Protein AF-0000000071880708 (afdb_homodimer)

pLDDT: mean 95.57, std 6.26, range [34.62, 98.94]

Foldseek 3Di:
DLLVVLLVCLVVVVQVVSVLSCVLCVVVDDPVSLVVSLVSQCVSCLVVVPLVSNLVSQLCCCVPPVDHPLVVSLVSLVVVPLRSLQSSLVSCLSNPNNVVSVVSLVVSCVPDDQLQSVLVSLQVNLVSCVVVVVLVSSLVSLVSSLVSCVVNVVVVSNLVSLLVNLLSCVSVPNPVVSCVSLVVSCVPDDQLQSVLSSLLSVLVVCVVVVVLLSSLVSLLSSLLSCVPHSCNVVSVVSVLVSLLSCVVVLVLVSLLVSLVVVCVSCVVCNLLSVLSNQLSCVSVVNHDPVSNVVSLVVDPDPSSSVSSVCSNVPPD/DLLVVLLVCLVVVVQVVSVLSCVLCVVVDDPVSLVVSLVSQCVSCLVVVPLVSNLVSQLCCCVPPVDHPLVVSLVSLVVVPLRSLQSSLVSCLSNPNNVVSVVSLVVSCVPDDQLQSVLVSLQVNLVSCVVVVVLVSSLVSLVSSLVSCVVNVVVVSNLVSLLVNLLSCVSVPNPVVSCVSLVVSCVPDDQLQSQLSSLLSVLVVCVVVVVLLSSLVSLLSSLLSCVPHSCNVVSVVSVLVSLLSCVVVLVLVSLLVSLVVVCVSCVVCNLLSVLSNQLSCVSVVNHDPVSNVVSLVVDPDPSSSVSSVCSNVPPD

Radius of gyration: 29.39 Å; Cα contacts (8 Å, |Δi|>4): 851; chains: 2; bounding box: 60×85×58 Å

Nearest PDB structures (foldseek):
  6hc2-assembly4_S  TM=4.775E-01  e=9.066E-04  Homo sapiens
  4a1s-assembly1_B  TM=5.143E-01  e=2.542E-03  Drosophila melanogaster
  5a7d-assembly4_D  TM=5.070E-01  e=3.536E-03  Drosophila melanogaster
  4jhr-assembly1_A  TM=4.615E-01  e=1.999E-02  Mus musculus
  4jhr-assembly1_B  TM=4.609E-01  e=2.171E-02  Mus musculus

Structure (mmCIF, N/CA/C/O backbone):
data_AF-0000000071880708-model_v1
#
loop_
_entity.id
_entity.type
_entity.pdbx_description
1 polymer 'Tetratricopeptide repeat protein'
#
loop_
_atom_site.group_PDB
_atom_site.id
_atom_site.type_symbol
_atom_site.label_atom_id
_atom_site.label_alt_id
_atom_site.label_comp_id
_atom_site.label_asym_id
_atom_site.label_entity_id
_atom_site.label_seq_id
_atom_site.pdbx_PDB_ins_code
_atom_site.Cartn_x
_atom_site.Cartn_y
_atom_site.Cartn_z
_atom_site.occupancy
_atom_site.B_iso_or_equiv
_atom_site.auth_seq_id
_atom_site.auth_comp_id
_atom_site.auth_asym_id
_atom_site.auth_atom_id
_atom_site.pdbx_PDB_model_num
ATOM 1 N N . MET A 1 1 ? -24.188 -27.719 -9.609 1 64.06 1 MET A N 1
ATOM 2 C CA . MET A 1 1 ? -24.312 -26.391 -10.188 1 64.06 1 MET A CA 1
ATOM 3 C C . MET A 1 1 ? -22.984 -25.891 -10.742 1 64.06 1 MET A C 1
ATOM 5 O O . MET A 1 1 ? -22.891 -25.531 -11.914 1 64.06 1 MET A O 1
ATOM 9 N N . THR A 1 2 ? -21.875 -26.203 -10.086 1 82.88 2 THR A N 1
ATOM 10 C CA . THR A 1 2 ? -20.594 -25.672 -10.523 1 82.88 2 THR A CA 1
ATOM 11 C C . THR A 1 2 ? -20.094 -26.406 -11.758 1 82.88 2 THR A C 1
ATOM 13 O O . THR A 1 2 ? -19.641 -25.781 -12.719 1 82.88 2 THR A O 1
ATOM 16 N N . SER A 1 3 ? -20.344 -27.656 -11.852 1 90.56 3 SER A N 1
ATOM 17 C CA . SER A 1 3 ? -19.859 -28.438 -13 1 90.56 3 SER A CA 1
ATOM 18 C C . SER A 1 3 ? -20.641 -28.094 -14.266 1 90.56 3 SER A C 1
ATOM 20 O O . SER A 1 3 ? -20.062 -27.984 -15.344 1 90.56 3 SER A O 1
ATOM 22 N N . GLU A 1 4 ? -21.859 -27.812 -14.086 1 92.44 4 GLU A N 1
ATOM 23 C CA . GLU A 1 4 ? -22.719 -27.453 -15.219 1 92.44 4 GLU A CA 1
ATOM 24 C C . GLU A 1 4 ? -22.312 -26.094 -15.797 1 92.44 4 GLU A C 1
ATOM 26 O O . GLU A 1 4 ? -22.328 -25.906 -17.016 1 92.44 4 GLU A O 1
ATOM 31 N N . ASP A 1 5 ? -22.047 -25.25 -14.93 1 93.25 5 ASP A N 1
ATOM 32 C CA . ASP A 1 5 ? -21.625 -23.922 -15.367 1 93.25 5 ASP A CA 1
ATOM 33 C C . ASP A 1 5 ? -20.328 -24.016 -16.188 1 93.25 5 ASP A C 1
ATOM 35 O O . ASP A 1 5 ? -20.188 -23.312 -17.188 1 93.25 5 ASP A O 1
ATOM 39 N N . ILE A 1 6 ? -19.438 -24.797 -15.719 1 96.06 6 ILE A N 1
ATOM 40 C CA . ILE A 1 6 ? -18.172 -24.984 -16.422 1 96.06 6 ILE A CA 1
ATOM 41 C C . ILE A 1 6 ? -18.422 -25.609 -17.781 1 96.06 6 ILE A C 1
ATOM 43 O O . ILE A 1 6 ? -17.906 -25.141 -18.797 1 96.06 6 ILE A O 1
ATOM 47 N N . ILE A 1 7 ? -19.25 -26.578 -17.781 1 96.56 7 ILE A N 1
ATOM 48 C CA . ILE A 1 7 ? -19.547 -27.297 -19.016 1 96.56 7 ILE A CA 1
ATOM 49 C C . ILE A 1 7 ? -20.281 -26.375 -19.984 1 96.56 7 ILE A C 1
ATOM 51 O O . ILE A 1 7 ? -19.984 -26.375 -21.188 1 96.56 7 ILE A O 1
ATOM 55 N N . ASN A 1 8 ? -21.141 -25.609 -19.422 1 96.31 8 ASN A N 1
ATOM 56 C CA . ASN A 1 8 ? -21.859 -24.656 -20.25 1 96.31 8 ASN A CA 1
ATOM 57 C C . ASN A 1 8 ? -20.906 -23.625 -20.875 1 96.31 8 ASN A C 1
ATOM 59 O O . ASN A 1 8 ? -21.062 -23.266 -22.047 1 96.31 8 ASN A O 1
ATOM 63 N N . ALA A 1 9 ? -20.062 -23.156 -20.109 1 96.06 9 ALA A N 1
ATOM 64 C CA . ALA A 1 9 ? -19.078 -22.219 -20.625 1 96.06 9 ALA A CA 1
ATOM 65 C C . ALA A 1 9 ? -18.234 -22.859 -21.719 1 96.06 9 ALA A C 1
ATOM 67 O O . ALA A 1 9 ? -17.953 -22.219 -22.75 1 96.06 9 ALA A O 1
ATOM 68 N N . LEU A 1 10 ? -17.875 -24.078 -21.5 1 96.56 10 LEU A N 1
ATOM 69 C CA . LEU A 1 10 ? -17.094 -24.812 -22.484 1 96.56 10 LEU A CA 1
ATOM 70 C C . LEU A 1 10 ? -17.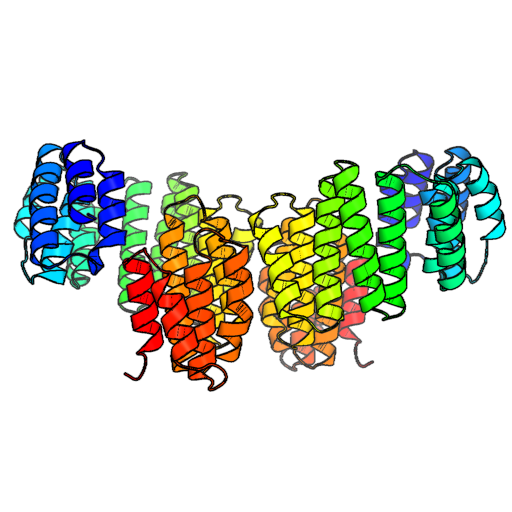859 -24.969 -23.781 1 96.56 10 LEU A C 1
ATOM 72 O O . LEU A 1 10 ? -17.359 -24.672 -24.859 1 96.56 10 LEU A O 1
ATOM 76 N N . LYS A 1 11 ? -19.031 -25.328 -23.656 1 95.62 11 LYS A N 1
ATOM 77 C CA . LYS A 1 11 ? -19.859 -25.578 -24.828 1 95.62 11 LYS A CA 1
ATOM 78 C C . LYS A 1 11 ? -20.172 -24.281 -25.578 1 95.62 11 LYS A C 1
ATOM 80 O O . LYS A 1 11 ? -20.312 -24.281 -26.797 1 95.62 11 LYS A O 1
ATOM 85 N N . ALA A 1 12 ? -20.25 -23.25 -24.812 1 95.75 12 ALA A N 1
ATOM 86 C CA . ALA A 1 12 ? -20.5 -21.938 -25.406 1 95.75 12 ALA A CA 1
ATOM 87 C C . ALA A 1 12 ? -19.234 -21.359 -26.016 1 95.75 12 ALA A C 1
ATOM 89 O O . ALA A 1 12 ? -19.281 -20.328 -26.703 1 95.75 12 ALA A O 1
ATOM 90 N N . GLY A 1 13 ? -18.141 -21.984 -25.812 1 92.88 13 GLY A N 1
ATOM 91 C CA . GLY A 1 13 ? -16.875 -21.531 -26.375 1 92.88 13 GLY A CA 1
ATOM 92 C C . GLY A 1 13 ? -16.203 -20.469 -25.516 1 92.88 13 GLY A C 1
ATOM 93 O O . GLY A 1 13 ? -15.25 -19.812 -25.953 1 92.88 13 GLY A O 1
ATOM 94 N N . ASN A 1 14 ? -16.734 -20.234 -24.375 1 94.56 14 ASN A N 1
ATOM 95 C CA . ASN A 1 14 ? -16.109 -19.297 -23.438 1 94.56 14 ASN A CA 1
ATOM 96 C C . ASN A 1 14 ? -15.008 -19.969 -22.641 1 94.56 14 ASN A C 1
ATOM 98 O O . ASN A 1 14 ? -15.148 -20.172 -21.438 1 94.56 14 ASN A O 1
ATOM 102 N N . ILE A 1 15 ? -13.898 -20.172 -23.219 1 93.94 15 ILE A N 1
ATOM 103 C CA . ILE A 1 15 ? -12.805 -21 -22.703 1 93.94 15 ILE A CA 1
ATOM 104 C C . ILE A 1 15 ? -12.172 -20.312 -21.5 1 93.94 15 ILE A C 1
ATOM 106 O O . ILE A 1 15 ? -11.891 -20.969 -20.484 1 93.94 15 ILE A O 1
ATOM 110 N N . GLU A 1 16 ? -11.984 -19.016 -21.594 1 91.94 16 GLU A N 1
ATOM 111 C CA . GLU A 1 16 ? -11.359 -18.281 -20.5 1 91.94 16 GLU A CA 1
ATOM 112 C C . GLU A 1 16 ? -12.211 -18.359 -19.234 1 91.94 16 GLU A C 1
ATOM 114 O O . GLU A 1 16 ? -11.688 -18.609 -18.141 1 91.94 16 GLU A O 1
ATOM 119 N N . LYS A 1 17 ? -13.422 -18.156 -19.422 1 90.5 17 LYS A N 1
ATOM 120 C CA . LYS A 1 17 ? -14.344 -18.281 -18.297 1 90.5 17 LYS A CA 1
ATOM 121 C C . LYS A 1 17 ? -14.352 -19.688 -17.734 1 90.5 17 LYS A C 1
ATOM 123 O O . LYS A 1 17 ? -14.383 -19.875 -16.516 1 90.5 17 LYS A O 1
ATOM 128 N N . ALA A 1 18 ? -14.336 -20.656 -18.594 1 93.06 18 ALA A N 1
ATOM 129 C CA . ALA A 1 18 ? -14.344 -22.047 -18.172 1 93.06 18 ALA A CA 1
ATOM 130 C C . ALA A 1 18 ? -13.102 -22.375 -17.344 1 93.06 18 ALA A C 1
ATOM 132 O O . ALA A 1 18 ? -13.188 -23.047 -16.312 1 93.06 18 ALA A O 1
ATOM 133 N N . LYS A 1 19 ? -11.945 -21.922 -17.797 1 92 19 LYS A N 1
ATOM 134 C CA . LYS A 1 19 ? -10.695 -22.156 -17.078 1 92 19 LYS A CA 1
ATOM 135 C C . LYS A 1 19 ? -10.734 -21.531 -15.695 1 92 19 LYS A C 1
ATOM 137 O O . LYS A 1 19 ? -10.32 -22.141 -14.711 1 92 19 LYS A O 1
ATOM 142 N N . GLU A 1 20 ? -11.227 -20.344 -15.727 1 87.62 20 GLU A N 1
ATOM 143 C CA . GLU A 1 20 ? -11.352 -19.625 -14.461 1 87.62 20 GLU A CA 1
ATOM 144 C C . GLU A 1 20 ? -12.25 -20.359 -13.484 1 87.62 20 GLU A C 1
ATOM 146 O O . GLU A 1 20 ? -11.891 -20.547 -12.312 1 87.62 20 GLU A O 1
ATOM 151 N N . LEU A 1 21 ? -13.383 -20.797 -13.945 1 87.38 21 LEU A N 1
ATOM 152 C CA . LEU A 1 21 ? -14.336 -21.516 -13.102 1 87.38 21 LEU A CA 1
ATOM 153 C C . LEU A 1 21 ? -13.758 -22.844 -12.625 1 87.38 21 LEU A C 1
ATOM 155 O O . LEU A 1 21 ? -13.93 -23.219 -11.461 1 87.38 21 LEU A O 1
ATOM 159 N N . LEU A 1 22 ? -13.148 -23.469 -13.555 1 89.81 22 LEU A N 1
ATOM 160 C CA . LEU A 1 22 ? -12.562 -24.766 -13.227 1 89.81 22 LEU A CA 1
ATOM 161 C C . LEU A 1 22 ? -11.516 -24.625 -12.125 1 89.81 22 LEU A C 1
ATOM 163 O O . LEU A 1 22 ? -11.531 -25.375 -11.148 1 89.81 22 LEU A O 1
ATOM 167 N N . THR A 1 23 ? -10.633 -23.672 -12.266 1 85.62 23 THR A N 1
ATOM 168 C CA . THR A 1 23 ? -9.57 -23.453 -11.289 1 85.62 23 THR A CA 1
ATOM 169 C C . THR A 1 23 ? -10.148 -23.047 -9.938 1 85.62 23 THR A C 1
ATOM 171 O O . THR A 1 23 ? -9.695 -23.5 -8.891 1 85.62 23 THR A O 1
ATOM 174 N N . LYS A 1 24 ? -11.141 -22.25 -10.016 1 78.94 24 LYS A N 1
ATOM 175 C CA . LYS A 1 24 ? -11.742 -21.703 -8.805 1 78.94 24 LYS A CA 1
ATOM 176 C C . LYS A 1 24 ? -12.57 -22.766 -8.078 1 78.94 24 LYS A C 1
ATOM 178 O O . LYS A 1 24 ? -12.617 -22.797 -6.848 1 78.94 24 LYS A O 1
ATOM 183 N N . GLU A 1 25 ? -13.156 -23.719 -8.828 1 83.38 25 GLU A N 1
ATOM 184 C CA . GLU A 1 25 ? -14.188 -24.594 -8.25 1 83.38 25 GLU A CA 1
ATOM 185 C C . GLU A 1 25 ? -13.734 -26.047 -8.219 1 83.38 25 GLU A C 1
ATOM 187 O O . GLU A 1 25 ? -14.508 -26.938 -7.879 1 83.38 25 GLU A O 1
ATOM 192 N N . ILE A 1 26 ? -12.539 -26.266 -8.484 1 86.94 26 ILE A N 1
ATOM 193 C CA . ILE A 1 26 ? -12.078 -27.625 -8.711 1 86.94 26 ILE A CA 1
ATOM 194 C C . ILE A 1 26 ? -12.25 -28.438 -7.426 1 86.94 26 ILE A C 1
ATOM 196 O O . ILE A 1 26 ? -12.602 -29.625 -7.477 1 86.94 26 ILE A O 1
ATOM 200 N N . ASP A 1 27 ? -12.008 -27.859 -6.305 1 77.94 27 ASP A N 1
ATOM 201 C CA . ASP A 1 27 ? -12.055 -28.562 -5.031 1 77.94 27 ASP A CA 1
ATOM 202 C C . ASP A 1 27 ? -13.484 -28.906 -4.637 1 77.94 27 ASP A C 1
ATOM 204 O O . ASP A 1 27 ? -13.719 -29.719 -3.744 1 77.94 27 ASP A O 1
ATOM 208 N N . ARG A 1 28 ? -14.445 -28.406 -5.277 1 79 28 ARG A N 1
ATOM 209 C CA . ARG A 1 28 ? -15.859 -28.609 -4.965 1 79 28 ARG A CA 1
ATOM 210 C C . ARG A 1 28 ? -16.453 -29.719 -5.832 1 79 28 ARG A C 1
ATOM 212 O O . ARG A 1 28 ? -17.562 -30.188 -5.57 1 79 28 ARG A O 1
ATOM 219 N N . LEU A 1 29 ? -15.711 -30.016 -6.746 1 89.44 29 LEU A N 1
ATOM 220 C CA . LEU A 1 29 ? -16.219 -31.016 -7.688 1 89.44 29 LEU A CA 1
ATOM 221 C C . LEU A 1 29 ? -15.977 -32.438 -7.172 1 89.44 29 LEU A C 1
ATOM 223 O O . LEU A 1 29 ? -14.906 -32.719 -6.621 1 89.44 29 LEU A O 1
ATOM 227 N N . THR A 1 30 ? -17.047 -33.188 -7.242 1 90.94 30 THR A N 1
ATOM 228 C CA . THR A 1 30 ? -16.828 -34.594 -6.988 1 90.94 30 THR A CA 1
ATOM 229 C C . THR A 1 30 ? -15.953 -35.219 -8.078 1 90.94 30 THR A C 1
ATOM 231 O O . THR A 1 30 ? -15.789 -34.625 -9.156 1 90.94 30 THR A O 1
ATOM 234 N N . ASP A 1 31 ? -15.43 -36.312 -7.797 1 93.56 31 ASP A N 1
ATOM 235 C CA . ASP A 1 31 ? -14.609 -37 -8.789 1 93.56 31 ASP A CA 1
ATOM 236 C C . ASP A 1 31 ? -15.383 -37.219 -10.086 1 93.56 31 ASP A C 1
ATOM 238 O O . ASP A 1 31 ? -14.836 -37.062 -11.18 1 93.56 31 ASP A O 1
ATOM 242 N N . GLU A 1 32 ? -16.578 -37.562 -9.883 1 94.81 32 GLU A N 1
ATOM 243 C CA . GLU A 1 32 ? -17.422 -37.844 -11.055 1 94.81 32 GLU A CA 1
ATOM 244 C C . GLU A 1 32 ? -17.656 -36.562 -11.852 1 94.81 32 GLU A C 1
ATOM 246 O O . GLU A 1 32 ? -17.578 -36.562 -13.078 1 94.81 32 GLU A O 1
ATOM 251 N N . GLU A 1 33 ? -17.953 -35.5 -11.203 1 95.38 33 GLU A N 1
ATOM 252 C CA . GLU A 1 33 ? -18.172 -34.219 -11.844 1 95.38 33 GLU A CA 1
ATOM 253 C C . GLU A 1 33 ? -16.906 -33.719 -12.547 1 95.38 33 GLU A C 1
ATOM 255 O O . GLU A 1 33 ? -16.969 -33.219 -13.664 1 95.38 33 GLU A O 1
ATOM 260 N N . LEU A 1 34 ? -15.812 -33.812 -11.805 1 96.12 34 LEU A N 1
ATOM 261 C CA . LEU A 1 34 ? -14.539 -33.375 -12.383 1 96.12 34 LEU A CA 1
ATOM 262 C C . LEU A 1 34 ? -14.219 -34.188 -13.641 1 96.12 34 LEU A C 1
ATOM 264 O O . LEU A 1 34 ? -13.75 -33.625 -14.633 1 96.12 34 LEU A O 1
ATOM 268 N N . ARG A 1 35 ? -14.477 -35.375 -13.641 1 96.06 35 ARG A N 1
ATOM 269 C CA . ARG A 1 35 ? -14.211 -36.219 -14.805 1 96.06 35 ARG A CA 1
ATOM 270 C C . ARG A 1 35 ? -15.055 -35.781 -16 1 96.06 35 ARG A C 1
ATOM 272 O O . ARG A 1 35 ? -14.562 -35.75 -17.125 1 96.06 35 ARG A O 1
ATOM 279 N N . GLU A 1 36 ? -16.25 -35.562 -15.703 1 96.56 36 GLU A N 1
ATOM 280 C CA . GLU A 1 36 ? -17.125 -35.125 -16.766 1 96.56 36 GLU A CA 1
ATOM 281 C C . GLU A 1 36 ? -16.641 -33.781 -17.359 1 96.56 36 GLU A C 1
ATOM 283 O O . GLU A 1 36 ? -16.609 -33.625 -18.578 1 96.56 36 GLU A O 1
ATOM 288 N N . VAL A 1 37 ? -16.359 -32.906 -16.484 1 97.44 37 VAL A N 1
ATOM 289 C CA . VAL A 1 37 ? -15.867 -31.594 -16.906 1 97.44 37 VAL A CA 1
ATOM 290 C C . VAL A 1 37 ? -14.609 -31.766 -17.75 1 97.44 37 VAL A C 1
ATOM 292 O O . VAL A 1 37 ? -14.469 -31.156 -18.812 1 97.44 37 VAL A O 1
ATOM 295 N N . LEU A 1 38 ? -13.688 -32.594 -17.297 1 97.44 38 LEU A N 1
ATOM 296 C CA . LEU A 1 38 ? -12.414 -32.781 -17.984 1 97.44 38 LEU A CA 1
ATOM 297 C C . LEU A 1 38 ? -12.625 -33.406 -19.359 1 97.44 38 LEU A C 1
ATOM 299 O O . LEU A 1 38 ? -11.922 -33.094 -20.312 1 97.44 38 LEU A O 1
ATOM 303 N N . GLU A 1 39 ? -13.578 -34.25 -19.406 1 97.38 39 GLU A N 1
ATOM 304 C CA . GLU A 1 39 ? -13.891 -34.875 -20.688 1 97.38 39 GLU A CA 1
ATOM 305 C C . GLU A 1 39 ? -14.391 -33.844 -21.703 1 97.38 39 GLU A C 1
ATOM 307 O O . GLU A 1 39 ? -13.93 -33.812 -22.844 1 97.38 39 GLU A O 1
ATOM 312 N N . VAL A 1 40 ? -15.32 -33.125 -21.281 1 97.62 40 VAL A N 1
ATOM 313 C CA . VAL A 1 40 ? -15.859 -32.094 -22.156 1 97.62 40 VAL A CA 1
ATOM 314 C C . VAL A 1 40 ? -14.758 -31.078 -22.5 1 97.62 40 VAL A C 1
ATOM 316 O O . VAL A 1 40 ? -14.641 -30.641 -23.641 1 97.62 40 VAL A O 1
ATOM 319 N N . ALA A 1 41 ? -14.008 -30.672 -21.5 1 97.75 41 ALA A N 1
ATOM 320 C CA . ALA A 1 41 ? -12.922 -29.719 -21.703 1 97.75 41 ALA A CA 1
ATOM 321 C C . ALA A 1 41 ? -11.898 -30.25 -22.703 1 97.75 41 ALA A C 1
ATOM 323 O O . ALA A 1 41 ? -11.359 -29.484 -23.516 1 97.75 41 ALA A O 1
ATOM 324 N N . GLU A 1 42 ? -11.594 -31.484 -22.578 1 97.44 42 GLU A N 1
ATOM 325 C CA . GLU A 1 42 ? -10.656 -32.094 -23.516 1 97.44 42 GLU A CA 1
ATOM 326 C C . GLU A 1 42 ? -11.164 -32 -24.953 1 97.44 42 GLU A C 1
ATOM 328 O O . GLU A 1 42 ? -10.414 -31.672 -25.859 1 97.44 42 GLU A O 1
ATOM 333 N N . GLU A 1 43 ? -12.367 -32.312 -25.125 1 97.5 43 GLU A N 1
ATOM 334 C CA . GLU A 1 43 ? -12.969 -32.25 -26.453 1 97.5 43 GLU A CA 1
ATOM 335 C C . GLU A 1 43 ? -12.945 -30.812 -27 1 97.5 43 GLU A C 1
ATOM 337 O O . GLU A 1 43 ? -12.602 -30.594 -28.172 1 97.5 43 GLU A O 1
ATOM 342 N N . VAL A 1 44 ? -13.375 -29.984 -26.203 1 97.56 44 VAL A N 1
ATOM 343 C CA . VAL A 1 44 ? -13.414 -28.594 -26.609 1 97.56 44 VAL A CA 1
ATOM 344 C C . VAL A 1 44 ? -12.008 -28.094 -26.922 1 97.56 44 VAL A C 1
ATOM 346 O O . VAL A 1 44 ? -11.797 -27.344 -27.875 1 97.56 44 VAL A O 1
ATOM 349 N N . ALA A 1 45 ? -11.016 -28.453 -26.062 1 97.38 45 ALA A N 1
ATOM 350 C CA . ALA A 1 45 ? -9.633 -28.031 -26.266 1 97.38 45 ALA A CA 1
ATOM 351 C C . ALA A 1 45 ? -9.117 -28.516 -27.625 1 97.38 45 ALA A C 1
ATOM 353 O O . ALA A 1 45 ? -8.461 -27.75 -28.344 1 97.38 45 ALA A O 1
ATOM 354 N N . LYS A 1 46 ? -9.422 -29.719 -27.938 1 96.06 46 LYS A N 1
ATOM 355 C CA . LYS A 1 46 ? -8.984 -30.281 -29.219 1 96.06 46 LYS A CA 1
ATOM 356 C C . LYS A 1 46 ? -9.711 -29.625 -30.391 1 96.06 46 LYS A C 1
ATOM 358 O O . LYS A 1 46 ? -9.086 -29.266 -31.391 1 96.06 46 LYS A O 1
ATOM 363 N N . GLU A 1 47 ? -10.984 -29.469 -30.25 1 96.19 47 GLU A N 1
ATOM 364 C CA . GLU A 1 47 ? -11.797 -28.875 -31.312 1 96.19 47 GLU A CA 1
ATOM 365 C C . GLU A 1 47 ? -11.367 -27.422 -31.562 1 96.19 47 GLU A C 1
ATOM 367 O O . GLU A 1 47 ? -11.227 -27.016 -32.719 1 96.19 47 GLU A O 1
ATOM 372 N N . LYS A 1 48 ? -11.203 -26.734 -30.516 1 96 48 LYS A N 1
ATOM 373 C CA . LYS A 1 48 ? -10.859 -25.312 -30.641 1 96 48 LYS A CA 1
ATOM 374 C C . LYS A 1 48 ? -9.344 -25.125 -30.719 1 96 48 LYS A C 1
ATOM 376 O O . LYS A 1 48 ? -8.867 -24 -30.859 1 96 48 LYS A O 1
ATOM 381 N N . ARG A 1 49 ? -8.578 -26.172 -30.609 1 94.81 49 ARG A N 1
ATOM 382 C CA . ARG A 1 49 ? -7.121 -26.156 -30.656 1 94.81 49 ARG A CA 1
ATOM 383 C C . ARG A 1 49 ? -6.555 -25.25 -29.562 1 94.81 49 ARG A C 1
ATOM 385 O O . ARG A 1 49 ? -5.707 -24.406 -29.844 1 94.81 49 ARG A O 1
ATOM 392 N N . ASP A 1 50 ? -7.137 -25.328 -28.422 1 96.06 50 ASP A N 1
ATOM 393 C CA . ASP A 1 50 ? -6.68 -24.547 -27.281 1 96.06 50 ASP A CA 1
ATOM 394 C C . ASP A 1 50 ? -5.656 -25.312 -26.453 1 96.06 50 ASP A C 1
ATOM 396 O O . ASP A 1 50 ? -6.023 -26.156 -25.641 1 96.06 50 ASP A O 1
ATOM 400 N N . LEU A 1 51 ? -4.453 -24.969 -26.594 1 95.62 51 LEU A N 1
ATOM 401 C CA . LEU A 1 51 ? -3.328 -25.656 -25.953 1 95.62 51 LEU A CA 1
ATOM 402 C C . LEU A 1 51 ? -3.381 -25.5 -24.438 1 95.62 51 LEU A C 1
ATOM 404 O O . LEU A 1 51 ? -3.096 -26.453 -23.703 1 95.62 51 LEU A O 1
ATOM 408 N N . GLU A 1 52 ? -3.734 -24.359 -23.984 1 95.19 52 GLU A N 1
ATOM 409 C CA . GLU A 1 52 ? -3.762 -24.078 -22.547 1 95.19 52 GLU A CA 1
ATOM 410 C C . GLU A 1 52 ? -4.828 -24.906 -21.844 1 95.19 52 GLU A C 1
ATOM 412 O O . GLU A 1 52 ? -4.574 -25.484 -20.781 1 95.19 52 GLU A O 1
ATOM 417 N N . LEU A 1 53 ? -5.949 -24.891 -22.438 1 96.25 53 LEU A N 1
ATOM 418 C CA . LEU A 1 53 ? -7.027 -25.672 -21.844 1 96.25 53 LEU A CA 1
ATOM 419 C C . LEU A 1 53 ? -6.664 -27.156 -21.812 1 96.25 53 LEU A C 1
ATOM 421 O O . LEU A 1 53 ? -6.93 -27.844 -20.828 1 96.25 53 LEU A O 1
ATOM 425 N N . TYR A 1 54 ? -6.121 -27.625 -22.875 1 97.31 54 TYR A N 1
ATOM 426 C CA . TYR A 1 54 ? -5.758 -29.031 -22.922 1 97.31 54 TYR A CA 1
ATOM 427 C C . TYR A 1 54 ? -4.691 -29.359 -21.875 1 97.31 54 TYR A C 1
ATOM 429 O O . TYR A 1 54 ? -4.738 -30.422 -21.25 1 97.31 54 TYR A O 1
ATOM 437 N N . LYS A 1 55 ? -3.742 -28.516 -21.766 1 97 55 LYS A N 1
ATOM 438 C CA . LYS A 1 55 ? -2.721 -28.688 -20.734 1 97 55 LYS A CA 1
ATOM 439 C C . LYS A 1 55 ? -3.352 -28.812 -19.344 1 97 55 LYS A C 1
ATOM 441 O O . LYS A 1 55 ? -2.975 -29.688 -18.562 1 97 55 LYS A O 1
ATOM 446 N N . LEU A 1 56 ? -4.273 -27.906 -19.062 1 96.06 56 LEU A N 1
ATOM 447 C CA . LEU A 1 56 ? -4.98 -27.922 -17.781 1 96.06 56 LEU A CA 1
ATOM 448 C C . LEU A 1 56 ? -5.707 -29.234 -17.578 1 96.06 56 LEU A C 1
ATOM 450 O O . LEU A 1 56 ? -5.699 -29.797 -16.469 1 96.06 56 LEU A O 1
ATOM 454 N N . VAL A 1 57 ? -6.273 -29.703 -18.625 1 96.94 57 VAL A N 1
ATOM 455 C CA . VAL A 1 57 ? -7.008 -30.953 -18.594 1 96.94 57 VAL A CA 1
ATOM 456 C C . VAL A 1 57 ? -6.059 -32.094 -18.219 1 96.94 57 VAL A C 1
ATOM 458 O O . VAL A 1 57 ? -6.344 -32.906 -17.328 1 96.94 57 VAL A O 1
ATOM 461 N N . VAL A 1 58 ? -4.988 -32.125 -18.922 1 97.69 58 VAL A N 1
ATOM 462 C CA . VAL A 1 58 ? -4.023 -33.219 -18.703 1 97.69 58 VAL A CA 1
ATOM 463 C C . VAL A 1 58 ? -3.461 -33.125 -17.297 1 97.69 58 VAL A C 1
ATOM 465 O O . VAL A 1 58 ? -3.316 -34.156 -16.609 1 97.69 58 VAL A O 1
ATOM 468 N N . TYR A 1 59 ? -3.188 -31.984 -16.812 1 96.81 59 TYR A N 1
ATOM 469 C CA . TYR A 1 59 ? -2.684 -31.766 -15.461 1 96.81 59 TYR A CA 1
ATOM 470 C C . TYR A 1 59 ? -3.67 -32.281 -14.422 1 96.81 59 TYR A C 1
ATOM 472 O O . TYR A 1 59 ? -3.287 -33.031 -13.5 1 96.81 59 TYR A O 1
ATOM 480 N N . TYR A 1 60 ? -4.898 -31.969 -14.578 1 96.19 60 TYR A N 1
ATOM 481 C CA . TYR A 1 60 ? -5.898 -32.312 -13.578 1 96.19 60 TYR A CA 1
ATOM 482 C C . TYR A 1 60 ? -6.172 -33.812 -13.609 1 96.19 60 TYR A C 1
ATOM 484 O O . TYR A 1 60 ? -6.438 -34.438 -12.562 1 96.19 60 TYR A O 1
ATOM 492 N N . TYR A 1 61 ? -6.109 -34.406 -14.789 1 96.88 61 TYR A N 1
ATOM 493 C CA . TYR A 1 61 ? -6.227 -35.875 -14.852 1 96.88 61 TYR A CA 1
ATOM 494 C C . TYR A 1 61 ? -5.125 -36.531 -14.039 1 96.88 61 TYR A C 1
ATOM 496 O O . TYR A 1 61 ? -5.375 -37.5 -13.328 1 96.88 61 TYR A O 1
ATOM 504 N N . ALA A 1 62 ? -3.943 -36.031 -14.227 1 96.62 62 ALA A N 1
ATOM 505 C CA . ALA A 1 62 ? -2.799 -36.594 -13.516 1 96.62 62 ALA A CA 1
ATOM 506 C C . ALA A 1 62 ? -2.914 -36.344 -12.008 1 96.62 62 ALA A C 1
ATOM 508 O O . ALA A 1 62 ? -2.73 -37.281 -11.211 1 96.62 62 ALA A O 1
ATOM 509 N N . GLU A 1 63 ? -3.24 -35.156 -11.609 1 94.25 63 GLU A N 1
ATOM 510 C CA . GLU A 1 63 ? -3.238 -34.719 -10.219 1 94.25 63 GLU A CA 1
ATOM 511 C C . GLU A 1 63 ? -4.359 -35.375 -9.43 1 94.25 63 GLU A C 1
ATOM 513 O O . GLU A 1 63 ? -4.156 -35.781 -8.273 1 94.25 63 GLU A O 1
ATOM 518 N N . PHE A 1 64 ? -5.5 -35.531 -10.047 1 94.25 64 PHE A N 1
ATOM 519 C CA . PHE A 1 64 ? -6.668 -35.969 -9.281 1 94.25 64 PHE A CA 1
ATOM 520 C C . PHE A 1 64 ? -6.969 -37.438 -9.531 1 94.25 64 PHE A C 1
ATOM 522 O O . PHE A 1 64 ? -7.555 -38.094 -8.68 1 94.25 64 PHE A O 1
ATOM 529 N N . PHE A 1 65 ? -6.547 -37.938 -10.648 1 95.81 65 PHE A N 1
ATOM 530 C CA . PHE A 1 65 ? -6.945 -39.312 -10.977 1 95.81 65 PHE A CA 1
ATOM 531 C C . PHE A 1 65 ? -5.727 -40.188 -11.227 1 95.81 65 PHE A C 1
ATOM 533 O O . PHE A 1 65 ? -5.859 -41.406 -11.469 1 95.81 65 PHE A O 1
ATOM 540 N N . GLY A 1 66 ? -4.574 -39.656 -11.289 1 95.19 66 GLY A N 1
ATOM 541 C CA . GLY A 1 66 ? -3.363 -40.406 -11.539 1 95.19 66 GLY A CA 1
ATOM 542 C C . GLY A 1 66 ? -3.26 -40.938 -12.961 1 95.19 66 GLY A C 1
ATOM 543 O O . GLY A 1 66 ? -2.57 -41.906 -13.219 1 95.19 66 GLY A O 1
ATOM 544 N N . ILE A 1 67 ? -4.023 -40.344 -13.82 1 95.81 67 ILE A N 1
ATOM 545 C CA . ILE A 1 67 ? -4.031 -40.719 -15.219 1 95.81 67 ILE A CA 1
ATOM 546 C C . ILE A 1 67 ? -3.096 -39.812 -16.016 1 95.81 67 ILE A C 1
ATOM 548 O O . ILE A 1 67 ? -3.27 -38.594 -16.047 1 95.81 67 ILE A O 1
ATOM 552 N N . SER A 1 68 ? -2.109 -40.406 -16.641 1 94.56 68 SER A N 1
ATOM 553 C CA . SER A 1 68 ? -1.186 -39.625 -17.453 1 94.56 68 SER A CA 1
ATOM 554 C C . SER A 1 68 ? -1.643 -39.562 -18.906 1 94.56 68 SER A C 1
ATOM 556 O O . SER A 1 68 ? -1.843 -40.594 -19.531 1 94.56 68 SER A O 1
ATOM 558 N N . LYS A 1 69 ? -1.886 -38.438 -19.375 1 95.38 69 LYS A N 1
ATOM 559 C CA . LYS A 1 69 ? -2.209 -38.156 -20.781 1 95.38 69 LYS A CA 1
ATOM 560 C C . LYS A 1 69 ? -1.13 -37.312 -21.438 1 95.38 69 LYS A C 1
ATOM 562 O O . LYS A 1 69 ? -1.421 -36.531 -22.344 1 95.38 69 LYS A O 1
ATOM 567 N N . LEU A 1 70 ? 0.046 -37.469 -20.953 1 95.62 70 LEU A N 1
ATOM 568 C CA . LEU A 1 70 ? 1.166 -36.625 -21.391 1 95.62 70 LEU A CA 1
ATOM 569 C C . LEU A 1 70 ? 1.497 -36.906 -22.859 1 95.62 70 LEU A C 1
ATOM 571 O O . LEU A 1 70 ? 1.77 -35.969 -23.625 1 95.62 70 LEU A O 1
ATOM 575 N N . HIS A 1 71 ? 1.512 -38.125 -23.25 1 95.12 71 HIS A N 1
ATOM 576 C CA . HIS A 1 71 ? 1.847 -38.5 -24.625 1 95.12 71 HIS A CA 1
ATOM 577 C C . HIS A 1 71 ? 0.849 -37.906 -25.609 1 95.12 71 HIS A C 1
ATOM 579 O O . HIS A 1 71 ? 1.24 -37.375 -26.656 1 95.12 71 HIS A O 1
ATOM 585 N N . GLU A 1 72 ? -0.403 -38.031 -25.312 1 96.19 72 GLU A N 1
ATOM 586 C CA . GLU A 1 72 ? -1.439 -37.469 -26.156 1 96.19 72 GLU A CA 1
ATOM 587 C C . GLU A 1 72 ? -1.269 -35.938 -26.281 1 96.19 72 GLU A C 1
ATOM 589 O O . GLU A 1 72 ? -1.432 -35.375 -27.359 1 96.19 72 GLU A O 1
ATOM 594 N N . PHE A 1 73 ? -1.007 -35.375 -25.156 1 97.88 73 PHE A N 1
ATOM 595 C CA . PHE A 1 73 ? -0.812 -33.938 -25.156 1 97.88 73 PHE A CA 1
ATOM 596 C C . PHE A 1 73 ? 0.391 -33.562 -26 1 97.88 73 PHE A C 1
ATOM 598 O O . PHE A 1 73 ? 0.344 -32.562 -26.734 1 97.88 73 PHE A O 1
ATOM 605 N N . GLU A 1 74 ? 1.504 -34.281 -25.891 1 96.38 74 GLU A N 1
ATOM 606 C CA . GLU A 1 74 ? 2.699 -34.031 -26.688 1 96.38 74 GLU A CA 1
ATOM 607 C C . GLU A 1 74 ? 2.391 -34.062 -28.172 1 96.38 74 GLU A C 1
ATOM 609 O O . GLU A 1 74 ? 2.857 -33.219 -28.938 1 96.38 74 GLU A O 1
ATOM 614 N N . GLU A 1 75 ? 1.678 -35.031 -28.562 1 96.06 75 GLU A N 1
ATOM 615 C CA . GLU A 1 75 ? 1.295 -35.156 -29.969 1 96.06 75 GLU A CA 1
ATOM 616 C C . GLU A 1 75 ? 0.455 -33.969 -30.422 1 96.06 75 GLU A C 1
ATOM 618 O O . GLU A 1 75 ? 0.65 -33.469 -31.531 1 96.06 75 GLU A O 1
ATOM 623 N N . PHE A 1 76 ? -0.446 -33.656 -29.562 1 97 76 PHE A N 1
ATOM 624 C CA . PHE A 1 76 ? -1.295 -32.531 -29.859 1 97 76 PHE A CA 1
ATOM 625 C C . PHE A 1 76 ? -0.466 -31.25 -29.953 1 97 76 PHE A C 1
ATOM 627 O O . PHE A 1 76 ? -0.654 -30.438 -30.875 1 97 76 PHE A O 1
ATOM 634 N N . ALA A 1 77 ? 0.464 -31.094 -29.016 1 96.81 77 ALA A N 1
ATOM 635 C CA . ALA A 1 77 ? 1.257 -29.875 -28.891 1 96.81 77 ALA A CA 1
ATOM 636 C C . ALA A 1 77 ? 2.227 -29.719 -30.062 1 96.81 77 ALA A C 1
ATOM 638 O O . ALA A 1 77 ? 2.637 -28.609 -30.391 1 96.81 77 ALA A O 1
ATOM 639 N N . ARG A 1 78 ? 2.617 -30.828 -30.688 1 92.69 78 ARG A N 1
ATOM 640 C CA . ARG A 1 78 ? 3.529 -30.797 -31.828 1 92.69 78 ARG A CA 1
ATOM 641 C C . ARG A 1 78 ? 2.988 -29.922 -32.938 1 92.69 78 ARG A C 1
ATOM 643 O O . ARG A 1 78 ? 3.76 -29.328 -33.719 1 92.69 78 ARG A O 1
ATOM 650 N N . LYS A 1 79 ? 1.778 -29.828 -32.969 1 93.12 79 LYS A N 1
ATOM 651 C CA . LYS A 1 79 ? 1.124 -29.062 -34.031 1 93.12 79 LYS A CA 1
ATOM 652 C C . LYS A 1 79 ? 1.361 -27.562 -33.844 1 93.12 79 LYS A C 1
ATOM 654 O O . LYS A 1 79 ? 1.147 -26.766 -34.75 1 93.12 79 LYS A O 1
ATOM 659 N N . PHE A 1 80 ? 1.801 -27.172 -32.75 1 95.31 80 PHE A N 1
ATOM 660 C CA . PHE A 1 80 ? 1.911 -25.75 -32.438 1 95.31 80 PHE A CA 1
ATOM 661 C C . PHE A 1 80 ? 3.373 -25.328 -32.375 1 95.31 80 PHE A C 1
ATOM 663 O O . PHE A 1 80 ? 3.688 -24.25 -31.844 1 95.31 80 PHE A O 1
ATOM 670 N N . GLU A 1 81 ? 4.332 -26.141 -32.844 1 91.94 81 GLU A N 1
ATOM 671 C CA . GLU A 1 81 ? 5.758 -25.844 -32.938 1 91.94 81 GLU A CA 1
ATOM 672 C C . GLU A 1 81 ? 6.34 -25.406 -31.609 1 91.94 81 GLU A C 1
ATOM 674 O O . GLU A 1 81 ? 6.145 -26.078 -30.594 1 91.94 81 GLU A O 1
ATOM 679 N N . THR A 1 82 ? 6.984 -24.25 -31.547 1 94.31 82 THR A N 1
ATOM 680 C CA . THR A 1 82 ? 7.676 -23.797 -30.344 1 94.31 82 THR A CA 1
ATOM 6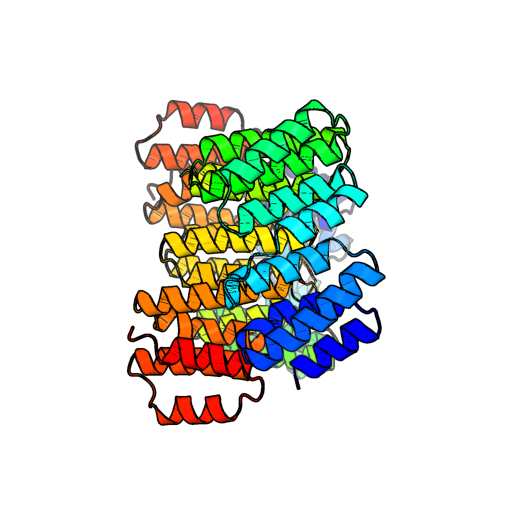81 C C . THR A 1 82 ? 6.691 -23.594 -29.203 1 94.31 82 THR A C 1
ATOM 683 O O . THR A 1 82 ? 6.973 -23.953 -28.062 1 94.31 82 THR A O 1
ATOM 686 N N . LYS A 1 83 ? 5.578 -23.062 -29.516 1 94.25 83 LYS A N 1
ATOM 687 C CA . LYS A 1 83 ? 4.559 -22.844 -28.484 1 94.25 83 LYS A CA 1
ATOM 688 C C . LYS A 1 83 ? 4.137 -24.156 -27.844 1 94.25 83 LYS A C 1
ATOM 690 O O . LYS A 1 83 ? 3.92 -24.219 -26.641 1 94.25 83 LYS A O 1
ATOM 695 N N . GLY A 1 84 ? 3.951 -25.062 -28.672 1 96.62 84 GLY A N 1
ATOM 696 C CA . GLY A 1 84 ? 3.619 -26.391 -28.172 1 96.62 84 GLY A CA 1
ATOM 697 C C . GLY A 1 84 ? 4.676 -26.969 -27.25 1 96.62 84 GLY A C 1
ATOM 698 O O . GLY A 1 84 ? 4.348 -27.516 -26.203 1 96.62 84 GLY A O 1
ATOM 699 N N . LEU A 1 85 ? 5.91 -26.844 -27.625 1 96.19 85 LEU A N 1
ATOM 700 C CA . LEU A 1 85 ? 7.02 -27.328 -26.828 1 96.19 85 LEU A CA 1
ATOM 701 C C . LEU A 1 85 ? 7.043 -26.641 -25.453 1 96.19 85 LEU A C 1
ATOM 703 O O . LEU A 1 85 ? 7.316 -27.281 -24.438 1 96.19 85 LEU A O 1
ATOM 707 N N . LEU A 1 86 ? 6.766 -25.406 -25.453 1 96.94 86 LEU A N 1
ATOM 708 C CA . LEU A 1 86 ? 6.754 -24.641 -24.203 1 96.94 86 LEU A CA 1
ATOM 709 C C . LEU A 1 86 ? 5.668 -25.156 -23.266 1 96.94 86 LEU A C 1
ATOM 711 O O . LEU A 1 86 ? 5.891 -25.266 -22.062 1 96.94 86 LEU A O 1
ATOM 715 N N . HIS A 1 87 ? 4.543 -25.469 -23.797 1 97.12 87 HIS A N 1
ATOM 716 C CA . HIS A 1 87 ? 3.451 -25.984 -22.984 1 97.12 87 HIS A CA 1
ATOM 717 C C . HIS A 1 87 ? 3.764 -27.391 -22.484 1 97.12 87 HIS A C 1
ATOM 719 O O . HIS A 1 87 ? 3.365 -27.766 -21.375 1 97.12 87 HIS A O 1
ATOM 725 N N . VAL A 1 88 ? 4.398 -28.125 -23.328 1 97.56 88 VAL A N 1
ATOM 726 C CA . VAL A 1 88 ? 4.816 -29.469 -22.922 1 97.56 88 VAL A CA 1
ATOM 727 C C . VAL A 1 88 ? 5.793 -29.359 -21.75 1 97.56 88 VAL A C 1
ATOM 729 O O . VAL A 1 88 ? 5.645 -30.062 -20.75 1 97.56 88 VAL A O 1
ATOM 732 N N . ALA A 1 89 ? 6.758 -28.453 -21.891 1 97.69 89 ALA A N 1
ATOM 733 C CA . ALA A 1 89 ? 7.73 -28.234 -20.828 1 97.69 89 ALA A CA 1
ATOM 734 C C . ALA A 1 89 ? 7.047 -27.781 -19.547 1 97.69 89 ALA A C 1
ATOM 736 O O . ALA A 1 89 ? 7.34 -28.281 -18.469 1 97.69 89 ALA A O 1
ATOM 737 N N . ASP A 1 90 ? 6.184 -26.875 -19.641 1 96.81 90 ASP A N 1
ATOM 738 C CA . ASP A 1 90 ? 5.43 -26.375 -18.5 1 96.81 90 ASP A CA 1
ATOM 739 C C . ASP A 1 90 ? 4.676 -27.5 -17.812 1 96.81 90 ASP A C 1
ATOM 741 O O . ASP A 1 90 ? 4.676 -27.594 -16.578 1 96.81 90 ASP A O 1
ATOM 745 N N . LEU A 1 91 ? 4.055 -28.328 -18.578 1 97.31 91 LEU A N 1
ATOM 746 C CA . LEU A 1 91 ? 3.293 -29.438 -18.031 1 97.31 91 LEU A CA 1
ATOM 747 C C . LEU A 1 91 ? 4.211 -30.422 -17.297 1 97.31 91 LEU A C 1
ATOM 749 O O . LEU A 1 91 ? 3.865 -30.906 -16.219 1 97.31 91 LEU A O 1
ATOM 753 N N . TYR A 1 92 ? 5.363 -30.703 -17.906 1 96.88 92 TYR A N 1
ATOM 754 C CA . TYR A 1 92 ? 6.336 -31.547 -17.234 1 96.88 92 TYR A CA 1
ATOM 755 C C . TYR A 1 92 ? 6.715 -30.984 -15.867 1 96.88 92 TYR A C 1
ATOM 757 O O . TYR A 1 92 ? 6.785 -31.719 -14.883 1 96.88 92 TYR A O 1
ATOM 765 N N . SER A 1 93 ? 6.957 -29.734 -15.828 1 96.38 93 SER A N 1
ATOM 766 C CA . SER A 1 93 ? 7.305 -29.078 -14.57 1 96.38 93 SER A CA 1
ATOM 767 C C . SER A 1 93 ? 6.176 -29.203 -13.555 1 96.38 93 SER A C 1
ATOM 769 O O . SER A 1 93 ? 6.41 -29.547 -12.398 1 96.38 93 SER A O 1
ATOM 771 N N . LEU A 1 94 ? 4.934 -28.969 -13.953 1 94.81 94 LEU A N 1
ATOM 772 C CA . LEU A 1 94 ? 3.76 -29.031 -13.086 1 94.81 94 LEU A CA 1
ATOM 773 C C . LEU A 1 94 ? 3.574 -30.422 -12.516 1 94.81 94 LEU A C 1
ATOM 775 O O . LEU A 1 94 ? 3.129 -30.578 -11.375 1 94.81 94 LEU A O 1
ATOM 779 N N . LEU A 1 95 ? 3.914 -31.359 -13.281 1 95.62 95 LEU A N 1
ATOM 780 C CA . LEU A 1 95 ? 3.689 -32.75 -12.898 1 95.62 95 LEU A CA 1
ATOM 781 C C . LEU A 1 95 ? 4.867 -33.281 -12.094 1 95.62 95 LEU A C 1
ATOM 783 O O . LEU A 1 95 ? 4.898 -34.469 -11.75 1 95.62 95 LEU A O 1
ATOM 787 N N . GLY A 1 96 ? 5.922 -32.5 -11.906 1 94.75 96 GLY A N 1
ATOM 788 C CA . GLY A 1 96 ? 7.02 -32.875 -11.031 1 94.75 96 GLY A CA 1
ATOM 789 C C . GLY A 1 96 ? 8.203 -33.469 -11.773 1 94.75 96 GLY A C 1
ATOM 790 O O . GLY A 1 96 ? 8.945 -34.281 -11.219 1 94.75 96 GLY A O 1
ATOM 791 N N . TYR A 1 97 ? 8.234 -33.156 -13.031 1 96 97 TYR A N 1
ATOM 792 C CA . TYR A 1 97 ? 9.375 -33.594 -13.828 1 96 97 TYR A CA 1
ATOM 793 C C . TYR A 1 97 ? 10.164 -32.406 -14.344 1 96 97 TYR A C 1
ATOM 795 O O . TYR A 1 97 ? 10.266 -32.188 -15.555 1 96 97 TYR A O 1
ATOM 803 N N . PRO A 1 98 ? 10.797 -31.703 -13.461 1 97.56 98 PRO A N 1
ATOM 804 C CA . PRO A 1 98 ? 11.492 -30.469 -13.852 1 97.56 98 PRO A CA 1
ATOM 805 C C . PRO A 1 98 ? 12.68 -30.734 -14.781 1 97.56 98 PRO A C 1
ATOM 807 O O . PRO A 1 98 ? 12.977 -29.906 -15.648 1 97.56 98 PRO A O 1
ATOM 810 N N . GLU A 1 99 ? 13.367 -31.859 -14.625 1 97.25 99 GLU A N 1
ATOM 811 C CA . GLU A 1 99 ? 14.516 -32.156 -15.477 1 97.25 99 GLU A CA 1
ATOM 812 C C . GLU A 1 99 ? 14.094 -32.312 -16.938 1 97.25 99 GLU A C 1
ATOM 814 O O . GLU A 1 99 ? 14.797 -31.828 -17.844 1 97.25 99 GLU A O 1
ATOM 819 N N . LYS A 1 100 ? 12.992 -32.938 -17.141 1 97.12 100 LYS A N 1
ATOM 820 C CA . LYS A 1 100 ? 12.469 -33.062 -18.5 1 97.12 100 LYS A CA 1
ATOM 821 C C . LYS A 1 100 ? 12.07 -31.719 -19.078 1 97.12 100 LYS A C 1
ATOM 823 O O . LYS A 1 100 ? 12.297 -31.453 -20.25 1 97.12 100 LYS A O 1
ATOM 828 N N . ALA A 1 101 ? 11.414 -30.922 -18.281 1 98.12 101 ALA A N 1
ATOM 829 C CA . ALA A 1 101 ? 11.055 -29.562 -18.688 1 98.12 101 ALA A CA 1
ATOM 830 C C . ALA A 1 101 ? 12.289 -28.781 -19.125 1 98.12 101 ALA A C 1
ATOM 832 O O . ALA A 1 101 ? 12.297 -28.172 -20.188 1 98.12 101 ALA A O 1
ATOM 833 N N . LEU A 1 102 ? 13.391 -28.859 -18.281 1 98.31 102 LEU A N 1
ATOM 834 C CA . LEU A 1 102 ? 14.625 -28.125 -18.562 1 98.31 102 LEU A CA 1
ATOM 835 C C . LEU A 1 102 ? 15.242 -28.594 -19.891 1 98.31 102 LEU A C 1
ATOM 837 O O . LEU A 1 102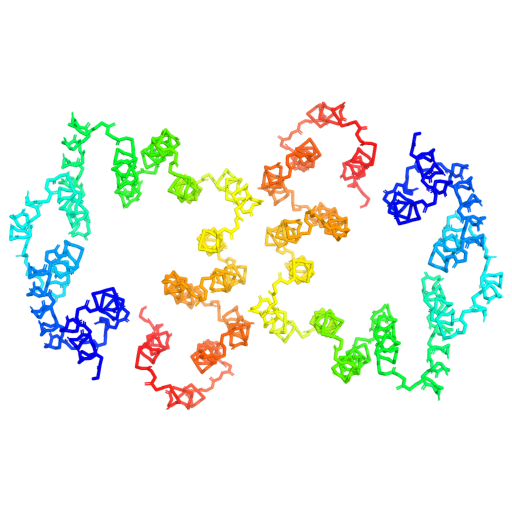 ? 15.75 -27.766 -20.656 1 98.31 102 LEU A O 1
ATOM 841 N N . GLU A 1 103 ? 15.203 -29.875 -20.125 1 97.88 103 GLU A N 1
ATOM 842 C CA . GLU A 1 103 ? 15.719 -30.422 -21.375 1 97.88 103 GLU A CA 1
ATOM 843 C C . GLU A 1 103 ? 14.984 -29.828 -22.578 1 97.88 103 GLU A C 1
ATOM 845 O O . GLU A 1 103 ? 15.609 -29.453 -23.578 1 97.88 103 GLU A O 1
ATOM 850 N N . ILE A 1 104 ? 13.688 -29.797 -22.516 1 97.5 104 ILE A N 1
ATOM 851 C CA . ILE A 1 104 ? 12.883 -29.25 -23.594 1 97.5 104 ILE A CA 1
ATOM 852 C C . ILE A 1 104 ? 13.211 -27.766 -23.797 1 97.5 104 ILE A C 1
ATOM 854 O O . ILE A 1 104 ? 13.406 -27.312 -24.922 1 97.5 104 ILE A O 1
ATOM 858 N N . TYR A 1 105 ? 13.289 -26.984 -22.672 1 98.12 105 TYR A N 1
ATOM 859 C CA . TYR A 1 105 ? 13.602 -25.578 -22.75 1 98.12 105 TYR A CA 1
ATOM 860 C C . TYR A 1 105 ? 14.969 -25.344 -23.391 1 98.12 105 TYR A C 1
ATOM 862 O O . TYR A 1 105 ? 15.148 -24.438 -24.203 1 98.12 105 TYR A O 1
ATOM 870 N N . GLU A 1 106 ? 15.906 -26.188 -23 1 97.31 106 GLU A N 1
ATOM 871 C CA . GLU A 1 106 ? 17.234 -26.094 -23.594 1 97.31 106 GLU A CA 1
ATOM 872 C C . GLU A 1 106 ? 17.188 -26.344 -25.094 1 97.31 106 GLU A C 1
ATOM 874 O O . GLU A 1 106 ? 17.891 -25.672 -25.859 1 97.31 106 GLU A O 1
ATOM 879 N N . GLY A 1 107 ? 16.422 -27.328 -25.438 1 96.94 107 GLY A N 1
ATOM 880 C CA . GLY A 1 107 ? 16.234 -27.578 -26.859 1 96.94 107 GLY A CA 1
ATOM 881 C C . GLY A 1 107 ? 15.633 -26.391 -27.594 1 96.94 107 GLY A C 1
ATOM 882 O O . GLY A 1 107 ? 16.047 -26.047 -28.703 1 96.94 107 GLY A O 1
ATOM 883 N N . VAL A 1 108 ? 14.648 -25.766 -27 1 97.56 108 VAL A N 1
ATOM 884 C CA . VAL A 1 108 ? 14.016 -24.594 -27.594 1 97.56 108 VAL A CA 1
ATOM 885 C C . VAL A 1 108 ? 15.031 -23.469 -27.719 1 97.56 108 VAL A C 1
ATOM 887 O O . VAL A 1 108 ? 15.086 -22.781 -28.75 1 97.56 108 VAL A O 1
ATOM 890 N N . LEU A 1 109 ? 15.852 -23.25 -26.641 1 97.5 109 LEU A N 1
ATOM 891 C CA . LEU A 1 109 ? 16.828 -22.172 -26.609 1 97.5 109 LEU A CA 1
ATOM 892 C C . LEU A 1 109 ? 17.875 -22.344 -27.703 1 97.5 109 LEU A C 1
ATOM 894 O O . LEU A 1 109 ? 18.453 -21.375 -28.188 1 97.5 109 LEU A O 1
ATOM 898 N N . ALA A 1 110 ? 18.094 -23.578 -28.156 1 96.75 110 ALA A N 1
ATOM 899 C CA . ALA A 1 110 ? 19.078 -23.859 -29.188 1 96.75 110 ALA A CA 1
ATOM 900 C C . ALA A 1 110 ? 18.578 -23.406 -30.562 1 96.75 110 ALA A C 1
ATOM 902 O O . ALA A 1 110 ? 19.375 -23.047 -31.422 1 96.75 110 ALA A O 1
ATOM 903 N N . GLU A 1 111 ? 17.281 -23.297 -30.75 1 95.12 111 GLU A N 1
ATOM 904 C CA . GLU A 1 111 ? 16.703 -23.031 -32.062 1 95.12 111 GLU A CA 1
ATOM 905 C C . GLU A 1 111 ? 16.016 -21.672 -32.125 1 95.12 111 GLU A C 1
ATOM 907 O O . GLU A 1 111 ? 15.93 -21.047 -33.188 1 95.12 111 GLU A O 1
ATOM 912 N N . GLU A 1 112 ? 15.492 -21.297 -31.031 1 95.06 112 GLU A N 1
ATOM 913 C CA . GLU A 1 112 ? 14.703 -20.062 -30.953 1 95.06 112 GLU A CA 1
ATOM 914 C C . GLU A 1 112 ? 15.602 -18.844 -30.75 1 95.06 112 GLU A C 1
ATOM 916 O O . GLU A 1 112 ? 16.516 -18.875 -29.922 1 95.06 112 GLU A O 1
ATOM 921 N N . LYS A 1 113 ? 15.32 -17.766 -31.547 1 94 113 LYS A N 1
ATOM 922 C CA . LYS A 1 113 ? 16.156 -16.578 -31.469 1 94 113 LYS A CA 1
ATOM 923 C C . LYS A 1 113 ? 15.336 -15.344 -31.156 1 94 113 LYS A C 1
ATOM 925 O O . LYS A 1 113 ? 15.883 -14.289 -30.828 1 94 113 LYS A O 1
ATOM 930 N N . ARG A 1 114 ? 14.047 -15.508 -31.156 1 95.94 114 ARG A N 1
ATOM 931 C CA . ARG A 1 114 ? 13.203 -14.367 -30.828 1 95.94 114 ARG A CA 1
ATOM 932 C C . ARG A 1 114 ? 13.289 -14.031 -29.344 1 95.94 114 ARG A C 1
ATOM 934 O O . ARG A 1 114 ? 12.914 -14.844 -28.5 1 95.94 114 ARG A O 1
ATOM 941 N N . PRO A 1 115 ? 13.602 -12.711 -29.062 1 98.19 115 PRO A N 1
ATOM 942 C CA . PRO A 1 115 ? 13.914 -12.359 -27.672 1 98.19 115 PRO A CA 1
ATOM 943 C C . PRO A 1 115 ? 12.742 -12.57 -26.719 1 98.19 115 PRO A C 1
ATOM 945 O O . PRO A 1 115 ? 12.93 -12.969 -25.578 1 98.19 115 PRO A O 1
ATOM 948 N N . GLU A 1 116 ? 11.664 -12.25 -27.156 1 97.75 116 GLU A N 1
ATOM 949 C CA . GLU A 1 116 ? 10.508 -12.391 -26.266 1 97.75 116 GLU A CA 1
ATOM 950 C C . GLU A 1 116 ? 10.297 -13.844 -25.859 1 97.75 116 GLU A C 1
ATOM 952 O O . GLU A 1 116 ? 10.047 -14.133 -24.688 1 97.75 116 GLU A O 1
ATOM 957 N N . ILE A 1 117 ? 10.383 -14.773 -26.859 1 97.12 117 ILE A N 1
ATOM 958 C CA . ILE A 1 117 ? 10.188 -16.203 -26.594 1 97.12 117 ILE A CA 1
ATOM 959 C C . ILE A 1 117 ? 11.344 -16.719 -25.734 1 97.12 117 ILE A C 1
ATOM 961 O O . ILE A 1 117 ? 11.133 -17.469 -24.797 1 97.12 117 ILE A O 1
ATOM 965 N N . VAL A 1 118 ? 12.531 -16.281 -26.062 1 98.31 118 VAL A N 1
ATOM 966 C CA . VAL A 1 118 ? 13.703 -16.672 -25.281 1 98.31 118 VAL A CA 1
ATOM 967 C C . VAL A 1 118 ? 13.547 -16.203 -23.844 1 98.31 118 VAL A C 1
ATOM 969 O O . VAL A 1 118 ? 13.844 -16.953 -22.906 1 98.31 118 VAL A O 1
ATOM 972 N N . GLY A 1 119 ? 13.062 -14.938 -23.672 1 98.62 119 GLY A N 1
ATOM 973 C CA . GLY A 1 119 ? 12.789 -14.422 -22.344 1 98.62 119 GLY A CA 1
ATOM 974 C C . GLY A 1 119 ? 11.781 -15.258 -21.562 1 98.62 119 GLY A C 1
ATOM 975 O O . GLY A 1 119 ? 11.977 -15.531 -20.375 1 98.62 119 GLY A O 1
ATOM 976 N N . GLU A 1 120 ? 10.75 -15.719 -22.266 1 98 120 GLU A N 1
ATOM 977 C CA . GLU A 1 120 ? 9.742 -16.562 -21.641 1 98 120 GLU A CA 1
ATOM 978 C C . GLU A 1 120 ? 10.336 -17.891 -21.172 1 98 120 GLU A C 1
ATOM 980 O O . GLU A 1 120 ? 9.984 -18.406 -20.109 1 98 120 GLU A O 1
ATOM 985 N N . VAL A 1 121 ? 11.164 -18.406 -22 1 98.31 121 VAL A N 1
ATOM 986 C CA . VAL A 1 121 ? 11.812 -19.672 -21.656 1 98.31 121 VAL A CA 1
ATOM 987 C C . VAL A 1 121 ? 12.711 -19.484 -20.438 1 98.31 121 VAL A C 1
ATOM 989 O O . VAL A 1 121 ? 12.656 -20.281 -19.484 1 98.31 121 VAL A O 1
ATOM 992 N N . TYR A 1 122 ? 13.5 -18.391 -20.391 1 98.75 122 TYR A N 1
ATOM 993 C CA . TYR A 1 122 ? 14.352 -18.109 -19.25 1 98.75 122 TYR A CA 1
ATOM 994 C C . TYR A 1 122 ? 13.523 -17.906 -17.984 1 98.75 122 TYR A C 1
ATOM 996 O O . TYR A 1 122 ? 13.906 -18.359 -16.906 1 98.75 122 TYR A O 1
ATOM 1004 N N . TYR A 1 123 ? 12.445 -17.25 -18.109 1 98.62 123 TYR A N 1
ATOM 1005 C CA . TYR A 1 123 ? 11.523 -17.047 -16.984 1 98.62 123 TYR A CA 1
ATOM 1006 C C . TYR A 1 123 ? 11.062 -18.391 -16.438 1 98.62 123 TYR A C 1
ATOM 1008 O O . TYR A 1 123 ? 11.07 -18.609 -15.219 1 98.62 123 TYR A O 1
ATOM 1016 N N . SER A 1 124 ? 10.68 -19.281 -17.328 1 98.12 124 SER A N 1
ATOM 1017 C CA . SER A 1 124 ? 10.188 -20.594 -16.922 1 98.12 124 SER A CA 1
ATOM 1018 C C . SER A 1 124 ? 11.297 -21.422 -16.281 1 98.12 124 SER A C 1
ATOM 1020 O O . SER A 1 124 ? 11.055 -22.141 -15.312 1 98.12 124 SER A O 1
ATOM 1022 N N . ILE A 1 125 ? 12.469 -21.297 -16.812 1 98.56 125 ILE A N 1
ATOM 1023 C CA . ILE A 1 125 ? 13.617 -21.984 -16.25 1 98.56 125 ILE A CA 1
ATOM 1024 C C . ILE A 1 125 ? 13.891 -21.469 -14.844 1 98.56 125 ILE A C 1
ATOM 1026 O O . ILE A 1 125 ? 14.148 -22.25 -13.922 1 98.56 125 ILE A O 1
ATOM 1030 N N . ALA A 1 126 ? 13.781 -20.156 -14.688 1 98.75 126 ALA A N 1
ATOM 1031 C CA . ALA A 1 126 ? 13.953 -19.562 -13.367 1 98.75 126 ALA A CA 1
ATOM 1032 C C . ALA A 1 126 ? 12.938 -20.125 -12.375 1 98.75 126 ALA A C 1
ATOM 1034 O O . ALA A 1 126 ? 13.289 -20.453 -11.242 1 98.75 126 ALA A O 1
ATOM 1035 N N . ALA A 1 127 ? 11.742 -20.312 -12.805 1 98 127 ALA A N 1
ATOM 1036 C CA . ALA A 1 127 ? 10.68 -20.828 -11.945 1 98 127 ALA A CA 1
ATOM 1037 C C . ALA A 1 127 ? 10.977 -22.266 -11.516 1 98 127 ALA A C 1
ATOM 1039 O O . ALA A 1 127 ? 10.719 -22.641 -10.367 1 98 127 ALA A O 1
ATOM 1040 N N . ILE A 1 128 ? 11.492 -23.047 -12.414 1 98 128 ILE A N 1
ATOM 1041 C CA . ILE A 1 128 ? 11.852 -24.438 -12.109 1 98 128 ILE A CA 1
ATOM 1042 C C . ILE A 1 128 ? 12.953 -24.469 -11.055 1 98 128 ILE A C 1
ATOM 1044 O O . ILE A 1 128 ? 12.867 -25.203 -10.078 1 98 128 ILE A O 1
ATOM 1048 N N . TYR A 1 129 ? 13.953 -23.609 -11.258 1 98.38 129 TYR A N 1
ATOM 1049 C CA . TYR A 1 129 ? 15.055 -23.578 -10.305 1 98.38 129 TYR A CA 1
ATOM 1050 C C . TYR A 1 129 ? 14.594 -23.047 -8.945 1 98.38 129 TYR A C 1
ATOM 1052 O O . TYR A 1 129 ? 15.102 -23.469 -7.906 1 98.38 129 TYR A O 1
ATOM 1060 N N . GLU A 1 130 ? 13.656 -22.172 -8.906 1 98 130 GLU A N 1
ATOM 1061 C CA . GLU A 1 130 ? 13.062 -21.734 -7.641 1 98 130 GLU A CA 1
ATOM 1062 C C . GLU A 1 130 ? 12.398 -22.906 -6.922 1 98 130 GLU A C 1
ATOM 1064 O O . GLU A 1 130 ? 12.578 -23.078 -5.715 1 98 130 GLU A O 1
ATOM 1069 N N . GLU A 1 131 ? 11.625 -23.734 -7.652 1 95.88 131 GLU A N 1
ATOM 1070 C CA . GLU A 1 131 ? 10.953 -24.891 -7.082 1 95.88 131 GLU A CA 1
ATOM 1071 C C . GLU A 1 131 ? 11.953 -25.875 -6.492 1 95.88 131 GLU A C 1
ATOM 1073 O O . GLU A 1 131 ? 11.688 -26.5 -5.469 1 95.88 131 GLU A O 1
ATOM 1078 N N . LEU A 1 132 ? 13.047 -25.938 -7.188 1 96.69 132 LEU A N 1
ATOM 1079 C CA . LEU A 1 132 ? 14.109 -26.828 -6.738 1 96.69 132 LEU A CA 1
ATOM 1080 C C . LEU A 1 132 ? 14.914 -26.188 -5.613 1 96.69 132 LEU A C 1
ATOM 1082 O O . LEU A 1 132 ? 15.883 -26.781 -5.125 1 96.69 132 LEU A O 1
ATOM 1086 N N . GLN A 1 133 ? 14.633 -24.969 -5.285 1 97.31 133 GLN A N 1
ATOM 1087 C CA . GLN A 1 133 ? 15.266 -24.188 -4.223 1 97.31 133 GLN A CA 1
ATOM 1088 C C . GLN A 1 133 ? 16.719 -23.859 -4.57 1 97.31 133 GLN A C 1
ATOM 1090 O O . GLN A 1 133 ? 17.562 -23.766 -3.686 1 97.31 133 GLN A O 1
ATOM 1095 N N . GLU A 1 134 ? 16.984 -23.906 -5.805 1 98.12 134 GLU A N 1
ATOM 1096 C CA . GLU A 1 134 ? 18.25 -23.406 -6.32 1 98.12 134 GLU A CA 1
ATOM 1097 C C . GLU A 1 134 ? 18.156 -21.938 -6.703 1 98.12 134 GLU A C 1
ATOM 1099 O O . GLU A 1 134 ? 18.219 -21.594 -7.887 1 98.12 134 GLU A O 1
ATOM 1104 N N . TYR A 1 135 ? 18.172 -21.094 -5.789 1 98.31 135 TYR A N 1
ATOM 1105 C CA . TYR A 1 135 ? 17.766 -19.703 -5.941 1 98.31 135 TYR A CA 1
ATOM 1106 C C . TYR A 1 135 ? 18.812 -18.922 -6.734 1 98.31 135 TYR A C 1
ATOM 1108 O O . TYR A 1 135 ? 18.469 -18.016 -7.508 1 98.31 135 TYR A O 1
ATOM 1116 N N . GLU A 1 136 ? 20.062 -19.188 -6.551 1 98.38 136 GLU A N 1
ATOM 1117 C CA . GLU A 1 136 ? 21.094 -18.484 -7.305 1 98.38 136 GLU A CA 1
ATOM 1118 C C . GLU A 1 136 ? 20.922 -18.703 -8.805 1 98.38 136 GLU A C 1
ATOM 1120 O O . GLU A 1 136 ? 21.047 -17.75 -9.594 1 98.38 136 GLU A O 1
ATOM 1125 N N . LYS A 1 137 ? 20.641 -19.938 -9.156 1 98.5 137 LYS A N 1
ATOM 1126 C CA . LYS A 1 137 ? 20.375 -20.234 -10.562 1 98.5 137 LYS A CA 1
ATOM 1127 C C . LYS A 1 137 ? 19.094 -19.547 -11.039 1 98.5 137 LYS A C 1
ATOM 1129 O O . LYS A 1 137 ? 19.047 -19.016 -12.141 1 98.5 137 LYS A O 1
ATOM 1134 N N . ALA A 1 138 ? 18.062 -19.609 -10.211 1 98.81 138 ALA A N 1
ATOM 1135 C CA . ALA A 1 138 ? 16.797 -18.938 -10.555 1 98.81 138 ALA A CA 1
ATOM 1136 C C . ALA A 1 138 ? 17.031 -17.469 -10.852 1 98.81 138 ALA A C 1
ATOM 1138 O O . ALA A 1 138 ? 16.531 -16.938 -11.852 1 98.81 138 ALA A O 1
ATOM 1139 N N . ILE A 1 139 ? 17.875 -16.797 -9.984 1 98.88 139 ILE A N 1
ATOM 1140 C CA . ILE A 1 139 ? 18.172 -15.375 -10.133 1 98.88 139 ILE A CA 1
ATOM 1141 C C . ILE A 1 139 ? 18.938 -15.133 -11.422 1 98.88 139 ILE A C 1
ATOM 1143 O O . ILE A 1 139 ? 18.656 -14.188 -12.156 1 98.88 139 ILE A O 1
ATOM 1147 N N . GLU A 1 140 ? 19.891 -16 -11.711 1 98.75 140 GLU A N 1
ATOM 1148 C CA . GLU A 1 140 ? 20.641 -15.898 -12.953 1 98.75 140 GLU A CA 1
ATOM 1149 C C . GLU A 1 140 ? 19.719 -15.93 -14.164 1 98.75 140 GLU A C 1
ATOM 1151 O O . GLU A 1 140 ? 19.828 -15.078 -15.055 1 98.75 140 GLU A O 1
ATOM 1156 N N . PHE A 1 141 ? 18.812 -16.844 -14.18 1 98.88 141 PHE A N 1
ATOM 1157 C CA . PHE A 1 141 ? 17.969 -17.047 -15.352 1 98.88 141 PHE A CA 1
ATOM 1158 C C . PHE A 1 141 ? 16.906 -15.953 -15.43 1 98.88 141 PHE A C 1
ATOM 1160 O O . PHE A 1 141 ? 16.516 -15.531 -16.531 1 98.88 141 PHE A O 1
ATOM 1167 N N . ILE A 1 142 ? 16.391 -15.492 -14.305 1 98.88 142 ILE A N 1
ATOM 1168 C CA . ILE A 1 142 ? 15.383 -14.438 -14.367 1 98.88 142 ILE A CA 1
ATOM 1169 C C . ILE A 1 142 ? 16.031 -13.148 -14.898 1 98.88 142 ILE A C 1
ATOM 1171 O O . ILE A 1 142 ? 15.383 -12.383 -15.609 1 98.88 142 ILE A O 1
ATOM 1175 N N . ARG A 1 143 ? 17.281 -12.93 -14.508 1 98.94 143 ARG A N 1
ATOM 1176 C CA . ARG A 1 143 ? 17.984 -11.758 -15.031 1 98.94 143 ARG A CA 1
ATOM 1177 C C . ARG A 1 143 ? 18.203 -11.875 -16.531 1 98.94 143 ARG A C 1
ATOM 1179 O O . ARG A 1 143 ? 18.109 -10.883 -17.266 1 98.94 143 ARG A O 1
ATOM 1186 N N . LYS A 1 144 ? 18.469 -13.117 -17.016 1 98.81 144 LYS A N 1
ATOM 1187 C CA . LYS A 1 144 ? 18.516 -13.344 -18.453 1 98.81 144 LYS A CA 1
ATOM 1188 C C . LYS A 1 144 ? 17.172 -13.047 -19.109 1 98.81 144 LYS A C 1
ATOM 1190 O O . LYS A 1 144 ? 17.125 -12.453 -20.188 1 98.81 144 LYS A O 1
ATOM 1195 N N . ALA A 1 145 ? 16.094 -13.477 -18.469 1 98.88 145 ALA A N 1
ATOM 1196 C CA . ALA A 1 145 ? 14.75 -13.195 -18.984 1 98.88 145 ALA A CA 1
ATOM 1197 C C . ALA A 1 145 ? 14.516 -11.688 -19.094 1 98.88 145 ALA A C 1
ATOM 1199 O O . ALA A 1 145 ? 14 -11.219 -20.109 1 98.88 145 ALA A O 1
ATOM 1200 N N . ILE A 1 146 ? 14.922 -10.953 -18.062 1 98.88 146 ILE A N 1
ATOM 1201 C CA . ILE A 1 146 ? 14.75 -9.5 -18.031 1 98.88 146 ILE A CA 1
ATOM 1202 C C . ILE A 1 146 ? 15.469 -8.867 -19.219 1 98.88 146 ILE A C 1
ATOM 1204 O O . ILE A 1 146 ? 14.898 -8.039 -19.922 1 98.88 146 ILE A O 1
ATOM 1208 N N . GLU A 1 147 ? 16.703 -9.273 -19.469 1 98.81 147 GLU A N 1
ATOM 1209 C CA . GLU A 1 147 ? 17.484 -8.734 -20.578 1 98.81 147 GLU A CA 1
ATOM 1210 C C . GLU A 1 147 ? 16.812 -9.031 -21.906 1 98.81 147 GLU A C 1
ATOM 1212 O O . GLU A 1 147 ? 16.766 -8.172 -22.797 1 98.81 147 GLU A O 1
ATOM 1217 N N . GLU A 1 148 ? 16.266 -10.234 -22.078 1 98.75 148 GLU A N 1
ATOM 1218 C CA . GLU A 1 148 ? 15.602 -10.617 -23.312 1 98.75 148 GLU A CA 1
ATOM 1219 C C . GLU A 1 148 ? 14.312 -9.828 -23.516 1 98.75 148 GLU A C 1
ATOM 1221 O O . GLU A 1 148 ? 13.992 -9.406 -24.625 1 98.75 148 GLU A O 1
ATOM 1226 N N . PHE A 1 149 ? 13.586 -9.633 -22.406 1 98.75 149 PHE A N 1
ATOM 1227 C CA . PHE A 1 149 ? 12.359 -8.859 -22.516 1 98.75 149 PHE A CA 1
ATOM 1228 C C . PHE A 1 149 ? 12.664 -7.406 -22.875 1 98.75 149 PHE A C 1
ATOM 1230 O O . PHE A 1 149 ? 11.914 -6.777 -23.625 1 98.75 149 PHE A O 1
ATOM 1237 N N . LYS A 1 150 ? 13.758 -6.879 -22.25 1 98.5 150 LYS A N 1
ATOM 1238 C CA . LYS A 1 150 ? 14.211 -5.547 -22.625 1 98.5 150 LYS A CA 1
ATOM 1239 C C . LYS A 1 150 ? 14.508 -5.473 -24.125 1 98.5 150 LYS A C 1
ATOM 1241 O O . LYS A 1 150 ? 14.086 -4.539 -24.797 1 98.5 150 LYS A O 1
ATOM 1246 N N . ALA A 1 151 ? 15.195 -6.461 -24.609 1 98.25 151 ALA A N 1
ATOM 1247 C CA . ALA A 1 151 ? 15.547 -6.527 -26.016 1 98.25 151 ALA A CA 1
ATOM 1248 C C . ALA A 1 151 ? 14.305 -6.605 -26.891 1 98.25 151 ALA A C 1
ATOM 1250 O O . ALA A 1 151 ? 14.281 -6.07 -28 1 98.25 151 ALA A O 1
ATOM 1251 N N . ALA A 1 152 ? 13.289 -7.223 -26.391 1 98.25 152 ALA A N 1
ATOM 1252 C CA . ALA A 1 152 ? 12.047 -7.41 -27.141 1 98.25 152 ALA A CA 1
ATOM 1253 C C . ALA A 1 152 ? 11.117 -6.211 -26.953 1 98.25 152 ALA A C 1
ATOM 1255 O O . ALA A 1 152 ? 10.039 -6.164 -27.547 1 98.25 152 ALA A O 1
ATOM 1256 N N . ASN A 1 153 ? 11.492 -5.266 -26.188 1 98.19 153 ASN A N 1
ATOM 1257 C CA . ASN A 1 153 ? 10.664 -4.133 -25.812 1 98.19 153 ASN A CA 1
ATOM 1258 C C . ASN A 1 153 ? 9.328 -4.59 -25.219 1 98.19 153 ASN A C 1
ATOM 1260 O O . ASN A 1 153 ? 8.297 -3.965 -25.453 1 98.19 153 ASN A O 1
ATOM 1264 N N . ALA A 1 154 ? 9.406 -5.793 -24.547 1 97.94 154 ALA A N 1
ATOM 1265 C CA . ALA A 1 154 ? 8.242 -6.305 -23.844 1 97.94 154 ALA A CA 1
ATOM 1266 C C . ALA A 1 154 ? 8.203 -5.781 -22.406 1 97.94 154 ALA A C 1
ATOM 1268 O O . ALA A 1 154 ? 8.477 -6.52 -21.453 1 97.94 154 ALA A O 1
ATOM 1269 N N . LYS A 1 155 ? 7.746 -4.594 -22.203 1 97.62 155 LYS A N 1
ATOM 1270 C CA . LYS A 1 155 ? 7.895 -3.848 -20.953 1 97.62 155 LYS A CA 1
ATOM 1271 C C . LYS A 1 155 ? 7.152 -4.531 -19.812 1 97.62 155 LYS A C 1
ATOM 1273 O O . LYS A 1 155 ? 7.691 -4.676 -18.703 1 97.62 155 LYS A O 1
ATOM 1278 N N . ARG A 1 156 ? 5.926 -4.938 -20.016 1 96.69 156 ARG A N 1
ATOM 1279 C CA . ARG A 1 156 ? 5.141 -5.551 -18.953 1 96.69 156 ARG A CA 1
ATOM 1280 C C . ARG A 1 156 ? 5.793 -6.844 -18.469 1 96.69 156 ARG A C 1
ATOM 1282 O O . ARG A 1 156 ? 5.863 -7.094 -17.25 1 96.69 156 ARG A O 1
ATOM 1289 N N . LYS A 1 157 ? 6.246 -7.668 -19.406 1 97.75 157 LYS A N 1
ATOM 1290 C CA . LYS A 1 157 ? 6.93 -8.906 -19.062 1 97.75 157 LYS A CA 1
ATOM 1291 C C . LYS A 1 157 ? 8.234 -8.625 -18.312 1 97.75 157 LYS A C 1
ATOM 1293 O O . LYS A 1 157 ? 8.594 -9.352 -17.391 1 97.75 157 LYS A O 1
ATOM 1298 N N . GLU A 1 158 ? 8.891 -7.602 -18.828 1 98.5 158 GLU A N 1
ATOM 1299 C CA . GLU A 1 158 ? 10.102 -7.176 -18.125 1 98.5 158 GLU A CA 1
ATOM 1300 C C . GLU A 1 158 ? 9.805 -6.828 -16.672 1 98.5 158 GLU A C 1
ATOM 1302 O O . GLU A 1 158 ? 10.516 -7.277 -15.773 1 98.5 158 GLU A O 1
ATOM 1307 N N . LEU A 1 159 ? 8.781 -6.047 -16.422 1 98.31 159 LEU A N 1
ATOM 1308 C CA . LEU A 1 159 ? 8.422 -5.605 -15.078 1 98.31 159 LEU A CA 1
ATOM 1309 C C . LEU A 1 159 ? 7.996 -6.785 -14.219 1 98.31 159 LEU A C 1
ATOM 1311 O O . LEU A 1 159 ? 8.367 -6.871 -13.047 1 98.31 159 LEU A O 1
ATOM 1315 N N . GLN A 1 160 ? 7.254 -7.699 -14.797 1 97.88 160 GLN A N 1
ATOM 1316 C CA . GLN A 1 160 ? 6.859 -8.906 -14.086 1 97.88 160 GLN A CA 1
ATOM 1317 C C . GLN A 1 160 ? 8.086 -9.727 -13.672 1 97.88 160 GLN A C 1
ATOM 1319 O O . GLN A 1 160 ? 8.133 -10.258 -12.555 1 97.88 160 GLN A O 1
ATOM 1324 N N . ALA A 1 161 ? 8.984 -9.828 -14.555 1 98.69 161 ALA A N 1
ATOM 1325 C CA . ALA A 1 161 ? 10.219 -10.562 -14.266 1 98.69 161 ALA A CA 1
ATOM 1326 C C . ALA A 1 161 ? 11.023 -9.867 -13.164 1 98.69 161 ALA A C 1
ATOM 1328 O O . ALA A 1 161 ? 11.664 -10.531 -12.352 1 98.69 161 ALA A O 1
ATOM 1329 N N . ARG A 1 162 ? 11 -8.562 -13.141 1 98.69 162 ARG A N 1
ATOM 1330 C CA . ARG A 1 162 ? 11.711 -7.82 -12.102 1 98.69 162 ARG A CA 1
ATOM 1331 C C . ARG A 1 162 ? 11.062 -8.047 -10.734 1 98.69 162 ARG A C 1
ATOM 1333 O O . ARG A 1 162 ? 11.758 -8.133 -9.719 1 98.69 162 ARG A O 1
ATOM 1340 N N . VAL A 1 163 ? 9.75 -8.078 -10.711 1 98.5 163 VAL A N 1
ATOM 1341 C CA . VAL A 1 163 ? 9.078 -8.414 -9.469 1 98.5 163 VAL A CA 1
ATOM 1342 C C . VAL A 1 163 ? 9.516 -9.805 -9 1 98.5 163 VAL A C 1
ATOM 1344 O O . VAL A 1 163 ? 9.836 -9.992 -7.82 1 98.5 163 VAL A O 1
ATOM 1347 N N . TYR A 1 164 ? 9.539 -10.734 -9.953 1 98.44 164 TYR A N 1
ATOM 1348 C CA . TYR A 1 164 ? 9.953 -12.102 -9.633 1 98.44 164 TYR A CA 1
ATOM 1349 C C . TYR A 1 164 ? 11.398 -12.133 -9.148 1 98.44 164 TYR A C 1
ATOM 1351 O O . TYR A 1 164 ? 11.734 -12.898 -8.242 1 98.44 164 TYR A O 1
ATOM 1359 N N . GLU A 1 165 ? 12.266 -11.297 -9.758 1 98.81 165 GLU A N 1
ATOM 1360 C CA . GLU A 1 165 ? 13.633 -11.18 -9.281 1 98.81 165 GLU A CA 1
ATOM 1361 C C . GLU A 1 165 ? 13.672 -10.766 -7.809 1 98.81 165 GLU A C 1
ATOM 1363 O O . GLU A 1 165 ? 14.43 -11.328 -7.02 1 98.81 165 GLU A O 1
ATOM 1368 N N . GLY A 1 166 ? 12.859 -9.703 -7.492 1 98.69 166 GLY A N 1
ATOM 1369 C CA . GLY A 1 166 ? 12.766 -9.289 -6.098 1 98.69 166 GLY A CA 1
ATOM 1370 C C . GLY A 1 166 ? 12.367 -10.422 -5.168 1 98.69 166 GLY A C 1
ATOM 1371 O O . GLY A 1 166 ? 12.977 -10.609 -4.117 1 98.69 166 GLY A O 1
ATOM 1372 N N . TYR A 1 167 ? 11.383 -11.211 -5.586 1 98.19 167 TYR A N 1
ATOM 1373 C CA . TYR A 1 167 ? 10.914 -12.344 -4.797 1 98.19 167 TYR A CA 1
ATOM 1374 C C . TYR A 1 167 ? 12.016 -13.383 -4.633 1 98.19 167 TYR A C 1
ATOM 1376 O O . TYR A 1 167 ? 12.227 -13.898 -3.533 1 98.19 167 TYR A O 1
ATOM 1384 N N . LEU A 1 168 ? 12.711 -13.672 -5.715 1 98.69 168 LEU A N 1
ATOM 1385 C CA . LEU A 1 168 ? 13.766 -14.68 -5.691 1 98.69 168 LEU A CA 1
ATOM 1386 C C . LEU A 1 168 ? 14.914 -14.234 -4.789 1 98.69 168 LEU A C 1
ATOM 1388 O O . LEU A 1 168 ? 15.531 -15.062 -4.109 1 98.69 168 LEU A O 1
ATOM 1392 N N . LEU A 1 169 ? 15.242 -12.961 -4.805 1 98.62 169 LEU A N 1
ATOM 1393 C CA . LEU A 1 169 ? 16.281 -12.438 -3.926 1 98.62 169 LEU A CA 1
ATOM 1394 C C . LEU A 1 169 ? 15.898 -12.609 -2.461 1 98.62 169 LEU A C 1
ATOM 1396 O O . LEU A 1 169 ? 16.734 -12.992 -1.637 1 98.62 169 LEU A O 1
ATOM 1400 N N . TYR A 1 170 ? 14.695 -12.43 -2.141 1 98.25 170 TYR A N 1
ATOM 1401 C CA . TYR A 1 170 ? 14.211 -12.664 -0.786 1 98.25 170 TYR A CA 1
ATOM 1402 C C . TYR A 1 170 ? 14.359 -14.133 -0.406 1 98.25 170 TYR A C 1
ATOM 1404 O O . TYR A 1 170 ? 14.891 -14.461 0.659 1 98.25 170 TYR A O 1
ATOM 1412 N N . GLU A 1 171 ? 13.875 -15.008 -1.338 1 97.5 171 GLU A N 1
ATOM 1413 C CA . GLU A 1 171 ? 13.945 -16.438 -1.075 1 97.5 171 GLU A CA 1
ATOM 1414 C C . GLU A 1 171 ? 15.391 -16.906 -0.897 1 97.5 171 GLU A C 1
ATOM 1416 O O . GLU A 1 171 ? 15.656 -17.844 -0.141 1 97.5 171 GLU A O 1
ATOM 1421 N N . SER A 1 172 ? 16.297 -16.188 -1.582 1 97.62 172 SER A N 1
ATOM 1422 C CA . SER A 1 172 ? 17.703 -16.547 -1.497 1 97.62 172 SER A CA 1
ATOM 1423 C C . SER A 1 172 ? 18.344 -15.984 -0.227 1 97.62 172 SER A C 1
ATOM 1425 O O . SER A 1 172 ? 19.516 -16.25 0.06 1 97.62 172 SER A O 1
ATOM 1427 N N . GLY A 1 173 ? 17.609 -15.109 0.494 1 97.06 173 GLY A N 1
ATOM 1428 C CA . GLY A 1 173 ? 18.094 -14.594 1.763 1 97.06 173 GLY A CA 1
ATOM 1429 C C . GLY A 1 173 ? 18.547 -13.141 1.686 1 97.06 173 GLY A C 1
ATOM 1430 O O . GLY A 1 173 ? 18.938 -12.555 2.693 1 97.06 173 GLY A O 1
ATOM 1431 N N . ASP A 1 174 ? 18.5 -12.555 0.553 1 97.44 174 ASP A N 1
ATOM 1432 C CA . ASP A 1 174 ? 18.875 -11.148 0.394 1 97.44 174 ASP A CA 1
ATOM 1433 C C . ASP A 1 174 ? 17.656 -10.242 0.468 1 97.44 174 ASP A C 1
ATOM 1435 O O . ASP A 1 174 ? 17.297 -9.578 -0.511 1 97.44 174 ASP A O 1
ATOM 1439 N N . LYS A 1 175 ? 17.156 -10.109 1.618 1 97.94 175 LYS A N 1
ATOM 1440 C CA . LYS A 1 175 ? 15.906 -9.391 1.863 1 97.94 175 LYS A CA 1
ATOM 1441 C C . LYS A 1 175 ? 16.047 -7.91 1.528 1 97.94 175 LYS A C 1
ATOM 1443 O O . LYS A 1 175 ? 15.141 -7.312 0.939 1 97.94 175 LYS A O 1
ATOM 1448 N N . VAL A 1 176 ? 17.141 -7.262 1.879 1 98.31 176 VAL A N 1
ATOM 1449 C CA . VAL A 1 176 ? 17.359 -5.832 1.677 1 98.31 176 VAL A CA 1
ATOM 1450 C C . VAL A 1 176 ? 17.344 -5.512 0.184 1 98.31 176 VAL A C 1
ATOM 1452 O O . VAL A 1 176 ? 16.625 -4.609 -0.255 1 98.31 176 VAL A O 1
ATOM 1455 N N . LYS A 1 177 ? 18.047 -6.316 -0.604 1 98.12 177 LYS A N 1
ATOM 1456 C CA . LYS A 1 177 ? 18.062 -6.102 -2.047 1 98.12 177 LYS A CA 1
ATOM 1457 C C . LYS A 1 177 ? 16.688 -6.391 -2.664 1 98.12 177 LYS A C 1
ATOM 1459 O O . LYS A 1 177 ? 16.281 -5.723 -3.615 1 98.12 177 LYS A O 1
ATOM 1464 N N . ALA A 1 178 ? 16.047 -7.457 -2.174 1 98.62 178 ALA A N 1
ATOM 1465 C CA . ALA A 1 178 ? 14.688 -7.762 -2.621 1 98.62 178 ALA A CA 1
ATOM 1466 C C . ALA A 1 178 ? 13.766 -6.555 -2.447 1 98.62 178 ALA A C 1
ATOM 1468 O O . ALA A 1 178 ? 13.102 -6.137 -3.395 1 98.62 178 ALA A O 1
ATOM 1469 N N . LYS A 1 179 ? 13.82 -5.938 -1.241 1 98.56 179 LYS A N 1
ATOM 1470 C CA . LYS A 1 179 ? 12.969 -4.793 -0.932 1 98.56 179 LYS A CA 1
ATOM 1471 C C . LYS A 1 179 ? 13.328 -3.586 -1.79 1 98.56 179 LYS A C 1
ATOM 1473 O O . LYS A 1 179 ? 12.461 -2.807 -2.18 1 98.56 179 LYS A O 1
ATOM 1478 N N . GLU A 1 180 ? 14.594 -3.457 -2.102 1 98.25 180 GLU A N 1
ATOM 1479 C CA . GLU A 1 180 ? 15.047 -2.383 -2.98 1 98.25 180 GLU A CA 1
ATOM 1480 C C . GLU A 1 180 ? 14.398 -2.486 -4.355 1 98.25 180 GLU A C 1
ATOM 1482 O O . GLU A 1 180 ? 13.859 -1.503 -4.871 1 98.25 180 GLU A O 1
ATOM 1487 N N . ILE A 1 181 ? 14.438 -3.656 -4.895 1 98.38 181 ILE A N 1
ATOM 1488 C CA . ILE A 1 181 ? 13.906 -3.885 -6.234 1 98.38 181 ILE A CA 1
ATOM 1489 C C . ILE A 1 181 ? 12.398 -3.664 -6.234 1 98.38 181 ILE A C 1
ATOM 1491 O O . ILE A 1 181 ? 11.867 -2.961 -7.098 1 98.38 181 ILE A O 1
ATOM 1495 N N . LEU A 1 182 ? 11.75 -4.188 -5.281 1 98.81 182 LEU A N 1
ATOM 1496 C CA . LEU A 1 182 ? 10.289 -4.117 -5.219 1 98.81 182 LEU A CA 1
ATOM 1497 C C . LEU A 1 182 ? 9.828 -2.686 -4.965 1 98.81 182 LEU A C 1
ATOM 1499 O O . LEU A 1 182 ? 8.852 -2.23 -5.562 1 98.81 182 LEU A O 1
ATOM 1503 N N . ALA A 1 183 ? 10.531 -1.973 -4.098 1 98.69 183 ALA A N 1
ATOM 1504 C CA . ALA A 1 183 ? 10.203 -0.581 -3.807 1 98.69 183 ALA A CA 1
ATOM 1505 C C . ALA A 1 183 ? 10.391 0.298 -5.039 1 98.69 183 ALA A C 1
ATOM 1507 O O . ALA A 1 183 ? 9.586 1.19 -5.309 1 98.69 183 ALA A O 1
ATOM 1508 N N . LYS A 1 184 ? 11.484 0.056 -5.758 1 98.38 184 LYS A N 1
ATOM 1509 C CA . LYS A 1 184 ? 11.703 0.796 -6.996 1 98.38 184 LYS A CA 1
ATOM 1510 C C . LYS A 1 184 ? 10.547 0.602 -7.969 1 98.38 184 LYS A C 1
ATOM 1512 O O . LYS A 1 184 ? 10.039 1.569 -8.539 1 98.38 184 LYS A O 1
ATOM 1517 N N . LEU A 1 185 ? 10.172 -0.646 -8.109 1 98.5 185 LEU A N 1
ATOM 1518 C CA . LEU A 1 185 ? 9.07 -0.962 -9.016 1 98.5 185 LEU A CA 1
ATOM 1519 C C . LEU A 1 185 ? 7.777 -0.299 -8.547 1 98.5 185 LEU A C 1
ATOM 1521 O O . LEU A 1 185 ? 7.027 0.247 -9.359 1 98.5 185 LEU A O 1
ATOM 1525 N N . LEU A 1 186 ? 7.535 -0.307 -7.25 1 98.25 186 LEU A N 1
ATOM 1526 C CA . LEU A 1 186 ? 6.332 0.293 -6.688 1 98.25 186 LEU A CA 1
ATOM 1527 C C . LEU A 1 186 ? 6.262 1.781 -7.016 1 98.25 186 LEU A C 1
ATOM 1529 O O . LEU A 1 186 ? 5.18 2.32 -7.246 1 98.25 186 LEU A O 1
ATOM 1533 N N . ALA A 1 187 ? 7.375 2.422 -7.062 1 97.81 187 ALA A N 1
ATOM 1534 C CA . ALA A 1 187 ? 7.445 3.859 -7.301 1 97.81 187 ALA A CA 1
ATOM 1535 C C . ALA A 1 187 ? 7.273 4.18 -8.781 1 97.81 187 ALA A C 1
ATOM 1537 O O . ALA A 1 187 ? 6.961 5.316 -9.148 1 97.81 187 ALA A O 1
ATOM 1538 N N . GLU A 1 188 ? 7.41 3.127 -9.633 1 96.56 188 GLU A N 1
ATOM 1539 C CA . GLU A 1 188 ? 7.516 3.426 -11.055 1 96.56 188 GLU A CA 1
ATOM 1540 C C . GLU A 1 188 ? 6.309 2.895 -11.82 1 96.56 188 GLU A C 1
ATOM 1542 O O . GLU A 1 188 ? 6.02 3.354 -12.93 1 96.56 188 GLU A O 1
ATOM 1547 N N . VAL A 1 189 ? 5.656 1.96 -11.234 1 96.19 189 VAL A N 1
ATOM 1548 C CA . VAL A 1 189 ? 4.645 1.269 -12.031 1 96.19 189 VAL A CA 1
ATOM 1549 C C . VAL A 1 189 ? 3.25 1.71 -11.586 1 96.19 189 VAL A C 1
ATOM 1551 O O . VAL A 1 189 ? 3.039 2.039 -10.414 1 96.19 189 VAL A O 1
ATOM 1554 N N . GLU A 1 190 ? 2.336 1.681 -12.555 1 94.19 190 GLU A N 1
ATOM 1555 C CA . GLU A 1 190 ? 0.943 2.01 -12.266 1 94.19 190 GLU A CA 1
ATOM 1556 C C . GLU A 1 190 ? 0.034 0.804 -12.477 1 94.19 190 GLU A C 1
ATOM 1558 O O . GLU A 1 190 ? -1.14 0.829 -12.102 1 94.19 190 GLU A O 1
ATOM 1563 N N . ASP A 1 191 ? 0.619 -0.285 -13.039 1 95.81 191 ASP A N 1
ATOM 1564 C CA . ASP A 1 191 ? -0.135 -1.511 -13.289 1 95.81 191 ASP A CA 1
ATOM 1565 C C . ASP A 1 191 ? -0.596 -2.145 -11.977 1 95.81 191 ASP A C 1
ATOM 1567 O O . ASP A 1 191 ? 0.22 -2.652 -11.203 1 95.81 191 ASP A O 1
ATOM 1571 N N . LYS A 1 192 ? -1.911 -2.199 -11.734 1 96.5 192 LYS A N 1
ATOM 1572 C CA . LYS A 1 192 ? -2.488 -2.613 -10.461 1 96.5 192 LYS A CA 1
ATOM 1573 C C . LYS A 1 192 ? -2.158 -4.074 -10.156 1 96.5 192 LYS A C 1
ATOM 1575 O O . LYS A 1 192 ? -1.984 -4.445 -8.992 1 96.5 192 LYS A O 1
ATOM 1580 N N . GLU A 1 193 ? -2.15 -4.867 -11.148 1 96.69 193 GLU A N 1
ATOM 1581 C CA . GLU A 1 193 ? -1.802 -6.27 -10.938 1 96.69 193 GLU A CA 1
ATOM 1582 C C . GLU A 1 193 ? -0.357 -6.414 -10.469 1 96.69 193 GLU A C 1
ATOM 1584 O O . GLU A 1 193 ? -0.068 -7.207 -9.57 1 96.69 193 GLU A O 1
ATOM 1589 N N . LEU A 1 194 ? 0.591 -5.668 -11.094 1 97.38 194 LEU A N 1
ATOM 1590 C CA . LEU A 1 194 ? 1.988 -5.688 -10.672 1 97.38 194 LEU A CA 1
ATOM 1591 C C . LEU A 1 194 ? 2.133 -5.188 -9.242 1 97.38 194 LEU A C 1
ATOM 1593 O O . LEU A 1 194 ? 2.889 -5.762 -8.453 1 97.38 194 LEU A O 1
ATOM 1597 N N . ILE A 1 195 ? 1.364 -4.148 -8.906 1 98.31 195 ILE A N 1
ATOM 1598 C CA . ILE A 1 195 ? 1.376 -3.605 -7.555 1 98.31 195 ILE A CA 1
ATOM 1599 C C . ILE A 1 195 ? 0.901 -4.672 -6.566 1 98.31 195 ILE A C 1
ATOM 1601 O O . ILE A 1 195 ? 1.498 -4.852 -5.504 1 98.31 195 ILE A O 1
ATOM 1605 N N . ALA A 1 196 ? -0.156 -5.371 -6.957 1 98.38 196 ALA A N 1
ATOM 1606 C CA . ALA A 1 196 ? -0.664 -6.457 -6.121 1 98.38 196 ALA A CA 1
ATOM 1607 C C . ALA A 1 196 ? 0.404 -7.523 -5.898 1 98.38 196 ALA A C 1
ATOM 1609 O O . ALA A 1 196 ? 0.565 -8.031 -4.785 1 98.38 196 ALA A O 1
ATOM 1610 N N . GLN A 1 197 ? 1.124 -7.879 -6.945 1 97.69 197 GLN A N 1
ATOM 1611 C CA . GLN A 1 197 ? 2.188 -8.875 -6.84 1 97.69 197 GLN A CA 1
ATOM 1612 C C . GLN A 1 197 ? 3.279 -8.406 -5.879 1 97.69 197 GLN A C 1
ATOM 1614 O O . GLN A 1 197 ? 3.807 -9.203 -5.102 1 97.69 197 GLN A O 1
ATOM 1619 N N . ILE A 1 198 ? 3.607 -7.137 -5.945 1 98.75 198 ILE A N 1
ATOM 1620 C CA . ILE A 1 198 ? 4.621 -6.57 -5.062 1 98.75 198 ILE A CA 1
ATOM 1621 C C . ILE A 1 198 ? 4.164 -6.68 -3.611 1 98.75 198 ILE A C 1
ATOM 1623 O O . ILE A 1 198 ? 4.922 -7.121 -2.746 1 98.75 198 ILE A O 1
ATOM 1627 N N . HIS A 1 199 ? 2.928 -6.34 -3.334 1 98.81 199 HIS A N 1
ATOM 1628 C CA . HIS A 1 199 ? 2.402 -6.41 -1.975 1 98.81 199 HIS A CA 1
ATOM 1629 C C . HIS A 1 199 ? 2.338 -7.852 -1.483 1 98.81 199 HIS A C 1
ATOM 1631 O O . HIS A 1 199 ? 2.529 -8.117 -0.294 1 98.81 199 HIS A O 1
ATOM 1637 N N . LEU A 1 200 ? 2.111 -8.789 -2.393 1 98.44 200 LEU A N 1
ATOM 1638 C CA . LEU A 1 200 ? 2.139 -10.188 -1.989 1 98.44 200 LEU A CA 1
ATOM 1639 C C . LEU A 1 200 ? 3.553 -10.617 -1.609 1 98.44 200 LEU A C 1
ATOM 1641 O O . LEU A 1 200 ? 3.736 -11.422 -0.696 1 98.44 200 LEU A O 1
ATOM 1645 N N . ALA A 1 201 ? 4.531 -10.133 -2.355 1 98.38 201 ALA A N 1
ATOM 1646 C CA . ALA A 1 201 ? 5.918 -10.422 -1.994 1 98.38 201 ALA A CA 1
ATOM 1647 C C . ALA A 1 201 ? 6.25 -9.883 -0.605 1 98.38 201 ALA A C 1
ATOM 1649 O O . ALA A 1 201 ? 6.84 -10.586 0.216 1 98.38 201 ALA A O 1
ATOM 1650 N N . PHE A 1 202 ? 5.828 -8.594 -0.325 1 98.75 202 PHE A N 1
ATOM 1651 C CA . PHE A 1 202 ? 6.047 -8.016 0.994 1 98.75 202 PHE A CA 1
ATOM 1652 C C . PHE A 1 202 ? 5.297 -8.805 2.062 1 98.75 202 PHE A C 1
ATOM 1654 O O . PHE A 1 202 ? 5.797 -8.977 3.176 1 98.75 202 PHE A O 1
ATOM 1661 N N . GLU A 1 203 ? 4.074 -9.273 1.711 1 98.69 203 GLU A N 1
ATOM 1662 C CA . GLU A 1 203 ? 3.299 -10.102 2.625 1 98.69 203 GLU A CA 1
ATOM 1663 C C . GLU A 1 203 ? 4.086 -11.336 3.051 1 98.69 203 GLU A C 1
ATOM 1665 O O . GLU A 1 203 ? 4.152 -11.656 4.238 1 98.69 203 GLU A O 1
ATOM 1670 N N . GLU A 1 204 ? 4.676 -12.023 2.133 1 97.88 204 GLU A N 1
ATOM 1671 C CA . GLU A 1 204 ? 5.438 -13.234 2.426 1 97.88 204 GLU A CA 1
ATOM 1672 C C . GLU A 1 204 ? 6.609 -12.938 3.354 1 97.88 204 GLU A C 1
ATOM 1674 O O . GLU A 1 204 ? 6.91 -13.719 4.258 1 97.88 204 GLU A O 1
ATOM 1679 N N . MET A 1 205 ? 7.254 -11.812 3.121 1 98.31 205 MET A N 1
ATOM 1680 C CA . MET A 1 205 ? 8.391 -11.422 3.955 1 98.31 205 MET A CA 1
ATOM 1681 C C . MET A 1 205 ? 7.957 -11.211 5.402 1 98.31 205 MET A C 1
ATOM 1683 O O . MET A 1 205 ? 8.594 -11.719 6.324 1 98.31 205 MET A O 1
ATOM 1687 N N . PHE A 1 206 ? 6.844 -10.484 5.598 1 98.62 206 PHE A N 1
ATOM 1688 C CA . PHE A 1 206 ? 6.348 -10.227 6.945 1 98.62 206 PHE A CA 1
ATOM 1689 C C . PHE A 1 206 ? 5.844 -11.508 7.594 1 98.62 206 PHE A C 1
ATOM 1691 O O . PHE A 1 206 ? 6 -11.703 8.797 1 98.62 206 PHE A O 1
ATOM 1698 N N . GLU A 1 207 ? 5.223 -12.383 6.766 1 98.25 207 GLU A N 1
ATOM 1699 C CA . GLU A 1 207 ? 4.762 -13.672 7.273 1 98.25 207 GLU A CA 1
ATOM 1700 C C . GLU A 1 207 ? 5.926 -14.508 7.797 1 98.25 207 GLU A C 1
ATOM 1702 O O . GLU A 1 207 ? 5.844 -15.094 8.883 1 98.25 207 GLU A O 1
ATOM 1707 N N . ASP A 1 208 ? 6.984 -14.547 7.051 1 97.19 208 ASP A N 1
ATOM 1708 C CA . ASP A 1 208 ? 8.172 -15.305 7.434 1 97.19 208 ASP A CA 1
ATOM 1709 C C . ASP A 1 208 ? 8.742 -14.797 8.758 1 97.19 208 ASP A C 1
ATOM 1711 O O . ASP A 1 208 ? 9.336 -15.562 9.516 1 97.19 208 ASP A O 1
ATOM 1715 N N . GLU A 1 209 ? 8.539 -13.5 9.016 1 97.06 209 GLU A N 1
ATOM 1716 C CA . GLU A 1 209 ? 9 -12.891 10.266 1 97.06 209 GLU A CA 1
ATOM 1717 C C . GLU A 1 209 ? 7.957 -13.039 11.367 1 97.06 209 GLU A C 1
ATOM 1719 O O . GLU A 1 209 ? 8.133 -12.516 12.469 1 97.06 209 GLU A O 1
ATOM 1724 N N . GLU A 1 210 ? 6.855 -13.68 11.078 1 97.81 210 GLU A N 1
ATOM 1725 C CA . GLU A 1 210 ? 5.711 -13.867 11.961 1 97.81 210 GLU A CA 1
ATOM 1726 C C . GLU A 1 210 ? 5.117 -12.531 12.391 1 97.81 210 GLU A C 1
ATOM 1728 O O . GLU A 1 210 ? 4.629 -12.391 13.508 1 97.81 210 GLU A O 1
ATOM 1733 N N . ASN A 1 211 ? 5.406 -11.523 11.617 1 98.19 211 ASN A N 1
ATOM 1734 C CA . ASN A 1 211 ? 4.703 -10.258 11.766 1 98.19 211 ASN A CA 1
ATOM 1735 C C . ASN A 1 211 ? 3.355 -10.273 11.047 1 98.19 211 ASN A C 1
ATOM 1737 O O . ASN A 1 211 ? 3.188 -9.617 10.016 1 98.19 211 ASN A O 1
ATOM 1741 N N . TYR A 1 212 ? 2.387 -10.93 11.57 1 98.69 212 TYR A N 1
ATOM 1742 C CA . TYR A 1 212 ? 1.132 -11.258 10.906 1 98.69 212 TYR A CA 1
ATOM 1743 C C . TYR A 1 212 ? 0.294 -10.008 10.672 1 98.69 212 TYR A C 1
ATOM 1745 O O . TYR A 1 212 ? -0.409 -9.898 9.664 1 98.69 212 TYR A O 1
ATOM 1753 N N . GLU A 1 213 ? 0.308 -9.047 11.594 1 98.62 213 GLU A N 1
ATOM 1754 C CA . GLU A 1 213 ? -0.453 -7.82 11.375 1 98.62 213 GLU A CA 1
ATOM 1755 C C . GLU A 1 213 ? -0.018 -7.129 10.086 1 98.62 213 GLU A C 1
ATOM 1757 O O . GLU A 1 213 ? -0.853 -6.793 9.242 1 98.62 213 GLU A O 1
ATOM 1762 N N . ALA A 1 214 ? 1.35 -6.949 9.961 1 98.81 214 ALA A N 1
ATOM 1763 C CA . ALA A 1 214 ? 1.87 -6.332 8.742 1 98.81 214 ALA A CA 1
ATOM 1764 C C . ALA A 1 214 ? 1.55 -7.184 7.512 1 98.81 214 ALA A C 1
ATOM 1766 O O . ALA A 1 214 ? 1.235 -6.648 6.445 1 98.81 214 ALA A O 1
ATOM 1767 N N . ALA A 1 215 ? 1.662 -8.5 7.656 1 98.88 215 ALA A N 1
ATOM 1768 C CA . ALA A 1 215 ? 1.35 -9.406 6.551 1 98.88 215 ALA A CA 1
ATOM 1769 C C . ALA A 1 215 ? -0.104 -9.25 6.113 1 98.88 215 ALA A C 1
ATOM 1771 O O . ALA A 1 215 ? -0.398 -9.234 4.914 1 98.88 215 ALA A O 1
ATOM 1772 N N . PHE A 1 216 ? -1.041 -9.102 7.066 1 98.88 216 PHE A N 1
ATOM 1773 C CA . PHE A 1 216 ? -2.449 -8.906 6.742 1 98.88 216 PHE A CA 1
ATOM 1774 C C . PHE A 1 216 ? -2.662 -7.586 6.012 1 98.88 216 PHE A C 1
ATOM 1776 O O . PHE A 1 216 ? -3.451 -7.512 5.07 1 98.88 216 PHE A O 1
ATOM 1783 N N . HIS A 1 217 ? -1.959 -6.52 6.484 1 98.88 217 HIS A N 1
ATOM 1784 C CA . HIS A 1 217 ? -2.049 -5.254 5.766 1 98.88 217 HIS A CA 1
ATOM 1785 C C . HIS A 1 217 ? -1.605 -5.406 4.316 1 98.88 217 HIS A C 1
ATOM 1787 O O . HIS A 1 217 ? -2.299 -4.957 3.4 1 98.88 217 HIS A O 1
ATOM 1793 N N . GLU A 1 218 ? -0.451 -6.066 4.113 1 98.88 218 GLU A N 1
ATOM 1794 C CA . GLU A 1 218 ? 0.071 -6.262 2.764 1 98.88 218 GLU A CA 1
ATOM 1795 C C . GLU A 1 218 ? -0.894 -7.082 1.912 1 98.88 218 GLU A C 1
ATOM 1797 O O . GLU A 1 218 ? -1.066 -6.809 0.723 1 98.88 218 GLU A O 1
ATOM 1802 N N . CYS A 1 219 ? -1.484 -8.055 2.475 1 98.69 219 CYS A N 1
ATOM 1803 C CA . CYS A 1 219 ? -2.465 -8.859 1.751 1 98.69 219 CYS A CA 1
ATOM 1804 C C . CYS A 1 219 ? -3.676 -8.023 1.362 1 98.69 219 CYS A C 1
ATOM 1806 O O . CYS A 1 219 ? -4.207 -8.164 0.26 1 98.69 219 CYS A O 1
ATOM 1808 N N . LEU A 1 220 ? -4.125 -7.195 2.307 1 98.88 220 LEU A N 1
ATOM 1809 C CA . LEU A 1 220 ? -5.238 -6.293 2.025 1 98.88 220 LEU A CA 1
ATOM 1810 C C . LEU A 1 220 ? -4.93 -5.406 0.824 1 98.88 220 LEU A C 1
ATOM 1812 O O . LEU A 1 220 ? -5.766 -5.254 -0.07 1 98.88 220 LEU A O 1
ATOM 1816 N N . TYR A 1 221 ? -3.678 -4.855 0.827 1 98.81 221 TYR A N 1
ATOM 1817 C CA . TYR A 1 221 ? -3.271 -4.004 -0.286 1 98.81 221 TYR A CA 1
ATOM 1818 C C . TYR A 1 221 ? -3.273 -4.781 -1.596 1 98.81 221 TYR A C 1
ATOM 1820 O O . TYR A 1 221 ? -3.727 -4.277 -2.625 1 98.81 221 TYR A O 1
ATOM 1828 N N . ALA A 1 222 ? -2.783 -6.016 -1.562 1 98.75 222 ALA A N 1
ATOM 1829 C CA . ALA A 1 222 ? -2.754 -6.859 -2.754 1 98.75 222 ALA A CA 1
ATOM 1830 C C . ALA A 1 222 ? -4.164 -7.121 -3.275 1 98.75 222 ALA A C 1
ATOM 1832 O O . ALA A 1 222 ? -4.418 -7.008 -4.477 1 98.75 222 ALA A O 1
ATOM 1833 N N . MET A 1 223 ? -5.074 -7.418 -2.373 1 98.62 223 MET A N 1
ATOM 1834 C CA . MET A 1 223 ? -6.449 -7.73 -2.76 1 98.62 223 MET A CA 1
ATOM 1835 C C . MET A 1 223 ? -7.148 -6.496 -3.318 1 98.62 223 MET A C 1
ATOM 1837 O O . MET A 1 223 ? -7.879 -6.586 -4.305 1 98.62 223 MET A O 1
ATOM 1841 N N . ILE A 1 224 ? -6.91 -5.352 -2.688 1 98.56 224 ILE A N 1
ATOM 1842 C CA . ILE A 1 224 ? -7.531 -4.113 -3.145 1 98.56 224 ILE A CA 1
ATOM 1843 C C . ILE A 1 224 ? -7.047 -3.781 -4.551 1 98.56 224 ILE A C 1
ATOM 1845 O O . ILE A 1 224 ? -7.844 -3.432 -5.426 1 98.56 224 ILE A O 1
ATOM 1849 N N . ASN A 1 225 ? -5.762 -3.969 -4.82 1 98.06 225 ASN A N 1
ATOM 1850 C CA . ASN A 1 225 ? -5.191 -3.629 -6.117 1 98.06 225 ASN A CA 1
ATOM 1851 C C . ASN A 1 225 ? -5.566 -4.656 -7.184 1 98.06 225 ASN A C 1
ATOM 1853 O O . ASN A 1 225 ? -5.48 -4.379 -8.383 1 98.06 225 ASN A O 1
ATOM 1857 N N . SER A 1 226 ? -6.039 -5.863 -6.801 1 97.25 226 SER A N 1
ATOM 1858 C CA . SER A 1 226 ? -6.352 -6.91 -7.77 1 97.25 226 SER A CA 1
ATOM 1859 C C . SER A 1 226 ? -7.855 -7.137 -7.871 1 97.25 226 SER A C 1
ATOM 1861 O O . SER A 1 226 ? -8.305 -8.094 -8.508 1 97.25 226 SER A O 1
ATOM 1863 N N . LYS A 1 227 ? -8.656 -6.348 -7.266 1 94.56 227 LYS A N 1
ATOM 1864 C CA . LYS A 1 227 ? -10.078 -6.586 -7.039 1 94.56 227 LYS A CA 1
ATOM 1865 C C . LYS A 1 227 ? -10.805 -6.859 -8.352 1 94.56 227 LYS A C 1
ATOM 1867 O O . LYS A 1 227 ? -11.742 -7.66 -8.398 1 94.56 227 LYS A O 1
ATOM 1872 N N . ASP A 1 228 ? -10.336 -6.305 -9.531 1 90.38 228 ASP A N 1
ATOM 1873 C CA . ASP A 1 228 ? -11.055 -6.426 -10.805 1 90.38 228 ASP A CA 1
ATOM 1874 C C . ASP A 1 228 ? -10.258 -7.266 -11.797 1 90.38 228 ASP A C 1
ATOM 1876 O O . ASP A 1 228 ? -10.453 -7.152 -13.008 1 90.38 228 ASP A O 1
ATOM 1880 N N . SER A 1 229 ? -9.328 -7.992 -11.234 1 90.19 229 SER A N 1
ATOM 1881 C CA . SER A 1 229 ? -8.523 -8.812 -12.125 1 90.19 229 SER A CA 1
ATOM 1882 C C . SER A 1 229 ? -8.523 -10.273 -11.688 1 90.19 229 SER A C 1
ATOM 1884 O O . SER A 1 229 ? -8.992 -10.602 -10.594 1 90.19 229 SER A O 1
ATOM 1886 N N . ASP A 1 230 ? -8.094 -11.102 -12.523 1 85.06 230 ASP A N 1
ATOM 1887 C CA . ASP A 1 230 ? -7.996 -12.523 -12.219 1 85.06 230 ASP A CA 1
ATOM 1888 C C . ASP A 1 230 ? -6.984 -12.781 -11.102 1 85.06 230 ASP A C 1
ATOM 1890 O O . ASP A 1 230 ? -7 -13.836 -10.469 1 85.06 230 ASP A O 1
ATOM 1894 N N . PHE A 1 231 ? -6.246 -11.758 -10.953 1 92.56 231 PHE A N 1
ATOM 1895 C CA . PHE A 1 231 ? -5.207 -11.898 -9.938 1 92.56 231 PHE A CA 1
ATOM 1896 C C . PHE A 1 231 ? -5.797 -11.828 -8.539 1 92.56 231 PHE A C 1
ATOM 1898 O O . PHE A 1 231 ? -5.137 -12.18 -7.562 1 92.56 231 PHE A O 1
ATOM 1905 N N . PHE A 1 232 ? -7.059 -11.43 -8.406 1 94.88 232 PHE A N 1
ATOM 1906 C CA . PHE A 1 232 ? -7.73 -11.359 -7.117 1 94.88 232 PHE A CA 1
ATOM 1907 C C . PHE A 1 232 ? -7.723 -12.719 -6.434 1 94.88 232 PHE A C 1
ATOM 1909 O O . PHE A 1 232 ? -7.516 -12.812 -5.223 1 94.88 232 PHE A O 1
ATOM 1916 N N . GLU A 1 233 ? -7.914 -13.734 -7.227 1 91.25 233 GLU A N 1
ATOM 1917 C CA . GLU A 1 233 ? -7.984 -15.086 -6.664 1 91.25 233 GLU A CA 1
ATOM 1918 C C . GLU A 1 233 ? -6.641 -15.508 -6.082 1 91.25 233 GLU A C 1
ATOM 1920 O O . GLU A 1 233 ? -6.59 -16.203 -5.066 1 91.25 233 GLU A O 1
ATOM 1925 N N . ILE A 1 234 ? -5.621 -15.125 -6.73 1 92.94 234 ILE A N 1
ATOM 1926 C CA . ILE A 1 234 ? -4.281 -15.438 -6.242 1 92.94 234 ILE A CA 1
ATOM 1927 C C . ILE A 1 234 ? -4.047 -14.742 -4.902 1 92.94 234 ILE A C 1
ATOM 1929 O O . ILE A 1 234 ? -3.564 -15.367 -3.953 1 92.94 234 ILE A O 1
ATOM 1933 N N . ALA A 1 235 ? -4.406 -13.445 -4.82 1 96.88 235 ALA A N 1
ATOM 1934 C CA . ALA A 1 235 ? -4.273 -12.695 -3.576 1 96.88 235 ALA A CA 1
ATOM 1935 C C . ALA A 1 235 ? -5.148 -13.289 -2.479 1 96.88 235 ALA A C 1
ATOM 1937 O O . ALA A 1 235 ? -4.727 -13.391 -1.324 1 96.88 235 ALA A O 1
ATOM 1938 N N . PHE A 1 236 ? -6.355 -13.727 -2.844 1 96.75 236 PHE A N 1
ATOM 1939 C CA . PHE A 1 236 ? -7.289 -14.32 -1.893 1 96.75 236 PHE A CA 1
ATOM 1940 C C . PHE A 1 236 ? -6.746 -15.633 -1.353 1 96.75 236 PHE A C 1
ATOM 1942 O O . PHE A 1 236 ? -6.82 -15.898 -0.15 1 96.75 236 PHE A O 1
ATOM 1949 N N . ASP A 1 237 ? -6.199 -16.422 -2.209 1 93.69 237 ASP A N 1
ATOM 1950 C CA . ASP A 1 237 ? -5.578 -17.656 -1.774 1 93.69 237 ASP A CA 1
ATOM 1951 C C . ASP A 1 237 ? -4.406 -17.391 -0.834 1 93.69 237 ASP A C 1
ATOM 1953 O O . ASP A 1 237 ? -4.203 -18.125 0.136 1 93.69 237 ASP A O 1
ATOM 1957 N N . GLY A 1 238 ? -3.656 -16.344 -1.247 1 96.5 238 GLY A N 1
ATOM 1958 C CA . GLY A 1 238 ? -2.584 -15.93 -0.358 1 96.5 238 GLY A CA 1
ATOM 1959 C C . GLY A 1 238 ? -3.068 -15.562 1.032 1 96.5 238 GLY A C 1
ATOM 1960 O O . GLY A 1 238 ? -2.426 -15.906 2.029 1 96.5 238 GLY A O 1
ATOM 1961 N N . LEU A 1 239 ? -4.223 -14.898 1.14 1 98.44 239 LEU A N 1
ATOM 1962 C CA . LEU A 1 239 ? -4.812 -14.539 2.424 1 98.44 239 LEU A CA 1
ATOM 1963 C C . LEU A 1 239 ? -5.195 -15.781 3.215 1 98.44 239 LEU A C 1
ATOM 1965 O O . LEU A 1 239 ? -4.918 -15.875 4.414 1 98.44 239 LEU A O 1
ATOM 1969 N N . VAL A 1 240 ? -5.785 -16.719 2.545 1 97.06 240 VAL A N 1
ATOM 1970 C CA . VAL A 1 240 ? -6.227 -17.938 3.215 1 97.06 240 VAL A CA 1
ATOM 1971 C C . VAL A 1 240 ? -5.02 -18.688 3.781 1 97.06 240 VAL A C 1
ATOM 1973 O O . VAL A 1 240 ? -5.047 -19.141 4.926 1 97.06 240 VAL A O 1
ATOM 1976 N N . ASP A 1 241 ? -3.971 -18.734 3.01 1 97.12 241 ASP A N 1
ATOM 1977 C CA . ASP A 1 241 ? -2.74 -19.359 3.48 1 97.12 241 ASP A CA 1
ATOM 1978 C C . ASP A 1 241 ? -2.182 -18.641 4.699 1 97.12 241 ASP A C 1
ATOM 1980 O O . ASP A 1 241 ? -1.703 -19.266 5.645 1 97.12 241 ASP A O 1
ATOM 1984 N N . LEU A 1 242 ? -2.248 -17.344 4.637 1 98.62 242 LEU A N 1
ATOM 1985 C CA . LEU A 1 242 ? -1.759 -16.516 5.738 1 98.62 242 LEU A CA 1
ATOM 1986 C C . LEU A 1 242 ? -2.561 -16.781 7.008 1 98.62 242 LEU A C 1
ATOM 1988 O O . LEU A 1 242 ? -1.985 -16.922 8.094 1 98.62 242 LEU A O 1
ATOM 1992 N N . ILE A 1 243 ? -3.867 -16.828 6.848 1 98.56 243 ILE A N 1
ATOM 1993 C CA . ILE A 1 243 ? -4.742 -17.094 7.984 1 98.56 243 ILE A CA 1
ATOM 1994 C C . ILE A 1 243 ? -4.414 -18.469 8.578 1 98.56 243 ILE A C 1
ATOM 1996 O O . ILE A 1 243 ? -4.289 -18.609 9.797 1 98.56 243 ILE A O 1
ATOM 2000 N N . TRP A 1 244 ? -4.199 -19.391 7.727 1 97.44 244 TRP A N 1
ATOM 2001 C CA . TRP A 1 244 ? -3.875 -20.75 8.172 1 97.44 244 TRP A CA 1
ATOM 2002 C C . TRP A 1 244 ? -2.57 -20.766 8.961 1 97.44 244 TRP A C 1
ATOM 2004 O O . TRP A 1 244 ? -2.492 -21.359 10.039 1 97.44 244 TRP A O 1
ATOM 2014 N N . GLN A 1 245 ? -1.594 -20.125 8.391 1 97.69 245 GLN A N 1
ATOM 2015 C CA . GLN A 1 245 ? -0.304 -20.078 9.07 1 97.69 245 GLN A CA 1
ATOM 2016 C C . GLN A 1 245 ? -0.422 -19.391 10.422 1 97.69 245 GLN A C 1
ATOM 2018 O O . GLN A 1 245 ? 0.186 -19.812 11.406 1 97.69 245 GLN A O 1
ATOM 2023 N N . ALA A 1 246 ? -1.169 -18.281 10.453 1 98.31 246 ALA A N 1
ATOM 2024 C CA . ALA A 1 246 ? -1.373 -17.547 11.703 1 98.31 246 ALA A CA 1
ATOM 2025 C C . ALA A 1 246 ? -2.084 -18.422 12.734 1 98.31 246 ALA A C 1
ATOM 2027 O O . ALA A 1 246 ? -1.795 -18.344 13.93 1 98.31 246 ALA A O 1
ATOM 2028 N N . ILE A 1 247 ? -2.979 -19.266 12.336 1 97.69 247 ILE A N 1
ATOM 2029 C CA . ILE A 1 247 ? -3.678 -20.188 13.227 1 97.69 247 ILE A CA 1
ATOM 2030 C C . ILE A 1 247 ? -2.689 -21.203 13.789 1 97.69 247 ILE A C 1
ATOM 2032 O O . ILE A 1 247 ? -2.67 -21.453 15 1 97.69 247 ILE A O 1
ATOM 2036 N N . ILE A 1 248 ? -1.864 -21.75 12.922 1 96.38 248 ILE A N 1
ATOM 2037 C CA . ILE A 1 248 ? -0.879 -22.734 13.336 1 96.38 248 ILE A CA 1
ATOM 2038 C C . ILE A 1 248 ? 0.043 -22.141 14.398 1 96.38 248 ILE A C 1
ATOM 2040 O O . ILE A 1 248 ? 0.436 -22.812 15.344 1 96.38 248 ILE A O 1
ATOM 2044 N N . ASP A 1 249 ? 0.295 -20.906 14.297 1 97.56 249 ASP A N 1
ATOM 2045 C CA . ASP A 1 249 ? 1.221 -20.234 15.203 1 97.56 249 ASP A CA 1
ATOM 2046 C C . ASP A 1 249 ? 0.481 -19.609 16.391 1 97.56 249 ASP A C 1
ATOM 2048 O O . ASP A 1 249 ? 1.059 -18.844 17.156 1 97.56 249 ASP A O 1
ATOM 2052 N N . ASP A 1 250 ? -0.78 -19.891 16.484 1 97.69 250 ASP A N 1
ATOM 2053 C CA . ASP A 1 250 ? -1.635 -19.438 17.578 1 97.69 250 ASP A CA 1
ATOM 2054 C C . ASP A 1 250 ? -1.729 -17.906 17.609 1 97.69 250 ASP A C 1
ATOM 2056 O O . ASP A 1 250 ? -1.793 -17.312 18.688 1 97.69 250 ASP A O 1
ATOM 2060 N N . SER A 1 251 ? -1.594 -17.297 16.438 1 98.31 251 SER A N 1
ATOM 2061 C CA . SER A 1 251 ? -1.702 -15.836 16.344 1 98.31 251 SER A CA 1
ATOM 2062 C C . SER A 1 251 ? -3.143 -15.406 16.094 1 98.31 251 SER A C 1
ATOM 2064 O O . SER A 1 251 ? -3.42 -14.664 15.148 1 98.31 251 SER A O 1
ATOM 2066 N N . PHE A 1 252 ? -4.039 -15.773 16.969 1 98.44 252 PHE A N 1
ATOM 2067 C CA . PHE A 1 252 ? -5.477 -15.586 16.812 1 98.44 252 PHE A CA 1
ATOM 2068 C C . PHE A 1 252 ? -5.848 -14.109 16.922 1 98.44 252 PHE A C 1
ATOM 2070 O O . PHE A 1 252 ? -6.723 -13.625 16.203 1 98.44 252 PHE A O 1
ATOM 2077 N N . GLU A 1 253 ? -5.168 -13.414 17.812 1 98.44 253 GLU A N 1
ATOM 2078 C CA . GLU A 1 253 ? -5.457 -12 18.047 1 98.44 253 GLU A CA 1
ATOM 2079 C C . GLU A 1 253 ? -5.238 -11.18 16.766 1 98.44 253 GLU A C 1
ATOM 2081 O O . GLU A 1 253 ? -6.047 -10.312 16.438 1 98.44 253 GLU A O 1
ATOM 2086 N N . GLU A 1 254 ? -4.164 -11.492 16.078 1 98.44 254 GLU A N 1
ATOM 2087 C CA . GLU A 1 254 ? -3.887 -10.797 14.82 1 98.44 254 GLU A CA 1
ATOM 2088 C C . GLU A 1 254 ? -4.961 -11.094 13.773 1 98.44 254 GLU A C 1
ATOM 2090 O O . GLU A 1 254 ? -5.328 -10.211 12.992 1 98.44 254 GLU A O 1
ATOM 2095 N N . ILE A 1 255 ? -5.465 -12.258 13.812 1 98.69 255 ILE A N 1
ATOM 2096 C CA . ILE A 1 255 ? -6.492 -12.641 12.852 1 98.69 255 ILE A CA 1
ATOM 2097 C C . ILE A 1 255 ? -7.781 -11.875 13.133 1 98.69 255 ILE A C 1
ATOM 2099 O O . ILE A 1 255 ? -8.258 -11.117 12.289 1 98.69 255 ILE A O 1
ATOM 2103 N N . TYR A 1 256 ? -8.305 -12.047 14.352 1 98.5 256 TYR A N 1
ATOM 2104 C CA . TYR A 1 256 ? -9.633 -11.484 14.57 1 98.5 256 TYR A CA 1
ATOM 2105 C C . TYR A 1 256 ? -9.578 -9.961 14.641 1 98.5 256 TYR A C 1
ATOM 2107 O O . TYR A 1 256 ? -10.586 -9.289 14.445 1 98.5 256 TYR A O 1
ATOM 2115 N N . ASN A 1 257 ? -8.43 -9.328 14.867 1 98.5 257 ASN A N 1
ATOM 2116 C CA . ASN A 1 257 ? -8.289 -7.879 14.836 1 98.5 257 ASN A CA 1
ATOM 2117 C C . ASN A 1 257 ? -8.117 -7.359 13.414 1 98.5 257 ASN A C 1
ATOM 2119 O O . ASN A 1 257 ? -8.289 -6.168 13.156 1 98.5 257 ASN A O 1
ATOM 2123 N N . SER A 1 258 ? -7.773 -8.227 12.453 1 98.69 258 SER A N 1
ATOM 2124 C CA . SER A 1 258 ? -7.52 -7.789 11.086 1 98.69 258 SER A CA 1
ATOM 2125 C C . SER A 1 258 ? -8.727 -8.039 10.188 1 98.69 258 SER A C 1
ATOM 2127 O O . SER A 1 258 ? -8.93 -7.34 9.195 1 98.69 258 SER A O 1
ATOM 2129 N N . MET A 1 259 ? -9.594 -8.945 10.5 1 98.69 259 MET A N 1
ATOM 2130 C CA . MET A 1 259 ? -10.68 -9.375 9.617 1 98.69 259 MET A CA 1
ATOM 2131 C C . MET A 1 259 ? -11.672 -8.242 9.383 1 98.69 259 MET A C 1
ATOM 2133 O O . MET A 1 259 ? -12.227 -8.109 8.289 1 98.69 259 MET A O 1
ATOM 2137 N N . PRO A 1 260 ? -11.867 -7.402 10.422 1 98.56 260 PRO A N 1
ATOM 2138 C CA . PRO A 1 260 ? -12.805 -6.301 10.164 1 98.56 260 PRO A CA 1
ATOM 2139 C C . PRO A 1 260 ? -12.359 -5.402 9.016 1 98.56 260 PRO A C 1
ATOM 2141 O O . PRO A 1 260 ? -13.203 -4.906 8.258 1 98.56 260 PRO A O 1
ATOM 2144 N N . MET A 1 261 ? -11.047 -5.184 8.773 1 98.44 261 MET A N 1
ATOM 2145 C CA . MET A 1 261 ? -10.531 -4.426 7.637 1 98.44 261 MET A CA 1
ATOM 2146 C C . MET A 1 261 ? -10.969 -5.055 6.32 1 98.44 261 MET A C 1
ATOM 2148 O O . MET A 1 261 ? -11.477 -4.363 5.43 1 98.44 261 MET A O 1
ATOM 2152 N N . PHE A 1 262 ? -10.797 -6.359 6.27 1 98.75 262 PHE A N 1
ATOM 2153 C CA . PHE A 1 262 ? -11.133 -7.086 5.047 1 98.75 262 PHE A CA 1
ATOM 2154 C C . PHE A 1 262 ? -12.641 -7.066 4.809 1 98.75 262 PHE A C 1
ATOM 2156 O O . PHE A 1 262 ? -13.094 -6.91 3.674 1 98.75 262 PHE A O 1
ATOM 2163 N N . LYS A 1 263 ? -13.406 -7.207 5.895 1 98.5 263 LYS A N 1
ATOM 2164 C CA . LYS A 1 263 ? -14.867 -7.258 5.832 1 98.5 263 LYS A CA 1
ATOM 2165 C C . LYS A 1 263 ? -15.438 -5.996 5.195 1 98.5 263 LYS A C 1
ATOM 2167 O O . LYS A 1 263 ? -16.297 -6.07 4.32 1 98.5 263 LYS A O 1
ATOM 2172 N N . VAL A 1 264 ? -14.898 -4.867 5.555 1 98.31 264 VAL A N 1
ATOM 2173 C CA . VAL A 1 264 ? -15.469 -3.613 5.066 1 98.31 264 VAL A CA 1
ATOM 2174 C C . VAL A 1 264 ? -14.883 -3.285 3.693 1 98.31 264 VAL A C 1
ATOM 2176 O O . VAL A 1 264 ? -15.523 -2.619 2.881 1 98.31 264 VAL A O 1
ATOM 2179 N N . ALA A 1 265 ? -13.656 -3.707 3.439 1 98.38 265 ALA A N 1
ATOM 2180 C CA . ALA A 1 265 ? -13.016 -3.449 2.15 1 98.38 265 ALA A CA 1
ATOM 2181 C C . ALA A 1 265 ? -13.648 -4.289 1.046 1 98.38 265 ALA A C 1
ATOM 2183 O O . ALA A 1 265 ? -13.68 -3.875 -0.117 1 98.38 265 ALA A O 1
ATOM 2184 N N . PHE A 1 266 ? -14.172 -5.465 1.41 1 98.19 266 PHE A N 1
ATOM 2185 C CA . PHE A 1 266 ? -14.797 -6.387 0.469 1 98.19 266 PHE A CA 1
ATOM 2186 C C . PHE A 1 266 ? -16.156 -6.84 0.982 1 98.19 266 PHE A C 1
ATOM 2188 O O . PHE A 1 266 ? -16.328 -8 1.364 1 98.19 266 PHE A O 1
ATOM 2195 N N . PRO A 1 267 ? -17.125 -6.004 0.824 1 97.38 267 PRO A N 1
ATOM 2196 C CA . PRO A 1 267 ? -18.438 -6.277 1.412 1 97.38 267 PRO A CA 1
ATOM 2197 C C . PRO A 1 267 ? -19.078 -7.547 0.86 1 97.38 267 PRO A C 1
ATOM 2199 O O . PRO A 1 267 ? -19.859 -8.203 1.558 1 97.38 267 PRO A O 1
ATOM 2202 N N . GLU A 1 268 ? -18.75 -7.906 -0.378 1 95.19 268 GLU A N 1
ATOM 2203 C CA . GLU A 1 268 ? -19.297 -9.117 -0.982 1 95.19 268 GLU A CA 1
ATOM 2204 C C . GLU A 1 268 ? -18.812 -10.367 -0.261 1 95.19 268 GLU A C 1
ATOM 2206 O O . GLU A 1 268 ? -19.391 -11.445 -0.399 1 95.19 268 GLU A O 1
ATOM 2211 N N . LEU A 1 269 ? -17.75 -10.234 0.516 1 97 269 LEU A N 1
ATOM 2212 C CA . LEU A 1 269 ? -17.172 -11.352 1.259 1 97 269 LEU A CA 1
ATOM 2213 C C . LEU A 1 269 ? -17.344 -11.156 2.76 1 97 269 LEU A C 1
ATOM 2215 O O . LEU A 1 269 ? -16.641 -11.773 3.559 1 97 269 LEU A O 1
ATOM 2219 N N . SER A 1 270 ? -18.25 -10.312 3.197 1 97.5 270 SER A N 1
ATOM 2220 C CA . SER A 1 270 ? -18.406 -9.883 4.582 1 97.5 270 SER A CA 1
ATOM 2221 C C . SER A 1 270 ? -18.656 -11.07 5.508 1 97.5 270 SER A C 1
ATOM 2223 O O . SER A 1 270 ? -18 -11.203 6.543 1 97.5 270 SER A O 1
ATOM 2225 N N . ASP A 1 271 ? -19.531 -11.945 5.098 1 97.25 271 ASP A N 1
ATOM 2226 C CA . ASP A 1 271 ? -19.859 -13.086 5.949 1 97.25 271 ASP A CA 1
ATOM 2227 C C . ASP A 1 271 ? -18.672 -14.031 6.078 1 97.25 271 ASP A C 1
ATOM 2229 O O . ASP A 1 271 ? -18.469 -14.641 7.129 1 97.25 271 ASP A O 1
ATOM 2233 N N . PHE A 1 272 ? -17.969 -14.211 5.047 1 97.94 272 PHE A N 1
ATOM 2234 C CA . PHE A 1 272 ? -16.766 -15.047 5.086 1 97.94 272 PHE A CA 1
ATOM 2235 C C . PHE A 1 272 ? -15.773 -14.516 6.109 1 97.94 272 PHE A C 1
ATOM 2237 O O . PHE A 1 272 ? -15.297 -15.258 6.965 1 97.94 272 PHE A O 1
ATOM 2244 N N . PHE A 1 273 ? -15.469 -13.203 6.082 1 98.62 273 PHE A N 1
ATOM 2245 C CA . PHE A 1 273 ? -14.484 -12.602 6.977 1 98.62 273 PHE A CA 1
ATOM 2246 C C . PHE A 1 273 ? -14.977 -12.617 8.414 1 98.62 273 PHE A C 1
ATOM 2248 O O . PHE A 1 273 ? -14.188 -12.766 9.352 1 98.62 273 PHE A O 1
ATOM 2255 N N . GLU A 1 274 ? -16.281 -12.422 8.562 1 98.06 274 GLU A N 1
ATOM 2256 C CA . GLU A 1 274 ? -16.844 -12.578 9.906 1 98.06 274 GLU A CA 1
ATOM 2257 C C . GLU A 1 274 ? -16.656 -14.008 10.414 1 98.06 274 GLU A C 1
ATOM 2259 O O . GLU A 1 274 ? -16.391 -14.219 11.594 1 98.06 274 GLU A O 1
ATOM 2264 N N . GLY A 1 275 ? -16.844 -14.945 9.508 1 97.94 275 GLY A N 1
ATOM 2265 C CA . GLY A 1 275 ? -16.594 -16.328 9.859 1 97.94 275 GLY A CA 1
ATOM 2266 C C . GLY A 1 275 ? -15.172 -16.578 10.305 1 97.94 275 GLY A C 1
ATOM 2267 O O . GLY A 1 275 ? -14.938 -17.219 11.336 1 97.94 275 GLY A O 1
ATOM 2268 N N . VAL A 1 276 ? -14.211 -16.094 9.555 1 98.62 276 VAL A N 1
ATOM 2269 C CA . VAL A 1 276 ? -12.805 -16.234 9.914 1 98.62 276 VAL A CA 1
ATOM 2270 C C . VAL A 1 276 ? -12.562 -15.617 11.289 1 98.62 276 VAL A C 1
ATOM 2272 O O . VAL A 1 276 ? -11.867 -16.203 12.125 1 98.62 276 VAL A O 1
ATOM 2275 N N . ARG A 1 277 ? -13.094 -14.359 11.5 1 98.56 277 ARG A N 1
ATOM 2276 C CA . ARG A 1 277 ? -12.938 -13.648 12.766 1 98.56 277 ARG A CA 1
ATOM 2277 C C . ARG A 1 277 ? -13.453 -14.484 13.93 1 98.56 277 ARG A C 1
ATOM 2279 O O . ARG A 1 277 ? -12.766 -14.656 14.938 1 98.56 277 ARG A O 1
ATOM 2286 N N . LEU A 1 278 ? -14.625 -15.062 13.766 1 98 278 LEU A N 1
ATOM 2287 C CA . LEU A 1 278 ? -15.266 -15.828 14.828 1 98 278 LEU A CA 1
ATOM 2288 C C . LEU A 1 278 ? -14.508 -17.125 15.094 1 98 278 LEU A C 1
ATOM 2290 O O . LEU A 1 278 ? -14.398 -17.562 16.25 1 98 278 LEU A O 1
ATOM 2294 N N . ILE A 1 279 ? -14.023 -17.75 14.047 1 97.88 279 ILE A N 1
ATOM 2295 C CA . ILE A 1 279 ? -13.219 -18.953 14.211 1 97.88 279 ILE A CA 1
ATOM 2296 C C . ILE A 1 279 ? -11.977 -18.641 15.039 1 97.88 279 ILE A C 1
ATOM 2298 O O . ILE A 1 279 ? -11.633 -19.391 15.961 1 97.88 279 ILE A O 1
ATOM 2302 N N . ALA A 1 280 ? -11.289 -17.547 14.719 1 98.31 280 ALA A N 1
ATOM 2303 C CA . ALA A 1 280 ? -10.102 -17.141 15.477 1 98.31 280 ALA A CA 1
ATOM 2304 C C . ALA A 1 280 ? -10.453 -16.859 16.938 1 98.31 280 ALA A C 1
ATOM 2306 O O . ALA A 1 280 ? -9.719 -17.25 17.844 1 98.31 280 ALA A O 1
ATOM 2307 N N . LEU A 1 281 ? -11.578 -16.172 17.172 1 98.31 281 LEU A N 1
ATOM 2308 C CA . LEU A 1 281 ? -12.031 -15.883 18.531 1 98.31 281 LEU A CA 1
ATOM 2309 C C . LEU A 1 281 ? -12.32 -17.172 19.297 1 98.31 281 LEU A C 1
ATOM 2311 O O . LEU A 1 281 ? -11.969 -17.297 20.469 1 98.31 281 LEU A O 1
ATOM 2315 N N . TYR A 1 282 ? -12.93 -18.062 18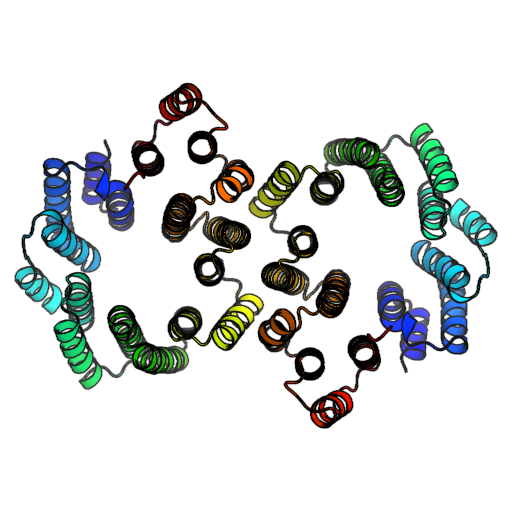.656 1 97.19 282 TYR A N 1
ATOM 2316 C CA . TYR A 1 282 ? -13.242 -19.344 19.25 1 97.19 282 TYR A CA 1
ATOM 2317 C C . TYR A 1 282 ? -11.969 -20.094 19.641 1 97.19 282 TYR A C 1
ATOM 2319 O O . TYR A 1 282 ? -11.859 -20.609 20.75 1 97.19 282 TYR A O 1
ATOM 2327 N N . LYS A 1 283 ? -11.055 -20.125 18.719 1 96.5 283 LYS A N 1
ATOM 2328 C CA . LYS A 1 283 ? -9.797 -20.812 18.984 1 96.5 283 LYS A CA 1
ATOM 2329 C C . LYS A 1 283 ? -9.016 -20.141 20.094 1 96.5 283 LYS A C 1
ATOM 2331 O O . LYS A 1 283 ? -8.25 -20.781 20.812 1 96.5 283 LYS A O 1
ATOM 2336 N N . ASP A 1 284 ? -9.219 -18.859 20.25 1 96.94 284 ASP A N 1
ATOM 2337 C CA . ASP A 1 284 ? -8.562 -18.094 21.312 1 96.94 284 ASP A CA 1
ATOM 2338 C C . ASP A 1 284 ? -9.344 -18.203 22.609 1 96.94 284 ASP A C 1
ATOM 2340 O O . ASP A 1 284 ? -8.977 -17.594 23.609 1 96.94 284 ASP A O 1
ATOM 2344 N N . GLY A 1 285 ? -10.492 -18.891 22.641 1 96.5 285 GLY A N 1
ATOM 2345 C CA . GLY A 1 285 ? -11.305 -19.094 23.828 1 96.5 285 GLY A CA 1
ATOM 2346 C C . GLY A 1 285 ? -12.203 -17.906 24.141 1 96.5 285 GLY A C 1
ATOM 2347 O O . GLY A 1 285 ? -12.68 -17.766 25.266 1 96.5 285 GLY A O 1
ATOM 2348 N N . LYS A 1 286 ? -12.477 -17 23.172 1 97.31 286 LYS A N 1
ATOM 2349 C CA . LYS A 1 286 ? -13.195 -15.758 23.438 1 97.31 286 LYS A CA 1
ATOM 2350 C C . LYS A 1 286 ? -14.586 -15.789 22.797 1 97.31 286 LYS A C 1
ATOM 2352 O O . LYS A 1 286 ? -15.328 -14.805 22.875 1 97.31 286 LYS A O 1
ATOM 2357 N N . ALA A 1 287 ? -14.938 -16.844 22.047 1 95.06 287 ALA A N 1
ATOM 2358 C CA . ALA A 1 287 ? -16.25 -17.016 21.453 1 95.06 287 ALA A CA 1
ATOM 2359 C C . ALA A 1 287 ? -16.703 -18.484 21.531 1 95.06 287 ALA A C 1
ATOM 2361 O O . ALA A 1 287 ? -15.875 -19.375 21.672 1 95.06 287 ALA A O 1
ATOM 2362 N N . GLY A 1 288 ? -18 -18.719 21.578 1 93 288 GLY A N 1
ATOM 2363 C CA . GLY A 1 288 ? -18.531 -20.078 21.656 1 93 288 GLY A CA 1
ATOM 2364 C C . GLY A 1 288 ? -18.703 -20.719 20.297 1 93 288 GLY A C 1
ATOM 2365 O O . GLY A 1 288 ? -18.672 -20.031 19.266 1 93 288 GLY A O 1
ATOM 2366 N N . ARG A 1 289 ? -18.797 -21.984 20.312 1 92.69 289 ARG A N 1
ATOM 2367 C CA . ARG A 1 289 ? -19 -22.766 19.094 1 92.69 289 ARG A CA 1
ATOM 2368 C C . ARG A 1 289 ? -20.281 -22.344 18.391 1 92.69 289 ARG A C 1
ATOM 2370 O O . ARG A 1 289 ? -20.359 -22.359 17.156 1 92.69 289 ARG A O 1
ATOM 2377 N N . GLU A 1 290 ? -21.266 -21.953 19.125 1 93.62 290 GLU A N 1
ATOM 2378 C CA . GLU A 1 290 ? -22.562 -21.562 18.578 1 93.62 290 GLU A CA 1
ATOM 2379 C C . GLU A 1 290 ? -22.438 -20.312 17.703 1 93.62 290 GLU A C 1
ATOM 2381 O O . GLU A 1 290 ? -23.141 -20.188 16.703 1 93.62 290 GLU A O 1
ATOM 2386 N N . ASP A 1 291 ? -21.578 -19.406 18.094 1 93.19 291 ASP A N 1
ATOM 2387 C CA . ASP A 1 291 ? -21.344 -18.203 17.297 1 93.19 291 ASP A CA 1
ATOM 2388 C C . ASP A 1 291 ? -20.766 -18.562 15.93 1 93.19 291 ASP A C 1
ATOM 2390 O O . ASP A 1 291 ? -21.203 -18 14.914 1 93.19 291 ASP A O 1
ATOM 2394 N N . VAL A 1 292 ? -19.875 -19.469 15.945 1 94.5 292 VAL A N 1
ATOM 2395 C CA . VAL A 1 292 ? -19.234 -19.906 14.711 1 94.5 292 VAL A CA 1
ATOM 2396 C C . VAL A 1 292 ? -20.25 -20.641 13.828 1 94.5 292 VAL A C 1
ATOM 2398 O O . VAL A 1 292 ? -20.344 -20.375 12.633 1 94.5 292 VAL A O 1
ATOM 2401 N N . SER A 1 293 ? -21.047 -21.484 14.43 1 94.19 293 SER A N 1
ATOM 2402 C CA . SER A 1 293 ? -22.047 -22.25 13.688 1 94.19 293 SER A CA 1
ATOM 2403 C C . SER A 1 293 ? -23.078 -21.328 13.023 1 94.19 293 SER A C 1
ATOM 2405 O O . SER A 1 293 ? -23.469 -21.562 11.883 1 94.19 293 SER A O 1
ATOM 2407 N N . ALA A 1 294 ? -23.484 -20.344 13.672 1 94.44 294 ALA A N 1
ATOM 2408 C CA . ALA A 1 294 ? -24.5 -19.406 13.18 1 94.44 294 ALA A CA 1
ATOM 2409 C C . ALA A 1 294 ? -24.031 -18.703 11.914 1 94.44 294 ALA A C 1
ATOM 2411 O O . ALA A 1 294 ? -24.797 -18.531 10.969 1 94.44 294 ALA A O 1
ATOM 2412 N N . ILE A 1 295 ? -22.766 -18.25 11.969 1 94.25 295 ILE A N 1
ATOM 2413 C CA . ILE A 1 295 ? -22.25 -17.531 10.812 1 94.25 295 ILE A CA 1
ATOM 2414 C C . ILE A 1 295 ? -22.031 -18.5 9.656 1 94.25 295 ILE A C 1
ATOM 2416 O O . ILE A 1 295 ? -22.219 -18.141 8.492 1 94.25 295 ILE A O 1
ATOM 2420 N N . LEU A 1 296 ? -21.594 -19.688 9.898 1 94.19 296 LEU A N 1
ATOM 2421 C CA . LEU A 1 296 ? -21.375 -20.672 8.852 1 94.19 296 LEU A CA 1
ATOM 2422 C C . LEU A 1 296 ? -22.672 -20.984 8.117 1 94.19 296 LEU A C 1
ATOM 2424 O O . LEU A 1 296 ? -22.672 -21.203 6.906 1 94.19 296 LEU A O 1
ATOM 2428 N N . ASP A 1 297 ? -23.797 -20.844 8.789 1 93.25 297 ASP A N 1
ATOM 2429 C CA . ASP A 1 297 ? -25.125 -21.125 8.227 1 93.25 297 ASP A CA 1
ATOM 2430 C C . ASP A 1 297 ? -25.516 -20.047 7.215 1 93.25 297 ASP A C 1
ATOM 2432 O O . ASP A 1 297 ? -26.359 -20.281 6.348 1 93.25 297 ASP A O 1
ATOM 2436 N N . ARG A 1 298 ? -24.875 -18.969 7.367 1 92.94 298 ARG A N 1
ATOM 2437 C CA . ARG A 1 298 ? -25.234 -17.844 6.504 1 92.94 298 ARG A CA 1
ATOM 2438 C C . ARG A 1 298 ? -24.438 -17.891 5.199 1 92.94 298 ARG A C 1
ATOM 2440 O O . ARG A 1 298 ? -24.797 -17.203 4.234 1 92.94 298 ARG A O 1
ATOM 2447 N N . ILE A 1 299 ? -23.406 -18.719 5.168 1 93.56 299 ILE A N 1
ATOM 2448 C CA . ILE A 1 299 ? -22.531 -18.75 4.004 1 93.56 299 ILE A CA 1
ATOM 2449 C C . ILE A 1 299 ? -23.109 -19.703 2.947 1 93.56 299 ILE A C 1
ATOM 2451 O O . ILE A 1 299 ? -23.188 -20.906 3.162 1 93.56 299 ILE A O 1
ATOM 2455 N N . LYS A 1 300 ? -23.531 -19.125 1.844 1 89.75 300 LYS A N 1
ATOM 2456 C CA . LYS A 1 300 ? -24.156 -19.906 0.777 1 89.75 300 LYS A CA 1
ATOM 2457 C C . LYS A 1 300 ? -23.125 -20.406 -0.214 1 89.75 300 LYS A C 1
ATOM 2459 O O . LYS A 1 300 ? -23.297 -21.469 -0.83 1 89.75 300 LYS A O 1
ATOM 2464 N N . ASP A 1 301 ? -22.062 -19.672 -0.352 1 89.44 301 ASP A N 1
ATOM 2465 C CA . ASP A 1 301 ? -21 -20.078 -1.257 1 89.44 301 ASP A CA 1
ATOM 2466 C C . ASP A 1 301 ? -20.25 -21.297 -0.71 1 89.44 301 ASP A C 1
ATOM 2468 O O . ASP A 1 301 ? -19.562 -21.203 0.311 1 8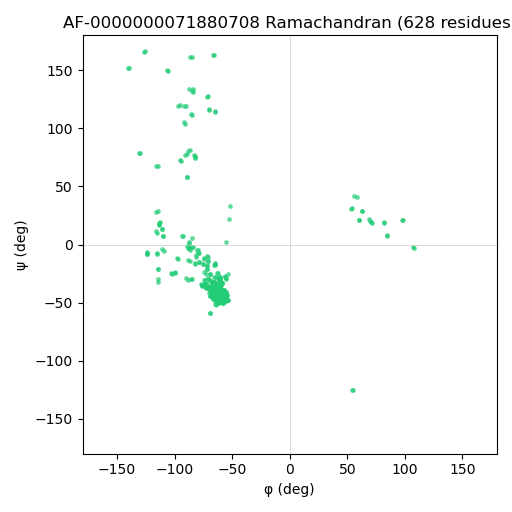9.44 301 ASP A O 1
ATOM 2472 N N . GLU A 1 302 ? -20.344 -22.297 -1.398 1 85.94 302 GLU A N 1
ATOM 2473 C CA . GLU A 1 302 ? -19.812 -23.578 -0.926 1 85.94 302 GLU A CA 1
ATOM 2474 C C . GLU A 1 302 ? -18.297 -23.516 -0.79 1 85.94 302 GLU A C 1
ATOM 2476 O O . GLU A 1 302 ? -17.719 -24.125 0.111 1 85.94 302 GLU A O 1
ATOM 2481 N N . ARG A 1 303 ? -17.641 -22.922 -1.676 1 86.75 303 ARG A N 1
ATOM 2482 C CA . ARG A 1 303 ? -16.188 -22.781 -1.599 1 86.75 303 ARG A CA 1
ATOM 2483 C C . ARG A 1 303 ? -15.773 -22.062 -0.322 1 86.75 303 ARG A C 1
ATOM 2485 O O . ARG A 1 303 ? -14.906 -22.531 0.41 1 86.75 303 ARG A O 1
ATOM 2492 N N . LEU A 1 304 ? -16.391 -20.922 -0.055 1 93.81 304 LEU A N 1
ATOM 2493 C CA . LEU A 1 304 ? -16.094 -20.125 1.137 1 93.81 304 LEU A CA 1
ATOM 2494 C C . LEU A 1 304 ? -16.391 -20.922 2.402 1 93.81 304 LEU A C 1
ATOM 2496 O O . LEU A 1 304 ? -15.633 -20.875 3.371 1 93.81 304 LEU A O 1
ATOM 2500 N N . LEU A 1 305 ? -17.5 -21.641 2.309 1 92.5 305 LEU A N 1
ATOM 2501 C CA . LEU A 1 305 ? -17.859 -22.469 3.449 1 92.5 305 LEU A CA 1
ATOM 2502 C C . LEU A 1 305 ? -16.812 -23.547 3.701 1 92.5 305 LEU A C 1
ATOM 2504 O O . LEU A 1 305 ? -16.422 -23.781 4.848 1 92.5 305 LEU A O 1
ATOM 2508 N N . SER A 1 306 ? -16.359 -24.172 2.662 1 90.44 306 SER A N 1
ATOM 2509 C CA . SER A 1 306 ? -15.336 -25.219 2.775 1 90.44 306 SER A CA 1
ATOM 2510 C C . SER A 1 306 ? -14.047 -24.656 3.373 1 90.44 306 SER A C 1
ATOM 2512 O O . SER A 1 306 ? -13.414 -25.312 4.203 1 90.44 306 SER A O 1
ATOM 2514 N N . ILE A 1 307 ? -13.617 -23.484 2.961 1 93.56 307 ILE A N 1
ATOM 2515 C CA . ILE A 1 307 ? -12.422 -22.844 3.49 1 93.56 307 ILE A CA 1
ATOM 2516 C C . ILE A 1 307 ? -12.586 -22.594 4.988 1 93.56 307 ILE A C 1
ATOM 2518 O O . ILE A 1 307 ? -11.688 -22.906 5.773 1 93.56 307 ILE A O 1
ATOM 2522 N N . LEU A 1 308 ? -13.758 -22.109 5.367 1 95.69 308 LEU A N 1
ATOM 2523 C CA . LEU A 1 308 ? -14.016 -21.828 6.773 1 95.69 308 LEU A CA 1
ATOM 2524 C C . LEU A 1 308 ? -13.984 -23.109 7.605 1 95.69 308 LEU A C 1
ATOM 2526 O O . LEU A 1 308 ? -13.445 -23.125 8.711 1 95.69 308 LEU A O 1
ATOM 2530 N N . GLU A 1 309 ? -14.594 -24.125 7.113 1 93 309 GLU A N 1
ATOM 2531 C CA . GLU A 1 309 ? -14.578 -25.406 7.809 1 93 309 GLU A CA 1
ATOM 2532 C C . GLU A 1 309 ? -13.156 -25.922 7.98 1 93 309 GLU A C 1
ATOM 2534 O O . GLU A 1 309 ? -12.805 -26.453 9.039 1 93 309 GLU A O 1
ATOM 2539 N N . PHE A 1 310 ? -12.422 -25.781 6.938 1 91.31 310 PHE A N 1
ATOM 2540 C CA . PHE A 1 310 ? -11.023 -26.172 6.988 1 91.31 310 PHE A CA 1
ATOM 2541 C C . PHE A 1 310 ? -10.266 -25.375 8.047 1 91.31 310 PHE A C 1
ATOM 2543 O O . PHE A 1 310 ? -9.531 -25.953 8.852 1 91.31 310 PHE A O 1
ATOM 2550 N N . LEU A 1 311 ? -10.445 -24.016 8.109 1 94.19 311 LEU A N 1
ATOM 2551 C CA . LEU A 1 311 ? -9.781 -23.141 9.062 1 94.19 311 LEU A CA 1
ATOM 2552 C C . LEU A 1 311 ? -10.227 -23.453 10.484 1 94.19 311 LEU A C 1
ATOM 2554 O O . LEU A 1 311 ? -9.453 -23.297 11.438 1 94.19 311 LEU A O 1
ATOM 2558 N N . GLY A 1 312 ? -11.492 -23.844 10.648 1 91.69 312 GLY A N 1
ATOM 2559 C CA . GLY A 1 312 ? -12.047 -24.125 11.961 1 91.69 312 GLY A CA 1
ATOM 2560 C C . GLY A 1 312 ? -11.562 -25.453 12.531 1 91.69 312 GLY A C 1
ATOM 2561 O O . GLY A 1 312 ? -11.539 -25.625 13.75 1 91.69 312 GLY A O 1
ATOM 2562 N N . GLU A 1 313 ? -11.352 -26.453 11.641 1 80.12 313 GLU A N 1
ATOM 2563 C CA . GLU A 1 313 ? -10.984 -27.812 12.055 1 80.12 313 GLU A CA 1
ATOM 2564 C C . GLU A 1 313 ? -9.469 -27.938 12.227 1 80.12 313 GLU A C 1
ATOM 2566 O O . GLU A 1 313 ? -8.969 -29 12.602 1 80.12 313 GLU A O 1
ATOM 2571 N N . ALA A 1 314 ? -8.508 -26.922 11.922 1 59.03 314 ALA A N 1
ATOM 2572 C CA . ALA A 1 314 ? -7.047 -26.953 11.875 1 59.03 314 ALA A CA 1
ATOM 2573 C C . ALA A 1 314 ? -6.469 -27.531 13.156 1 59.03 314 ALA A C 1
ATOM 2575 O O . ALA A 1 314 ? -6.359 -26.844 14.172 1 59.03 314 ALA A O 1
ATOM 2576 N N . GLU A 1 315 ? -6.945 -28.422 13.898 1 46.25 315 GLU A N 1
ATOM 2577 C CA . GLU A 1 315 ? -6.082 -29.156 14.812 1 46.25 315 GLU A CA 1
ATOM 2578 C C . GLU A 1 315 ? -4.922 -29.812 14.07 1 46.25 315 GLU A C 1
ATOM 2580 O O . GLU A 1 315 ? -4.156 -30.578 14.664 1 46.25 315 GLU A O 1
ATOM 2585 N N . LEU A 1 316 ? -4.785 -29.625 12.695 1 36.22 316 LEU A N 1
ATOM 2586 C CA . LEU A 1 316 ? -3.846 -30.625 12.203 1 36.22 316 LEU A CA 1
ATOM 2587 C C . LEU A 1 316 ? -2.416 -30.266 12.594 1 36.22 316 LEU A C 1
ATOM 2589 O O . LEU A 1 316 ? -2.061 -29.094 12.656 1 36.22 316 LEU A O 1
ATOM 2593 N N . MET B 1 1 ? 20.391 32.219 -0.267 1 63.78 1 MET B N 1
ATOM 2594 C CA . MET B 1 1 ? 19.734 31.75 -1.487 1 63.78 1 MET B CA 1
ATOM 2595 C C . MET B 1 1 ? 18.281 31.406 -1.227 1 63.78 1 MET B C 1
ATOM 2597 O O . MET B 1 1 ? 17.391 31.938 -1.894 1 63.78 1 MET B O 1
ATOM 2601 N N . THR B 1 2 ? 17.953 30.859 -0.066 1 83.06 2 THR B N 1
ATOM 2602 C CA . THR B 1 2 ? 16.594 30.422 0.173 1 83.06 2 THR B CA 1
ATOM 2603 C C . THR B 1 2 ? 15.688 31.625 0.474 1 83.06 2 THR B C 1
ATOM 2605 O O . THR B 1 2 ? 14.586 31.719 -0.071 1 83.06 2 THR B O 1
ATOM 2608 N N . SER B 1 3 ? 16.203 32.625 1.124 1 90.31 3 SER B N 1
ATOM 2609 C CA . SER B 1 3 ? 15.383 33.781 1.468 1 90.31 3 SER B CA 1
ATOM 2610 C C . SER B 1 3 ? 15.086 34.625 0.238 1 90.31 3 SER B C 1
ATOM 2612 O O . SER B 1 3 ? 13.961 35.125 0.069 1 90.31 3 SER B O 1
ATOM 2614 N N . GLU B 1 4 ? 16.016 34.688 -0.625 1 92.44 4 GLU B N 1
ATOM 2615 C CA . GLU B 1 4 ? 15.836 35.438 -1.856 1 92.44 4 GLU B CA 1
ATOM 2616 C C . GLU B 1 4 ? 14.789 34.812 -2.76 1 92.44 4 GLU B C 1
ATOM 2618 O O . GLU B 1 4 ? 14 35.5 -3.396 1 92.44 4 GLU B O 1
ATOM 2623 N N . ASP B 1 5 ? 14.859 33.562 -2.807 1 93.25 5 ASP B N 1
ATOM 2624 C CA . ASP B 1 5 ? 13.883 32.812 -3.617 1 93.25 5 ASP B CA 1
ATOM 2625 C C . ASP B 1 5 ? 12.469 33.062 -3.107 1 93.25 5 ASP B C 1
ATOM 2627 O O . ASP B 1 5 ? 11.539 33.25 -3.898 1 93.25 5 ASP B O 1
ATOM 2631 N N . ILE B 1 6 ? 12.328 33.031 -1.844 1 96.06 6 ILE B N 1
ATOM 2632 C CA . ILE B 1 6 ? 11.031 33.25 -1.231 1 96.06 6 ILE B CA 1
ATOM 2633 C C . ILE B 1 6 ? 10.57 34.688 -1.524 1 96.06 6 ILE B C 1
ATOM 2635 O O . ILE B 1 6 ? 9.43 34.906 -1.945 1 96.06 6 ILE B O 1
ATOM 2639 N N . ILE B 1 7 ? 11.477 35.594 -1.367 1 96.5 7 ILE B N 1
ATOM 2640 C CA . ILE B 1 7 ? 11.164 37 -1.577 1 96.5 7 ILE B CA 1
ATOM 2641 C C . ILE B 1 7 ? 10.828 37.25 -3.049 1 96.5 7 ILE B C 1
ATOM 2643 O O . ILE B 1 7 ? 9.883 37.969 -3.367 1 96.5 7 ILE B O 1
ATOM 2647 N N . ASN B 1 8 ? 11.586 36.594 -3.865 1 96.31 8 ASN B N 1
ATOM 2648 C CA . ASN B 1 8 ? 11.32 36.719 -5.293 1 96.31 8 ASN B CA 1
ATOM 2649 C C . ASN B 1 8 ? 9.945 36.156 -5.66 1 96.31 8 ASN B C 1
ATOM 2651 O O . ASN B 1 8 ? 9.234 36.75 -6.473 1 96.31 8 ASN B O 1
ATOM 2655 N N . ALA B 1 9 ? 9.641 35.094 -5.133 1 96.06 9 ALA B N 1
ATOM 2656 C CA . ALA B 1 9 ? 8.32 34.5 -5.375 1 96.06 9 ALA B CA 1
ATOM 2657 C C . ALA B 1 9 ? 7.223 35.438 -4.883 1 96.06 9 ALA B C 1
ATOM 2659 O O . ALA B 1 9 ? 6.207 35.625 -5.562 1 96.06 9 ALA B O 1
ATOM 2660 N N . LEU B 1 10 ? 7.465 36 -3.752 1 96.56 10 LEU B N 1
ATOM 2661 C CA . LEU B 1 10 ? 6.5 36.938 -3.182 1 96.56 10 LEU B CA 1
ATOM 2662 C C . LEU B 1 10 ? 6.332 38.156 -4.078 1 96.56 10 LEU B C 1
ATOM 2664 O O . LEU B 1 10 ? 5.207 38.531 -4.414 1 96.56 10 LEU B O 1
ATOM 2668 N N . LYS B 1 11 ? 7.367 38.656 -4.508 1 95.62 11 LYS B N 1
ATOM 2669 C CA . LYS B 1 11 ? 7.34 39.875 -5.328 1 95.62 11 LYS B CA 1
ATOM 2670 C C . LYS B 1 11 ? 6.734 39.594 -6.703 1 95.62 11 LYS B C 1
ATOM 2672 O O . LYS B 1 11 ? 6.102 40.469 -7.297 1 95.62 11 LYS B O 1
ATOM 2677 N N . ALA B 1 12 ? 6.949 38.375 -7.125 1 95.75 12 ALA B N 1
ATOM 2678 C CA . ALA B 1 12 ? 6.387 37.969 -8.414 1 95.75 12 ALA B CA 1
ATOM 2679 C C . ALA B 1 12 ? 4.91 37.625 -8.281 1 95.75 12 ALA B C 1
ATOM 2681 O O . ALA B 1 12 ? 4.227 37.406 -9.281 1 95.75 12 ALA B O 1
ATOM 2682 N N . GLY B 1 13 ? 4.41 37.594 -7.098 1 92.88 13 GLY B N 1
ATOM 2683 C CA . GLY B 1 13 ? 3.008 37.281 -6.863 1 92.88 13 GLY B CA 1
ATOM 2684 C C . GLY B 1 13 ? 2.719 35.812 -6.809 1 92.88 13 GLY B C 1
ATOM 2685 O O . GLY B 1 13 ? 1.559 35.406 -6.855 1 92.88 13 GLY B O 1
ATOM 2686 N N . ASN B 1 14 ? 3.725 35.031 -6.832 1 94.56 14 ASN B N 1
ATOM 2687 C CA . ASN B 1 14 ? 3.553 33.594 -6.695 1 94.56 14 ASN B CA 1
ATOM 2688 C C . ASN B 1 14 ? 3.424 33.188 -5.234 1 94.56 14 ASN B C 1
ATOM 2690 O O . ASN B 1 14 ? 4.324 32.531 -4.684 1 94.56 14 ASN B O 1
ATOM 2694 N N . ILE B 1 15 ? 2.318 33.406 -4.656 1 94.06 15 ILE B N 1
ATOM 2695 C CA . ILE B 1 15 ? 2.068 33.281 -3.225 1 94.06 15 ILE B CA 1
ATOM 2696 C C . ILE B 1 15 ? 2.143 31.828 -2.799 1 94.06 15 ILE B C 1
ATOM 2698 O O . ILE B 1 15 ? 2.74 31.5 -1.771 1 94.06 15 ILE B O 1
ATOM 2702 N N . GLU B 1 16 ? 1.552 30.953 -3.596 1 91.88 16 GLU B N 1
ATOM 2703 C CA . GLU B 1 16 ? 1.553 29.531 -3.26 1 91.88 16 GLU B CA 1
ATOM 2704 C C . GLU B 1 16 ? 2.975 28.984 -3.203 1 91.88 16 GLU B C 1
ATOM 2706 O O . GLU B 1 16 ? 3.328 28.266 -2.27 1 91.88 16 GLU B O 1
ATOM 2711 N N . LYS B 1 17 ? 3.688 29.328 -4.164 1 90.44 17 LYS B N 1
ATOM 2712 C CA . LYS B 1 17 ? 5.086 28.906 -4.188 1 90.44 17 LYS B CA 1
ATOM 2713 C C . LYS B 1 17 ? 5.852 29.469 -2.998 1 90.44 17 LYS B C 1
ATOM 2715 O O . LYS B 1 17 ? 6.672 28.781 -2.391 1 90.44 17 LYS B O 1
ATOM 2720 N N . ALA B 1 18 ? 5.602 30.719 -2.695 1 93 18 ALA B N 1
ATOM 2721 C CA . ALA B 1 18 ? 6.277 31.375 -1.58 1 93 18 ALA B CA 1
ATOM 2722 C C . ALA B 1 18 ? 5.957 30.672 -0.259 1 93 18 ALA B C 1
ATOM 2724 O O . ALA B 1 18 ? 6.848 30.453 0.564 1 93 18 ALA B O 1
ATOM 2725 N N . LYS B 1 19 ? 4.691 30.344 -0.047 1 92 19 LYS B N 1
ATOM 2726 C CA . LYS B 1 19 ? 4.281 29.656 1.17 1 92 19 LYS B CA 1
ATOM 2727 C C . LYS B 1 19 ? 4.973 28.297 1.287 1 92 19 LYS B C 1
ATOM 2729 O O . LYS B 1 19 ? 5.445 27.922 2.361 1 92 19 LYS B O 1
ATOM 2734 N N . GLU B 1 20 ? 4.969 27.656 0.178 1 87.5 20 GLU B N 1
ATOM 2735 C CA . GLU B 1 20 ? 5.613 26.344 0.136 1 87.5 20 GLU B CA 1
ATOM 2736 C C . GLU B 1 20 ? 7.094 26.438 0.497 1 87.5 20 GLU B C 1
ATOM 2738 O O . GLU B 1 20 ? 7.59 25.672 1.318 1 87.5 20 GLU B O 1
ATOM 2743 N N . LEU B 1 21 ? 7.777 27.375 -0.105 1 87.44 21 LEU B N 1
ATOM 2744 C CA . LEU B 1 21 ? 9.203 27.562 0.141 1 87.44 21 LEU B CA 1
ATOM 2745 C C . LEU B 1 21 ? 9.453 27.984 1.588 1 87.44 21 LEU B C 1
ATOM 2747 O O . LEU B 1 21 ? 10.398 27.5 2.219 1 87.44 21 LEU B O 1
ATOM 2751 N N . LEU B 1 22 ? 8.625 28.859 2.002 1 89.69 22 LEU B N 1
ATOM 2752 C CA . LEU B 1 22 ? 8.781 29.344 3.369 1 89.69 22 LEU B CA 1
ATOM 2753 C C . LEU B 1 22 ? 8.633 28.203 4.371 1 89.69 22 LEU B C 1
ATOM 2755 O O . LEU B 1 22 ? 9.461 28.047 5.277 1 89.69 22 LEU B O 1
ATOM 2759 N N . THR B 1 23 ? 7.625 27.391 4.211 1 85.38 23 THR B N 1
ATOM 2760 C CA . THR B 1 23 ? 7.367 26.281 5.121 1 85.38 23 THR B CA 1
ATOM 2761 C C . THR B 1 23 ? 8.492 25.25 5.047 1 85.38 23 THR B C 1
ATOM 2763 O O . THR B 1 23 ? 8.93 24.734 6.074 1 85.38 23 THR B O 1
ATOM 2766 N N . LYS B 1 24 ? 8.938 25.062 3.877 1 78.94 24 LYS B N 1
ATOM 2767 C CA . LYS B 1 24 ? 9.961 24.047 3.643 1 78.94 24 LYS B CA 1
ATOM 2768 C C . LYS B 1 24 ? 11.328 24.516 4.148 1 78.94 24 LYS B C 1
ATOM 2770 O O . LYS B 1 24 ? 12.117 23.703 4.641 1 78.94 24 LYS B O 1
ATOM 2775 N N . GLU B 1 25 ? 11.578 25.844 4.117 1 83.38 25 GLU B N 1
ATOM 2776 C CA . GLU B 1 25 ? 12.945 26.328 4.309 1 83.38 25 GLU B CA 1
ATOM 2777 C C . GLU B 1 25 ? 13.062 27.172 5.578 1 83.38 25 GLU B C 1
ATOM 2779 O O . GLU B 1 25 ? 14.109 27.766 5.848 1 83.38 25 GLU B O 1
ATOM 2784 N N . ILE B 1 26 ? 12.078 27.141 6.352 1 86.69 26 ILE B N 1
ATOM 2785 C CA . ILE B 1 26 ? 12.016 28.094 7.461 1 86.69 26 ILE B CA 1
ATOM 2786 C C . ILE B 1 26 ? 13.164 27.812 8.43 1 86.69 26 ILE B C 1
ATOM 2788 O O . ILE B 1 26 ? 13.742 28.75 8.992 1 86.69 26 ILE B O 1
ATOM 2792 N N . ASP B 1 27 ? 13.5 26.594 8.641 1 77.69 27 ASP B N 1
ATOM 2793 C CA . ASP B 1 27 ? 14.516 26.219 9.617 1 77.69 27 ASP B CA 1
ATOM 2794 C C . ASP B 1 27 ? 15.914 26.594 9.125 1 77.69 27 ASP B C 1
ATOM 2796 O O . ASP B 1 27 ? 16.875 26.594 9.898 1 77.69 27 ASP B O 1
ATOM 2800 N N . ARG B 1 28 ? 16.062 26.984 7.926 1 78.56 28 ARG B N 1
ATOM 2801 C CA . ARG B 1 28 ? 17.359 27.312 7.328 1 78.56 28 ARG B CA 1
ATOM 2802 C C . ARG B 1 28 ? 17.594 28.828 7.359 1 78.56 28 ARG B C 1
ATOM 2804 O O . ARG B 1 28 ? 18.703 29.281 7.086 1 78.56 28 ARG B O 1
ATOM 2811 N N . LEU B 1 29 ? 16.594 29.422 7.648 1 89.12 29 LEU B N 1
ATOM 2812 C CA . LEU B 1 29 ? 16.703 30.875 7.621 1 89.12 29 LEU B CA 1
ATOM 2813 C C . LEU B 1 29 ? 17.25 31.406 8.938 1 89.12 29 LEU B C 1
ATOM 2815 O O . LEU B 1 29 ? 16.891 30.906 10.008 1 89.12 29 LEU B O 1
ATOM 2819 N N . THR B 1 30 ? 18.219 32.281 8.773 1 90.69 30 THR B N 1
ATOM 2820 C CA . THR B 1 30 ? 18.625 33 9.977 1 90.69 30 THR B CA 1
ATOM 2821 C C . THR B 1 30 ? 17.516 33.906 10.469 1 90.69 30 THR B C 1
ATOM 2823 O O . THR B 1 30 ? 16.562 34.188 9.734 1 90.69 30 THR B O 1
ATOM 2826 N N . ASP B 1 31 ? 17.625 34.312 11.656 1 93.38 31 ASP B N 1
ATOM 2827 C CA . ASP B 1 31 ? 16.609 35.219 12.211 1 93.38 31 ASP B CA 1
ATOM 2828 C C . ASP B 1 31 ? 16.453 36.469 11.344 1 93.38 31 ASP B C 1
ATOM 2830 O O . ASP B 1 31 ? 15.336 36.938 11.117 1 93.38 31 ASP B O 1
ATOM 2834 N N . GLU B 1 32 ? 17.578 36.906 10.93 1 94.75 32 GLU B N 1
ATOM 2835 C CA . GLU B 1 32 ? 17.547 38.125 10.109 1 94.75 32 GLU B CA 1
ATOM 2836 C C . GLU B 1 32 ? 16.859 37.844 8.773 1 94.75 32 GLU B C 1
ATOM 2838 O O . GLU B 1 32 ? 16.047 38.656 8.312 1 94.75 32 GLU B O 1
ATOM 2843 N N . GLU B 1 33 ? 17.172 36.781 8.156 1 95.25 33 GLU B N 1
ATOM 2844 C CA . GLU B 1 33 ? 16.562 36.406 6.887 1 95.25 33 GLU B CA 1
ATOM 2845 C C . GLU B 1 33 ? 15.055 36.188 7.039 1 95.25 33 GLU B C 1
ATOM 2847 O O . GLU B 1 33 ? 14.266 36.625 6.195 1 95.25 33 GLU B O 1
ATOM 2852 N N . LEU B 1 34 ? 14.727 35.438 8.07 1 96 34 LEU B N 1
ATOM 2853 C CA . LEU B 1 34 ? 13.312 35.156 8.32 1 96 34 LEU B CA 1
ATOM 2854 C C . LEU B 1 34 ? 12.539 36.469 8.539 1 96 34 LEU B C 1
ATOM 2856 O O . LEU B 1 34 ? 11.43 36.625 8.031 1 96 34 LEU B O 1
ATOM 2860 N N . ARG B 1 35 ? 13.086 37.344 9.195 1 96.06 35 ARG B N 1
ATOM 2861 C CA . ARG B 1 35 ? 12.43 38.625 9.445 1 96.06 35 ARG B CA 1
ATOM 2862 C C . ARG B 1 35 ? 12.195 39.406 8.141 1 96.06 35 ARG B C 1
ATOM 2864 O O . ARG B 1 35 ? 11.133 39.969 7.941 1 96.06 35 ARG B O 1
ATOM 2871 N N . GLU B 1 36 ? 13.188 39.406 7.391 1 96.56 36 GLU B N 1
ATOM 2872 C CA . GLU B 1 36 ? 13.047 40.062 6.098 1 96.56 36 GLU B CA 1
ATOM 2873 C C . GLU B 1 36 ? 11.945 39.438 5.262 1 96.56 36 GLU B C 1
ATOM 2875 O O . GLU B 1 36 ? 11.133 40.125 4.656 1 96.56 36 GLU B O 1
ATOM 2880 N N . VAL B 1 37 ? 12.008 38.156 5.195 1 97.38 37 VAL B N 1
ATOM 2881 C CA . VAL B 1 37 ? 11 37.406 4.441 1 97.38 37 VAL B CA 1
ATOM 2882 C C . VAL B 1 37 ? 9.609 37.75 4.98 1 97.38 37 VAL B C 1
ATOM 2884 O O . VAL B 1 37 ? 8.68 38 4.211 1 97.38 37 VAL B O 1
ATOM 2887 N N . LEU B 1 38 ? 9.453 37.719 6.273 1 97.38 38 LEU B N 1
ATOM 2888 C CA . LEU B 1 38 ? 8.156 37.938 6.898 1 97.38 38 LEU B CA 1
ATOM 2889 C C . LEU B 1 38 ? 7.664 39.344 6.637 1 97.38 38 LEU B C 1
ATOM 2891 O O . LEU B 1 38 ? 6.465 39.562 6.453 1 97.38 38 LEU B O 1
ATOM 2895 N N . GLU B 1 39 ? 8.57 40.219 6.602 1 97.31 39 GLU B N 1
ATOM 2896 C CA . GLU B 1 39 ? 8.211 41.625 6.305 1 97.31 39 GLU B CA 1
ATOM 2897 C C . GLU B 1 39 ? 7.652 41.75 4.891 1 97.31 39 GLU B C 1
ATOM 2899 O O . GLU B 1 39 ? 6.609 42.375 4.684 1 97.31 39 GLU B O 1
ATOM 2904 N N . VAL B 1 40 ? 8.383 41.25 4.008 1 97.62 40 VAL B N 1
ATOM 2905 C CA . VAL B 1 40 ? 7.938 41.281 2.621 1 97.62 40 VAL B CA 1
ATOM 2906 C C . VAL B 1 40 ? 6.625 40.531 2.475 1 97.62 40 VAL B C 1
ATOM 2908 O O . VAL B 1 40 ? 5.707 40.969 1.787 1 97.62 40 VAL B O 1
ATOM 2911 N N . ALA B 1 41 ? 6.57 39.344 3.076 1 97.75 41 ALA B N 1
ATOM 2912 C CA . ALA B 1 41 ? 5.367 38.531 3.008 1 97.75 41 ALA B CA 1
ATOM 2913 C C . ALA B 1 41 ? 4.16 39.281 3.576 1 97.75 41 ALA B C 1
ATOM 2915 O O . ALA B 1 41 ? 3.045 39.156 3.064 1 97.75 41 ALA B O 1
ATOM 2916 N N . GLU B 1 42 ? 4.371 39.938 4.645 1 97.44 42 GLU B N 1
ATOM 2917 C CA . GLU B 1 42 ? 3.295 40.719 5.254 1 97.44 42 GLU B CA 1
ATOM 2918 C C . GLU B 1 42 ? 2.771 41.781 4.297 1 97.44 42 GLU B C 1
ATOM 2920 O O . GLU B 1 42 ? 1.559 41.938 4.145 1 97.44 42 GLU B O 1
ATOM 2925 N N . GLU B 1 43 ? 3.633 42.438 3.691 1 97.5 43 GLU B N 1
ATOM 2926 C CA . GLU B 1 43 ? 3.246 43.469 2.73 1 97.5 43 GLU B CA 1
ATOM 2927 C C . GLU B 1 43 ? 2.473 42.875 1.561 1 97.5 43 GLU B C 1
ATOM 2929 O O . GLU B 1 43 ? 1.444 43.406 1.147 1 97.5 43 GLU B O 1
ATOM 2934 N N . VAL B 1 44 ? 3.029 41.906 1.07 1 97.56 44 VAL B N 1
ATOM 2935 C CA . VAL B 1 44 ? 2.402 41.25 -0.07 1 97.56 44 VAL B CA 1
ATOM 2936 C C . VAL B 1 44 ? 1.03 40.688 0.332 1 97.56 44 VAL B C 1
ATOM 2938 O O . VAL B 1 44 ? 0.072 40.781 -0.439 1 97.56 44 VAL B O 1
ATOM 2941 N N . ALA B 1 45 ? 0.93 40.062 1.523 1 97.38 45 ALA B N 1
ATOM 2942 C CA . ALA B 1 45 ? -0.338 39.531 2.006 1 97.38 45 ALA B CA 1
ATOM 2943 C C . ALA B 1 45 ? -1.405 40.625 2.084 1 97.38 45 ALA B C 1
ATOM 2945 O O . ALA B 1 45 ? -2.551 40.406 1.678 1 97.38 45 ALA B O 1
ATOM 2946 N N . LYS B 1 46 ? -1.01 41.75 2.582 1 96.06 46 LYS B N 1
ATOM 2947 C CA . LYS B 1 46 ? -1.938 42.875 2.707 1 96.06 46 LYS B CA 1
ATOM 2948 C C . LYS B 1 46 ? -2.314 43.438 1.337 1 96.06 46 LYS B C 1
ATOM 2950 O O . LYS B 1 46 ? -3.488 43.688 1.068 1 96.06 46 LYS B O 1
ATOM 2955 N N . GLU B 1 47 ? -1.335 43.594 0.509 1 96.19 47 GLU B N 1
ATOM 2956 C CA . GLU B 1 47 ? -1.561 44.125 -0.83 1 96.19 47 GLU B CA 1
ATOM 2957 C C . GLU B 1 47 ? -2.463 43.219 -1.648 1 96.19 47 GLU B C 1
ATOM 2959 O O . GLU B 1 47 ? -3.389 43.688 -2.314 1 96.19 47 GLU B O 1
ATOM 2964 N N . LYS B 1 48 ? -2.152 42 -1.586 1 96 48 LYS B N 1
ATOM 2965 C CA . LYS B 1 48 ? -2.896 41.031 -2.381 1 96 48 LYS B CA 1
ATOM 2966 C C . LYS B 1 48 ? -4.109 40.5 -1.618 1 96 48 LYS B C 1
ATOM 2968 O O . LYS B 1 48 ? -4.883 39.688 -2.143 1 96 48 LYS B O 1
ATOM 2973 N N . ARG B 1 49 ? -4.309 40.938 -0.4 1 94.81 49 ARG B N 1
ATOM 2974 C CA . ARG B 1 49 ? -5.41 40.5 0.468 1 94.81 49 ARG B CA 1
ATOM 2975 C C . ARG B 1 49 ? -5.43 39 0.652 1 94.81 49 ARG B C 1
ATOM 2977 O O . ARG B 1 49 ? -6.469 38.375 0.483 1 94.81 49 ARG B O 1
ATOM 2984 N N . ASP B 1 50 ? -4.281 38.438 0.823 1 96.19 50 ASP B N 1
ATOM 2985 C CA . ASP B 1 50 ? -4.16 37 1.039 1 96.19 50 ASP B CA 1
ATOM 2986 C C . ASP B 1 50 ? -4.18 36.688 2.529 1 96.19 50 ASP B C 1
ATOM 2988 O O . ASP B 1 50 ? -3.16 36.812 3.211 1 96.19 50 ASP B O 1
ATOM 2992 N N . LEU B 1 51 ? -5.246 36.188 2.973 1 95.69 51 LEU B N 1
ATOM 2993 C CA . LEU B 1 51 ? -5.488 35.875 4.383 1 95.69 51 LEU B CA 1
ATOM 2994 C C . LEU B 1 51 ? -4.574 34.781 4.871 1 95.69 51 LEU B C 1
ATOM 2996 O O . LEU B 1 51 ? -4.055 34.844 5.992 1 95.69 51 LEU B O 1
ATOM 3000 N N . GLU B 1 52 ? -4.379 33.781 4.082 1 95.25 52 GLU B N 1
ATOM 3001 C CA . GLU B 1 52 ? -3.574 32.625 4.465 1 95.25 52 GLU B CA 1
ATOM 3002 C C . GLU B 1 52 ? -2.111 33.031 4.664 1 95.25 52 GLU B C 1
ATOM 3004 O O . GLU B 1 52 ? -1.481 32.625 5.641 1 95.25 52 GLU B O 1
ATOM 3009 N N . LEU B 1 53 ? -1.65 33.719 3.723 1 96.25 53 LEU B N 1
ATOM 3010 C CA . LEU B 1 53 ? -0.267 34.188 3.832 1 96.25 53 LEU B CA 1
ATOM 3011 C C . LEU B 1 53 ? -0.073 35.062 5.07 1 96.25 53 LEU B C 1
ATOM 3013 O O . LEU B 1 53 ? 0.931 34.906 5.773 1 96.25 53 LEU B O 1
ATOM 3017 N N . TYR B 1 54 ? -0.971 35.938 5.27 1 97.31 54 TYR B N 1
ATOM 3018 C CA . TYR B 1 54 ? -0.848 36.812 6.422 1 97.31 54 TYR B CA 1
ATOM 3019 C C . TYR B 1 54 ? -0.905 36.031 7.727 1 97.31 54 TYR B C 1
ATOM 3021 O O . TYR B 1 54 ? -0.174 36.312 8.672 1 97.31 54 TYR B O 1
ATOM 3029 N N . LYS B 1 55 ? -1.777 35.094 7.789 1 96.94 55 LYS B N 1
ATOM 3030 C CA . LYS B 1 55 ? -1.853 34.219 8.961 1 96.94 55 LYS B CA 1
ATOM 3031 C C . LYS B 1 55 ? -0.511 33.562 9.227 1 96.94 55 LYS B C 1
ATOM 3033 O O . LYS B 1 55 ? -0.051 33.5 10.367 1 96.94 55 LYS B O 1
ATOM 3038 N N . LEU B 1 56 ? 0.065 33 8.172 1 96 56 LEU B N 1
ATOM 3039 C CA . LEU B 1 56 ? 1.363 32.344 8.273 1 96 56 LEU B CA 1
ATOM 3040 C C . LEU B 1 56 ? 2.42 33.312 8.812 1 96 56 LEU B C 1
ATOM 3042 O O . LEU B 1 56 ? 3.248 32.938 9.641 1 96 56 LEU B O 1
ATOM 3046 N N . VAL B 1 57 ? 2.334 34.5 8.328 1 96.94 57 VAL B N 1
ATOM 3047 C CA . VAL B 1 57 ? 3.268 35.531 8.742 1 96.94 57 VAL B CA 1
ATOM 3048 C C . VAL B 1 57 ? 3.125 35.781 10.242 1 96.94 57 VAL B C 1
ATOM 3050 O O . VAL B 1 57 ? 4.121 35.812 10.977 1 96.94 57 VAL B O 1
ATOM 3053 N N . VAL B 1 58 ? 1.936 35.969 10.641 1 97.62 58 VAL B N 1
ATOM 3054 C CA . VAL B 1 58 ? 1.671 36.281 12.047 1 97.62 58 VAL B CA 1
ATOM 3055 C C . VAL B 1 58 ? 2.098 35.094 12.922 1 97.62 58 VAL B C 1
ATOM 3057 O O . VAL B 1 58 ? 2.705 35.281 13.977 1 97.62 58 VAL B O 1
ATOM 3060 N N . TYR B 1 59 ? 1.851 33.938 12.516 1 96.81 59 TYR B N 1
ATOM 3061 C CA . TYR B 1 59 ? 2.242 32.719 13.242 1 96.81 59 TYR B CA 1
ATOM 3062 C C . TYR B 1 59 ? 3.754 32.656 13.422 1 96.81 59 TYR B C 1
ATOM 3064 O O . TYR B 1 59 ? 4.246 32.438 14.523 1 96.81 59 TYR B O 1
ATOM 3072 N N . TYR B 1 60 ? 4.465 32.906 12.375 1 96.12 60 TYR B N 1
ATOM 3073 C CA . TYR B 1 60 ? 5.914 32.75 12.422 1 96.12 60 TYR B CA 1
ATOM 3074 C C . TYR B 1 60 ? 6.547 33.875 13.25 1 96.12 60 TYR B C 1
ATOM 3076 O O . TYR B 1 60 ? 7.555 33.656 13.93 1 96.12 60 TYR B O 1
ATOM 3084 N N . TYR B 1 61 ? 5.957 35.062 13.195 1 96.88 61 TYR B N 1
ATOM 3085 C CA . TYR B 1 61 ? 6.434 36.094 14.078 1 96.88 61 TYR B CA 1
ATOM 3086 C C . TYR B 1 61 ? 6.312 35.688 15.539 1 96.88 61 TYR B C 1
ATOM 3088 O O . TYR B 1 61 ? 7.215 35.938 16.344 1 96.88 61 TYR B O 1
ATOM 3096 N N . ALA B 1 62 ? 5.176 35.156 15.844 1 96.56 62 ALA B N 1
ATOM 3097 C CA . ALA B 1 62 ? 4.938 34.719 17.219 1 96.56 62 ALA B CA 1
ATOM 3098 C C . ALA B 1 62 ? 5.863 33.562 17.594 1 96.56 62 ALA B C 1
ATOM 3100 O O . ALA B 1 62 ? 6.484 33.594 18.656 1 96.56 62 ALA B O 1
ATOM 3101 N N . GLU B 1 63 ? 5.996 32.562 16.766 1 94.19 63 GLU B N 1
ATOM 3102 C CA . GLU B 1 63 ? 6.715 31.328 17.031 1 94.19 63 GLU B CA 1
ATOM 3103 C C . GLU B 1 63 ? 8.219 31.578 17.125 1 94.19 63 GLU B C 1
ATOM 3105 O O . GLU B 1 63 ? 8.891 31 18 1 94.19 63 GLU B O 1
ATOM 3110 N N . PHE B 1 64 ? 8.719 32.406 16.281 1 94.12 64 PHE B N 1
ATOM 3111 C CA . PHE B 1 64 ? 10.172 32.531 16.172 1 94.12 64 PHE B CA 1
ATOM 3112 C C . PHE B 1 64 ? 10.672 33.781 16.875 1 94.12 64 PHE B C 1
ATOM 3114 O O . PHE B 1 64 ? 11.828 33.844 17.297 1 94.12 64 PHE B O 1
ATOM 3121 N N . PHE B 1 65 ? 9.828 34.781 17.016 1 95.75 65 PHE B N 1
ATOM 3122 C CA . PHE B 1 65 ? 10.336 36.031 17.547 1 95.75 65 PHE B CA 1
ATOM 3123 C C . PHE B 1 65 ? 9.547 36.438 18.781 1 95.75 65 PHE B C 1
ATOM 3125 O O . PHE B 1 65 ? 9.859 37.438 19.422 1 95.75 65 PHE B O 1
ATOM 3132 N N . GLY B 1 66 ? 8.508 35.781 19.094 1 95.19 66 GLY B N 1
ATOM 3133 C CA . GLY B 1 66 ? 7.699 36.125 20.266 1 95.19 66 GLY B CA 1
ATOM 3134 C C . GLY B 1 66 ? 6.906 37.406 20.078 1 95.19 66 GLY B C 1
ATOM 3135 O O . GLY B 1 66 ? 6.547 38.062 21.062 1 95.19 66 GLY B O 1
ATOM 3136 N N . ILE B 1 67 ? 6.758 37.781 18.859 1 95.88 67 ILE B N 1
ATOM 3137 C CA . ILE B 1 67 ? 6.027 39.031 18.547 1 95.88 67 ILE B CA 1
ATOM 3138 C C . ILE B 1 67 ? 4.582 38.688 18.188 1 95.88 67 ILE B C 1
ATOM 3140 O O . ILE B 1 67 ? 4.336 37.938 17.25 1 95.88 67 ILE B O 1
ATOM 3144 N N . SER B 1 68 ? 3.66 39.188 18.922 1 94.56 68 SER B N 1
ATOM 3145 C CA . SER B 1 68 ? 2.252 38.969 18.625 1 94.56 68 SER B CA 1
ATOM 3146 C C . SER B 1 68 ? 1.686 40.031 17.703 1 94.56 68 SER B C 1
ATOM 3148 O O . SER B 1 68 ? 1.757 41.219 18.016 1 94.56 68 SER B O 1
ATOM 3150 N N . LYS B 1 69 ? 1.233 39.656 16.594 1 95.31 69 LYS B N 1
ATOM 3151 C CA . LYS B 1 69 ? 0.543 40.531 15.648 1 95.31 69 LYS B CA 1
ATOM 3152 C C . LYS B 1 69 ? -0.908 40.094 15.461 1 95.31 69 LYS B C 1
ATOM 3154 O O . LYS B 1 69 ? -1.48 40.25 14.383 1 95.31 69 LYS B O 1
ATOM 3159 N N . LEU B 1 70 ? -1.43 39.5 16.469 1 95.56 70 LEU B N 1
ATOM 3160 C CA . LEU B 1 70 ? -2.766 38.938 16.422 1 95.56 70 LEU B CA 1
ATOM 3161 C C . LEU B 1 70 ? -3.82 40 16.188 1 95.56 70 LEU B C 1
ATOM 3163 O O . LEU B 1 70 ? -4.758 39.812 15.422 1 95.56 70 LEU B O 1
ATOM 3167 N N . HIS B 1 71 ? -3.707 41.094 16.875 1 95 71 HIS B N 1
ATOM 3168 C CA . HIS B 1 71 ? -4.68 42.188 16.766 1 95 71 HIS B CA 1
ATOM 3169 C C . HIS B 1 71 ? -4.719 42.75 15.344 1 95 71 HIS B C 1
ATOM 3171 O O . HIS B 1 71 ? -5.797 42.969 14.797 1 95 71 HIS B O 1
ATOM 3177 N N . GLU B 1 72 ? -3.574 43 14.797 1 96.12 72 GLU B N 1
ATOM 3178 C CA . GLU B 1 72 ? -3.498 43.469 13.414 1 96.12 72 GLU B CA 1
ATOM 3179 C C . GLU B 1 72 ? -4.141 42.469 12.453 1 96.12 72 GLU B C 1
ATOM 3181 O O . GLU B 1 72 ? -4.848 42.875 11.523 1 96.12 72 GLU B O 1
ATOM 3186 N N . PHE B 1 73 ? -3.826 41.25 12.703 1 97.81 73 PHE B N 1
ATOM 3187 C CA . PHE B 1 73 ? -4.398 40.219 11.844 1 97.81 73 PHE B CA 1
ATOM 3188 C C . PHE B 1 73 ? -5.918 40.188 11.969 1 97.81 73 PHE B C 1
ATOM 3190 O O . PHE B 1 73 ? -6.625 40.031 10.977 1 97.81 73 PHE B O 1
ATOM 3197 N N . GLU B 1 74 ? -6.445 40.281 13.18 1 96.38 74 GLU B N 1
ATOM 3198 C CA . GLU B 1 74 ? -7.887 40.312 13.414 1 96.38 74 GLU B CA 1
ATOM 3199 C C . GLU B 1 74 ? -8.555 41.438 12.641 1 96.38 74 GLU B C 1
ATOM 3201 O O . GLU B 1 74 ? -9.609 41.25 12.039 1 96.38 74 GLU B O 1
ATOM 3206 N N . GLU B 1 75 ? -7.973 42.562 12.695 1 96 75 GLU B N 1
ATOM 3207 C CA . GLU B 1 75 ? -8.508 43.719 11.969 1 96 75 GLU B CA 1
ATOM 3208 C C . GLU B 1 75 ? -8.516 43.438 10.469 1 96 75 GLU B C 1
ATOM 3210 O O . GLU B 1 75 ? -9.484 43.781 9.781 1 96 75 GLU B O 1
ATOM 3215 N N . PHE B 1 76 ? -7.426 42.938 10.07 1 97 76 PHE B N 1
ATOM 3216 C CA . PHE B 1 76 ? -7.32 42.594 8.648 1 97 76 PHE B CA 1
ATOM 3217 C C . PHE B 1 76 ? -8.367 41.562 8.266 1 97 76 PHE B C 1
ATOM 3219 O O . PHE B 1 76 ? -9.023 41.688 7.227 1 97 76 PHE B O 1
ATOM 3226 N N . ALA B 1 77 ? -8.523 40.562 9.109 1 96.75 77 ALA B N 1
ATOM 3227 C CA . ALA B 1 77 ? -9.391 39.406 8.828 1 96.75 77 ALA B CA 1
ATOM 3228 C C . ALA B 1 77 ? -10.867 39.812 8.836 1 96.75 77 ALA B C 1
ATOM 3230 O O . ALA B 1 77 ? -11.703 39.188 8.203 1 96.75 77 ALA B O 1
ATOM 3231 N N . ARG B 1 78 ? -11.203 40.875 9.562 1 92.56 78 ARG B N 1
ATOM 3232 C CA . ARG B 1 78 ? -12.57 41.375 9.641 1 92.56 78 ARG B CA 1
ATOM 3233 C C . ARG B 1 78 ? -13.117 41.688 8.25 1 92.56 78 ARG B C 1
ATOM 3235 O O . ARG B 1 78 ? -14.32 41.594 8.016 1 92.56 78 ARG B O 1
ATOM 3242 N N . LYS B 1 79 ? -12.281 42 7.434 1 93.12 79 LYS B N 1
ATOM 3243 C CA . LYS B 1 79 ? -12.672 42.375 6.078 1 93.12 79 LYS B CA 1
ATOM 3244 C C . LYS B 1 79 ? -13.172 41.156 5.293 1 93.12 79 LYS B C 1
ATOM 3246 O O . LYS B 1 79 ? -13.812 41.312 4.25 1 93.12 79 LYS B O 1
ATOM 3251 N N . PHE B 1 80 ? -12.945 40.031 5.75 1 95.25 80 PHE B N 1
ATOM 3252 C CA . PHE B 1 80 ? -13.258 38.844 4.996 1 95.25 80 PHE B CA 1
ATOM 3253 C C . PHE B 1 80 ? -14.414 38.094 5.637 1 95.25 80 PHE B C 1
ATOM 3255 O O . PHE B 1 80 ? -14.656 36.906 5.312 1 95.25 80 PHE B O 1
ATOM 3262 N N . GLU B 1 81 ? -15.164 38.688 6.578 1 91.88 81 GLU B N 1
ATOM 3263 C CA . GLU B 1 81 ? -16.375 38.156 7.199 1 91.88 81 GLU B CA 1
ATOM 3264 C C . GLU B 1 81 ? -16.125 36.781 7.816 1 91.88 81 GLU B C 1
ATOM 3266 O O . GLU B 1 81 ? -15.164 36.594 8.57 1 91.88 81 GLU B O 1
ATOM 3271 N N . THR B 1 82 ? -16.891 35.781 7.445 1 94.31 82 THR B N 1
ATOM 3272 C CA . THR B 1 82 ? -16.812 34.438 8.055 1 94.31 82 THR B CA 1
ATOM 3273 C C . THR B 1 82 ? -15.453 33.812 7.789 1 94.31 82 THR B C 1
ATOM 3275 O O . THR B 1 82 ? -14.852 33.188 8.68 1 94.31 82 THR B O 1
ATOM 3278 N N . LYS B 1 83 ? -14.977 33.969 6.617 1 94.31 83 LYS B N 1
ATOM 3279 C CA . LYS B 1 83 ? -13.664 33.406 6.273 1 94.31 83 LYS B CA 1
ATOM 3280 C C . LYS B 1 83 ? -12.578 34 7.168 1 94.31 83 LYS B C 1
ATOM 3282 O O . LYS B 1 83 ? -11.656 33.281 7.582 1 94.31 83 LYS B O 1
ATOM 3287 N N . GLY B 1 84 ? -12.672 35.25 7.328 1 96.62 84 GLY B N 1
ATOM 3288 C CA . GLY B 1 84 ? -11.734 35.875 8.219 1 96.62 84 GLY B CA 1
ATOM 3289 C C . GLY B 1 84 ? -11.773 35.344 9.633 1 96.62 84 GLY B C 1
ATOM 3290 O O . GLY B 1 84 ? -10.734 35.094 10.242 1 96.62 84 GLY B O 1
ATOM 3291 N N . LEU B 1 85 ? -12.953 35.156 10.148 1 96.19 85 LEU B N 1
ATOM 3292 C CA . LEU B 1 85 ? -13.133 34.625 11.492 1 96.19 85 LEU B CA 1
ATOM 3293 C C . LEU B 1 85 ? -12.523 33.25 11.609 1 96.19 85 LEU B C 1
ATOM 3295 O O . LEU B 1 85 ? -11.914 32.906 12.625 1 96.19 85 LEU B O 1
ATOM 3299 N N . LEU B 1 86 ? -12.68 32.469 10.609 1 96.94 86 LEU B N 1
ATOM 3300 C CA . LEU B 1 86 ? -12.141 31.109 10.602 1 96.94 86 LEU B CA 1
ATOM 3301 C C . LEU B 1 86 ? -10.617 31.125 10.68 1 96.94 86 LEU B C 1
ATOM 3303 O O . LEU B 1 86 ? -10.016 30.328 11.391 1 96.94 86 LEU B O 1
ATOM 3307 N N . HIS B 1 87 ? -10.031 32.031 9.977 1 97.12 87 HIS B N 1
ATOM 3308 C CA . HIS B 1 87 ? -8.578 32.125 9.992 1 97.12 87 HIS B CA 1
ATOM 3309 C C . HIS B 1 87 ? -8.086 32.656 11.336 1 97.12 87 HIS B C 1
ATOM 3311 O O . HIS B 1 87 ? -7.012 32.281 11.805 1 97.12 87 HIS B O 1
ATOM 3317 N N . VAL B 1 88 ? -8.852 33.562 11.875 1 97.56 88 VAL B N 1
ATOM 3318 C CA . VAL B 1 88 ? -8.508 34.062 13.195 1 97.56 88 VAL B CA 1
ATOM 3319 C C . VAL B 1 88 ? -8.547 32.938 14.211 1 97.56 88 VAL B C 1
ATOM 3321 O O . VAL B 1 88 ? -7.625 32.781 15.008 1 97.56 88 VAL B O 1
ATOM 3324 N N . ALA B 1 89 ? -9.625 32.125 14.125 1 97.69 89 ALA B N 1
ATOM 3325 C CA . ALA B 1 89 ? -9.758 30.984 15.023 1 97.69 89 ALA B CA 1
ATOM 3326 C C . ALA B 1 89 ? -8.609 30 14.828 1 97.69 89 ALA B C 1
ATOM 3328 O O . ALA B 1 89 ? -8.016 29.531 15.797 1 97.69 89 ALA B O 1
ATOM 3329 N N . ASP B 1 90 ? -8.305 29.688 13.648 1 96.81 90 ASP B N 1
ATOM 3330 C CA . ASP B 1 90 ? -7.203 28.797 13.32 1 96.81 90 ASP B CA 1
ATOM 3331 C C . ASP B 1 90 ? -5.887 29.297 13.906 1 96.81 90 ASP B C 1
ATOM 3333 O O . ASP B 1 90 ? -5.113 28.531 14.477 1 96.81 90 ASP B O 1
ATOM 3337 N N . LEU B 1 91 ? -5.652 30.578 13.758 1 97.31 91 LEU B N 1
ATOM 3338 C CA . LEU B 1 91 ? -4.426 31.172 14.266 1 97.31 91 LEU B CA 1
ATOM 3339 C C . LEU B 1 91 ? -4.367 31.078 15.789 1 97.31 91 LEU B C 1
ATOM 3341 O O . LEU B 1 91 ? -3.312 30.781 16.359 1 97.31 91 LEU B O 1
ATOM 3345 N N . TYR B 1 92 ? -5.5 31.344 16.438 1 96.88 92 TYR B N 1
ATOM 3346 C CA . TYR B 1 92 ? -5.555 31.188 17.891 1 96.88 92 TYR B CA 1
ATOM 3347 C C . TYR B 1 92 ? -5.18 29.766 18.312 1 96.88 92 TYR B C 1
ATOM 3349 O O . TYR B 1 92 ? -4.418 29.578 19.266 1 96.88 92 TYR B O 1
ATOM 3357 N N . SER B 1 93 ? -5.695 28.828 17.625 1 96.38 93 SER B N 1
ATOM 3358 C CA . SER B 1 93 ? -5.379 27.438 17.922 1 96.38 93 SER B CA 1
ATOM 3359 C C . SER B 1 93 ? -3.895 27.156 17.719 1 96.38 93 SER B C 1
ATOM 3361 O O . SER B 1 93 ? -3.262 26.531 18.578 1 96.38 93 SER B O 1
ATOM 3363 N N . LEU B 1 94 ? -3.301 27.609 16.641 1 94.81 94 LEU B N 1
ATOM 3364 C CA . LEU B 1 94 ? -1.894 27.406 16.328 1 94.81 94 LEU B CA 1
ATOM 3365 C C . LEU B 1 94 ? -0.992 28.016 17.391 1 94.81 94 LEU B C 1
ATOM 3367 O O . LEU B 1 94 ? 0.074 27.469 17.688 1 94.81 94 LEU B O 1
ATOM 3371 N N . LEU B 1 95 ? -1.423 29.078 17.906 1 95.56 95 LEU B N 1
ATOM 3372 C CA . LEU B 1 95 ? -0.61 29.828 18.859 1 95.56 95 LEU B CA 1
ATOM 3373 C C . LEU B 1 95 ? -0.827 29.312 20.281 1 95.56 95 LEU B C 1
ATOM 3375 O O . LEU B 1 95 ? -0.295 29.875 21.234 1 95.56 95 LEU B O 1
ATOM 3379 N N . GLY B 1 96 ? -1.734 28.344 20.469 1 94.75 96 GLY B N 1
ATOM 3380 C CA . GLY B 1 96 ? -1.895 27.688 21.766 1 94.75 96 GLY B CA 1
ATOM 3381 C C . GLY B 1 96 ? -3.039 28.266 22.578 1 94.75 96 GLY B C 1
ATOM 3382 O O . GLY B 1 96 ? -3.008 28.234 23.812 1 94.75 96 GLY B O 1
ATOM 3383 N N . TYR B 1 97 ? -3.92 28.906 21.875 1 96.06 97 TYR B N 1
ATOM 3384 C CA . TYR B 1 97 ? -5.117 29.406 22.531 1 96.06 97 TYR B CA 1
ATOM 3385 C C . TYR B 1 97 ? -6.367 28.719 22.016 1 96.06 97 TYR B C 1
ATOM 3387 O O . TYR B 1 97 ? -7.238 29.359 21.422 1 96.06 97 TYR B O 1
ATOM 3395 N N . PRO B 1 98 ? -6.512 27.469 22.297 1 97.62 98 PRO B N 1
ATOM 3396 C CA . PRO B 1 98 ? -7.625 26.688 21.734 1 97.62 98 PRO B CA 1
ATOM 3397 C C . PRO B 1 98 ? -8.984 27.156 22.25 1 97.62 98 PRO B C 1
ATOM 3399 O O . PRO B 1 98 ? -9.977 27.109 21.516 1 97.62 98 PRO B O 1
ATOM 3402 N N . GLU B 1 99 ? -9.062 27.625 23.484 1 97.31 99 GLU B N 1
ATOM 3403 C CA . GLU B 1 99 ? -10.336 28.094 24.047 1 97.31 99 GLU B CA 1
ATOM 3404 C C . GLU B 1 99 ? -10.875 29.281 23.281 1 97.31 99 GLU B C 1
ATOM 3406 O O . GLU B 1 99 ? -12.07 29.375 23 1 97.31 99 GLU B O 1
ATOM 3411 N N . LYS B 1 100 ? -9.992 30.188 22.938 1 97.12 100 LYS B N 1
ATOM 3412 C CA . LYS B 1 100 ? -10.398 31.344 22.141 1 97.12 100 LYS B CA 1
ATOM 3413 C C . LYS B 1 100 ? -10.852 30.922 20.75 1 97.12 100 LYS B C 1
ATOM 3415 O O . LYS B 1 100 ? -11.812 31.469 20.219 1 97.12 100 LYS B O 1
ATOM 3420 N N . ALA B 1 101 ? -10.117 30.016 20.156 1 98.12 101 ALA B N 1
ATOM 3421 C CA . ALA B 1 101 ? -10.508 29.484 18.844 1 98.12 101 ALA B CA 1
ATOM 3422 C C . ALA B 1 101 ? -11.914 28.891 18.891 1 98.12 101 ALA B C 1
ATOM 3424 O O . ALA B 1 101 ? -12.75 29.188 18.047 1 98.12 101 ALA B O 1
ATOM 3425 N N . LEU B 1 102 ? -12.188 28.078 19.969 1 98.31 102 LEU B N 1
ATOM 3426 C CA . LEU B 1 102 ? -13.484 27.422 20.109 1 98.31 102 LEU B CA 1
ATOM 3427 C C . LEU B 1 102 ? -14.602 28.438 20.25 1 98.31 102 LEU B C 1
ATOM 3429 O O . LEU B 1 102 ? -15.688 28.266 19.703 1 98.31 102 LEU B O 1
ATOM 3433 N N . GLU B 1 103 ? -14.344 29.469 21 1 97.88 103 GLU B N 1
ATOM 3434 C CA . GLU B 1 103 ? -15.32 30.547 21.156 1 97.88 103 GLU B CA 1
ATOM 3435 C C . GLU B 1 103 ? -15.688 31.156 19.812 1 97.88 103 GLU B C 1
ATOM 3437 O O . GLU B 1 103 ? -16.859 31.406 19.547 1 97.88 103 GLU B O 1
ATOM 3442 N N . ILE B 1 104 ? -14.695 31.484 19.031 1 97.5 104 ILE B N 1
ATOM 3443 C CA . ILE B 1 104 ? -14.922 32.094 17.719 1 97.5 104 ILE B CA 1
ATOM 3444 C C . ILE B 1 104 ? -15.719 31.109 16.844 1 97.5 104 ILE B C 1
ATOM 3446 O O . ILE B 1 104 ? -16.688 31.516 16.188 1 97.5 104 ILE B O 1
ATOM 3450 N N . TYR B 1 105 ? -15.328 29.797 16.828 1 98.12 105 TYR B N 1
ATOM 3451 C CA . TYR B 1 105 ? -16.031 28.797 16.031 1 98.12 105 TYR B CA 1
ATOM 3452 C C . TYR B 1 105 ? -17.484 28.688 16.453 1 98.12 105 TYR B C 1
ATOM 3454 O O . TYR B 1 105 ? -18.375 28.562 15.617 1 98.12 105 TYR B O 1
ATOM 3462 N N . GLU B 1 106 ? -17.703 28.719 17.75 1 97.31 106 GLU B N 1
ATOM 3463 C CA . GLU B 1 106 ? -19.062 28.688 18.266 1 97.31 106 GLU B CA 1
ATOM 3464 C C . GLU B 1 106 ? -19.875 29.875 17.781 1 97.31 106 GLU B C 1
ATOM 3466 O O . GLU B 1 106 ? -21.047 29.75 17.438 1 97.31 106 GLU B O 1
ATOM 3471 N N . GLY B 1 107 ? -19.219 31 17.828 1 96.94 107 GLY B N 1
ATOM 3472 C CA . GLY B 1 107 ? -19.875 32.188 17.281 1 96.94 107 GLY B CA 1
ATOM 3473 C C . GLY B 1 107 ? -20.219 32.031 15.812 1 96.94 107 GLY B C 1
ATOM 3474 O O . GLY B 1 107 ? -21.312 32.438 15.391 1 96.94 107 GLY B O 1
ATOM 3475 N N . VAL B 1 108 ? -19.328 31.5 15.047 1 97.56 108 VAL B N 1
ATOM 3476 C CA . VAL B 1 108 ? -19.562 31.281 13.625 1 97.56 108 VAL B CA 1
ATOM 3477 C C . VAL B 1 108 ? -20.734 30.312 13.438 1 97.56 108 VAL B C 1
ATOM 3479 O O . VAL B 1 108 ? -21.594 30.531 12.586 1 97.56 108 VAL B O 1
ATOM 3482 N N . LEU B 1 109 ? -20.734 29.219 14.242 1 97.5 109 LEU B N 1
ATOM 3483 C CA . LEU B 1 109 ? -21.766 28.188 14.117 1 97.5 109 LEU B CA 1
ATOM 3484 C C . LEU B 1 109 ? -23.141 28.75 14.43 1 97.5 109 LEU B C 1
ATOM 3486 O O . LEU B 1 109 ? -24.156 28.25 13.93 1 97.5 109 LEU B O 1
ATOM 3490 N N . ALA B 1 110 ? -23.203 29.812 15.195 1 96.75 110 ALA B N 1
ATOM 3491 C CA . ALA B 1 110 ? -24.469 30.438 15.562 1 96.75 110 ALA B CA 1
ATOM 3492 C C . ALA B 1 110 ? -25.078 31.188 14.383 1 96.75 110 ALA B C 1
ATOM 3494 O O . ALA B 1 110 ? -26.297 31.312 14.266 1 96.75 110 ALA B O 1
ATOM 3495 N N . GLU B 1 111 ? -24.266 31.625 13.438 1 95.12 111 GLU B N 1
ATOM 3496 C CA . GLU B 1 111 ? -24.719 32.5 12.367 1 95.12 111 GLU B CA 1
ATOM 3497 C C . GLU B 1 111 ? -24.641 31.828 11.008 1 95.12 111 GLU B C 1
ATOM 3499 O O . GLU B 1 111 ? -25.406 32.125 10.102 1 95.12 111 GLU B O 1
ATOM 3504 N N . GLU B 1 112 ? -23.719 30.953 10.883 1 95.06 112 GLU B N 1
ATOM 3505 C CA . GLU B 1 112 ? -23.469 30.297 9.609 1 95.06 112 GLU B CA 1
ATOM 3506 C C . GLU B 1 112 ? -24.344 29.062 9.43 1 95.06 112 GLU B C 1
ATOM 3508 O O . GLU B 1 112 ? -24.5 28.266 10.352 1 95.06 112 GLU B O 1
ATOM 3513 N N . LYS B 1 113 ? -24.953 28.969 8.188 1 93.88 113 LYS B N 1
ATOM 3514 C CA . LYS B 1 113 ? -25.859 27.859 7.949 1 93.88 113 LYS B CA 1
ATOM 3515 C C . LYS B 1 113 ? -25.438 27.047 6.734 1 93.88 113 LYS B C 1
ATOM 3517 O O . LYS B 1 113 ? -25.953 25.953 6.5 1 93.88 113 LYS B O 1
ATOM 3522 N N . ARG B 1 114 ? -24.453 27.547 6.059 1 95.88 114 ARG B N 1
ATOM 3523 C CA . ARG B 1 114 ? -23.969 26.781 4.91 1 95.88 114 ARG B CA 1
ATOM 3524 C C . ARG B 1 114 ? -23.234 25.531 5.355 1 95.88 114 ARG B C 1
ATOM 3526 O O . ARG B 1 114 ? -22.203 25.609 6.027 1 95.88 114 ARG B O 1
ATOM 3533 N N . PRO B 1 115 ? -23.672 24.344 4.773 1 98.19 115 PRO B N 1
ATOM 3534 C CA . PRO B 1 115 ? -23.156 23.078 5.305 1 98.19 115 PRO B CA 1
ATOM 3535 C C . PRO B 1 115 ? -21.656 22.922 5.113 1 98.19 115 PRO B C 1
ATOM 3537 O O . PRO B 1 115 ? -20.984 22.344 5.977 1 98.19 115 PRO B O 1
ATOM 3540 N N . GLU B 1 116 ? -21.234 23.297 4.062 1 97.75 116 GLU B N 1
ATOM 3541 C CA . GLU B 1 116 ? -19.797 23.125 3.809 1 97.75 116 GLU B CA 1
ATOM 3542 C C . GLU B 1 116 ? -18.969 23.891 4.828 1 97.75 116 GLU B C 1
ATOM 3544 O O . GLU B 1 116 ? -17.984 23.375 5.355 1 97.75 116 GLU B O 1
ATOM 3549 N N . ILE B 1 117 ? -19.359 25.188 5.09 1 97.19 117 ILE B N 1
ATOM 3550 C CA . ILE B 1 117 ? -18.641 26.016 6.043 1 97.19 117 ILE B CA 1
ATOM 3551 C C . ILE B 1 117 ? -18.812 25.469 7.453 1 97.19 117 ILE B C 1
ATOM 3553 O O . ILE B 1 117 ? -17.859 25.391 8.227 1 97.19 117 ILE B O 1
ATOM 3557 N N . VAL B 1 118 ? -20.016 25.047 7.762 1 98.31 118 VAL B N 1
ATOM 3558 C CA . VAL B 1 118 ? -20.297 24.438 9.062 1 98.31 118 VAL B CA 1
ATOM 3559 C C . VAL B 1 118 ? -19.438 23.188 9.25 1 98.31 118 VAL B C 1
ATOM 3561 O O . VAL B 1 118 ? -18.859 22.984 10.32 1 98.31 118 VAL B O 1
ATOM 3564 N N . GLY B 1 119 ? -19.344 22.359 8.172 1 98.62 119 GLY B N 1
ATOM 3565 C CA . GLY B 1 119 ? -18.484 21.188 8.203 1 98.62 119 GLY B CA 1
ATOM 3566 C C . GLY B 1 119 ? -17.031 21.516 8.477 1 98.62 119 GLY B C 1
ATOM 3567 O O . GLY B 1 119 ? -16.359 20.844 9.258 1 98.62 119 GLY B O 1
ATOM 3568 N N . GLU B 1 120 ? -16.562 22.609 7.859 1 98 120 GLU B N 1
ATOM 3569 C CA . GLU B 1 120 ? -15.18 23.031 8.07 1 98 120 GLU B CA 1
ATOM 3570 C C . GLU B 1 120 ? -14.945 23.453 9.516 1 98 120 GLU B C 1
ATOM 3572 O O . GLU B 1 120 ? -13.883 23.188 10.086 1 98 120 GLU B O 1
ATOM 3577 N N . VAL B 1 121 ? -15.898 24.125 10.039 1 98.31 121 VAL B N 1
ATOM 3578 C CA . VAL B 1 121 ? -15.797 24.562 11.43 1 98.31 121 VAL B CA 1
ATOM 3579 C C . VAL B 1 121 ? -15.766 23.359 12.352 1 98.31 121 VAL B C 1
ATOM 3581 O O . VAL B 1 121 ? -14.922 23.266 13.242 1 98.31 121 VAL B O 1
ATOM 3584 N N . TYR B 1 122 ? -16.656 22.359 12.117 1 98.75 122 TYR B N 1
ATOM 3585 C CA . TYR B 1 122 ? -16.656 21.141 12.922 1 98.75 122 TYR B CA 1
ATOM 3586 C C . TYR B 1 122 ? -15.344 20.391 12.797 1 98.75 122 TYR B C 1
ATOM 3588 O O . TYR B 1 122 ? -14.828 19.859 13.781 1 98.75 122 TYR B O 1
ATOM 3596 N N . TYR B 1 123 ? -14.82 20.328 11.633 1 98.62 123 TYR B N 1
ATOM 3597 C CA . TYR B 1 123 ? -13.523 19.719 11.406 1 98.62 123 TYR B CA 1
ATOM 3598 C C . TYR B 1 123 ? -12.445 20.375 12.258 1 98.62 123 TYR B C 1
ATOM 3600 O O . TYR B 1 123 ? -11.648 19.688 12.906 1 98.62 123 TYR B O 1
ATOM 3608 N N . SER B 1 124 ? -12.445 21.703 12.258 1 98.19 124 SER B N 1
ATOM 3609 C CA . SER B 1 124 ? -11.453 22.453 13.008 1 98.19 124 SER B CA 1
ATOM 3610 C C . SER B 1 124 ? -11.625 22.266 14.516 1 98.19 124 SER B C 1
ATOM 3612 O O . SER B 1 124 ? -10.648 22.172 15.25 1 98.19 124 SER B O 1
ATOM 3614 N N . ILE B 1 125 ? -12.859 22.203 14.914 1 98.56 125 ILE B N 1
ATOM 3615 C CA . ILE B 1 125 ? -13.148 21.969 16.328 1 98.56 125 ILE B CA 1
ATOM 3616 C C . ILE B 1 125 ? -12.648 20.578 16.719 1 98.56 125 ILE B C 1
ATOM 3618 O O . ILE B 1 125 ? -12.047 20.406 17.781 1 98.56 125 ILE B O 1
ATOM 3622 N N . ALA B 1 126 ? -12.883 19.609 15.844 1 98.75 126 ALA B N 1
ATOM 3623 C CA . ALA B 1 126 ? -12.383 18.25 16.094 1 98.75 126 ALA B CA 1
ATOM 3624 C C . ALA B 1 126 ? -10.867 18.266 16.266 1 98.75 126 ALA B C 1
ATOM 3626 O O . ALA B 1 126 ? -10.336 17.609 17.172 1 98.75 126 ALA B O 1
ATOM 3627 N N . ALA B 1 127 ? -10.172 19.031 15.461 1 98 127 ALA B N 1
ATOM 3628 C CA . ALA B 1 127 ? -8.711 19.109 15.523 1 98 127 ALA B CA 1
ATOM 3629 C C . ALA B 1 127 ? -8.25 19.703 16.859 1 98 127 ALA B C 1
ATOM 3631 O O . ALA B 1 127 ? -7.25 19.266 17.422 1 98 127 ALA B O 1
ATOM 3632 N N . ILE B 1 128 ? -8.945 20.688 17.344 1 98.06 128 ILE B N 1
ATOM 3633 C CA . ILE B 1 128 ? -8.609 21.312 18.609 1 98.06 128 ILE B CA 1
ATOM 3634 C C . ILE B 1 128 ? -8.773 20.297 19.734 1 98.06 128 ILE B C 1
ATOM 3636 O O . ILE B 1 128 ? -7.891 20.172 20.594 1 98.06 128 ILE B O 1
ATOM 3640 N N . TYR B 1 129 ? -9.891 19.578 19.688 1 98.38 129 TYR B N 1
ATOM 3641 C CA . TYR B 1 129 ? -10.125 18.594 20.734 1 98.38 129 TYR B CA 1
ATOM 3642 C C . TYR B 1 129 ? -9.109 17.453 20.656 1 98.38 129 TYR B C 1
ATOM 3644 O O . TYR B 1 129 ? -8.734 16.891 21.688 1 98.38 129 TYR B O 1
ATOM 3652 N N . GLU B 1 130 ? -8.664 17.094 19.516 1 97.94 130 GLU B N 1
ATOM 3653 C CA . GLU B 1 130 ? -7.582 16.109 19.375 1 97.94 130 GLU B CA 1
ATOM 3654 C C . GLU B 1 130 ? -6.309 16.609 20.062 1 97.94 130 GLU B C 1
ATOM 3656 O O . GLU B 1 130 ? -5.652 15.859 20.781 1 97.94 130 GLU B O 1
ATOM 3661 N N . GLU B 1 131 ? -5.934 17.891 19.844 1 96 131 GLU B N 1
ATOM 3662 C CA . GLU B 1 131 ? -4.746 18.484 20.438 1 96 131 GLU B CA 1
ATOM 3663 C C . GLU B 1 131 ? -4.836 18.469 21.969 1 96 131 GLU B C 1
ATOM 3665 O O . GLU B 1 131 ? -3.826 18.281 22.656 1 96 131 GLU B O 1
ATOM 3670 N N . LEU B 1 132 ? -6.051 18.656 22.391 1 96.75 132 LEU B N 1
ATOM 3671 C CA . LEU B 1 132 ? -6.297 18.656 23.828 1 96.75 132 LEU B CA 1
ATOM 3672 C C . LEU B 1 132 ? -6.398 17.219 24.359 1 96.75 132 LEU B C 1
ATOM 3674 O O . LEU B 1 132 ? -6.637 17.016 25.547 1 96.75 132 LEU B O 1
ATOM 3678 N N . GLN B 1 133 ? -6.355 16.25 23.484 1 97.38 133 GLN B N 1
ATOM 3679 C CA . GLN B 1 133 ? -6.402 14.82 23.797 1 97.38 133 GLN B CA 1
ATOM 3680 C C . GLN B 1 133 ? -7.781 14.414 24.312 1 97.38 133 GLN B C 1
ATOM 3682 O O . GLN B 1 133 ? -7.895 13.508 25.141 1 97.38 133 GLN B O 1
ATOM 3687 N N . GLU B 1 134 ? -8.711 15.219 24.016 1 98.12 134 GLU B N 1
ATOM 3688 C CA . GLU B 1 134 ? -10.109 14.859 24.234 1 98.12 134 GLU B CA 1
ATOM 3689 C C . GLU B 1 134 ? -10.695 14.156 23.016 1 98.12 134 GLU B C 1
ATOM 3691 O O . GLU B 1 134 ? -11.562 14.703 22.328 1 98.12 134 GLU B O 1
ATOM 3696 N N . TYR B 1 135 ? -10.406 12.945 22.844 1 98.31 135 TYR B N 1
ATOM 3697 C CA . TYR B 1 135 ? -10.617 12.219 21.594 1 98.31 135 TYR B CA 1
ATOM 3698 C C . TYR B 1 135 ? -12.102 11.922 21.375 1 98.31 135 TYR B C 1
ATOM 3700 O O . TYR B 1 135 ? -12.578 11.938 20.234 1 98.31 135 TYR B O 1
ATOM 3708 N N . GLU B 1 136 ? -12.812 11.641 22.406 1 98.38 136 GLU B N 1
ATOM 3709 C CA . GLU B 1 136 ? -14.242 11.375 22.25 1 98.38 136 GLU B CA 1
ATOM 3710 C C . GLU B 1 136 ? -14.969 12.586 21.672 1 98.38 136 GLU B C 1
ATOM 3712 O O . GLU B 1 136 ? -15.812 12.445 20.781 1 98.38 136 GLU B O 1
ATOM 3717 N N . LYS B 1 137 ? -14.617 13.742 22.172 1 98.5 137 LYS B N 1
ATOM 3718 C CA . LYS B 1 137 ? -15.18 14.977 21.641 1 98.5 137 LYS B CA 1
ATOM 3719 C C . LYS B 1 137 ? -14.734 15.203 20.203 1 98.5 137 LYS B C 1
ATOM 3721 O O . LYS B 1 137 ? -15.531 15.602 19.344 1 98.5 137 LYS B O 1
ATOM 3726 N N . ALA B 1 138 ? -13.453 14.977 19.938 1 98.81 138 ALA B N 1
ATOM 3727 C CA . ALA B 1 138 ? -12.93 15.117 18.578 1 98.81 138 ALA B CA 1
ATOM 3728 C C . ALA B 1 138 ? -13.719 14.25 17.609 1 98.81 138 ALA B C 1
ATOM 3730 O O . ALA B 1 138 ? -14.117 14.719 16.531 1 98.81 138 ALA B O 1
ATOM 3731 N N . ILE B 1 139 ? -14.008 12.984 18.031 1 98.88 139 ILE B N 1
ATOM 3732 C CA . ILE B 1 139 ? -14.727 12.031 17.188 1 98.88 139 ILE B CA 1
ATOM 3733 C C . ILE B 1 139 ? -16.156 12.523 16.969 1 98.88 139 ILE B C 1
ATOM 3735 O O . ILE B 1 139 ? -16.672 12.453 15.852 1 98.88 139 ILE B O 1
ATOM 3739 N N . GLU B 1 140 ? -16.766 13.016 18.016 1 98.75 140 GLU B N 1
ATOM 3740 C CA . GLU B 1 140 ? -18.125 13.57 17.891 1 98.75 140 GLU B CA 1
ATOM 3741 C C . GLU B 1 140 ? -18.172 14.672 16.844 1 98.75 140 GLU B C 1
ATOM 3743 O O . GLU B 1 140 ? -19.031 14.672 15.969 1 98.75 140 GLU B O 1
ATOM 3748 N N . PHE B 1 141 ? -17.25 15.562 16.906 1 98.88 141 PHE B N 1
ATOM 3749 C CA . PHE B 1 141 ? -17.281 16.734 16.031 1 98.88 141 PHE B CA 1
ATOM 3750 C C . PHE B 1 141 ? -16.859 16.359 14.617 1 98.88 141 PHE B C 1
ATOM 3752 O O . PHE B 1 141 ? -17.375 16.938 13.648 1 98.88 141 PHE B O 1
ATOM 3759 N N . ILE B 1 142 ? -15.93 15.438 14.453 1 98.88 142 ILE B N 1
ATOM 3760 C CA . ILE B 1 142 ? -15.547 15.055 13.102 1 98.88 142 ILE B CA 1
ATOM 3761 C C . ILE B 1 142 ? -16.719 14.359 12.406 1 98.88 142 ILE B C 1
ATOM 3763 O O . ILE B 1 142 ? -16.906 14.508 11.195 1 98.88 142 ILE B O 1
ATOM 3767 N N . ARG B 1 143 ? -17.469 13.594 13.172 1 98.94 143 ARG B N 1
ATOM 3768 C CA . ARG B 1 143 ? -18.641 12.953 12.609 1 98.94 143 ARG B CA 1
ATOM 3769 C C . ARG B 1 143 ? -19.688 13.984 12.195 1 98.94 143 ARG B C 1
ATOM 3771 O O . ARG B 1 143 ? -20.344 13.836 11.164 1 98.94 143 ARG B O 1
ATOM 3778 N N . LYS B 1 144 ? -19.797 15.062 13 1 98.81 144 LYS B N 1
ATOM 3779 C CA . LYS B 1 144 ? -20.656 16.188 12.586 1 98.81 144 LYS B CA 1
ATOM 3780 C C . LYS B 1 144 ? -20.141 16.812 11.297 1 98.81 144 LYS B C 1
ATOM 3782 O O . LYS B 1 144 ? -20.938 17.156 10.414 1 98.81 144 LYS B O 1
ATOM 3787 N N . ALA B 1 145 ? -18.828 16.984 11.195 1 98.88 145 ALA B N 1
ATOM 3788 C CA . ALA B 1 145 ? -18.25 17.531 9.977 1 98.88 145 ALA B CA 1
ATOM 3789 C C . ALA B 1 145 ? -18.594 16.656 8.766 1 98.88 145 ALA B C 1
ATOM 3791 O O . ALA B 1 145 ? -18.969 17.172 7.711 1 98.88 145 ALA B O 1
ATOM 3792 N N . ILE B 1 146 ? -18.469 15.328 8.938 1 98.88 146 ILE B N 1
ATOM 3793 C CA . ILE B 1 146 ? -18.75 14.375 7.871 1 98.88 146 ILE B CA 1
ATOM 3794 C C . ILE B 1 146 ? -20.203 14.539 7.395 1 98.88 146 ILE B C 1
ATOM 3796 O O . ILE B 1 146 ? -20.453 14.625 6.191 1 98.88 146 ILE B O 1
ATOM 3800 N N . GLU B 1 147 ? -21.125 14.641 8.328 1 98.81 147 GLU B N 1
ATOM 3801 C CA . GLU B 1 147 ? -22.531 14.805 7.984 1 98.81 147 GLU B CA 1
ATOM 3802 C C . GLU B 1 147 ? -22.766 16.094 7.211 1 98.81 147 GLU B C 1
ATOM 3804 O O . GLU B 1 147 ? -23.531 16.125 6.246 1 98.81 147 GLU B O 1
ATOM 3809 N N . GLU B 1 148 ? -22.125 17.172 7.625 1 98.75 148 GLU B N 1
ATOM 3810 C CA . GLU B 1 148 ? -22.281 18.453 6.957 1 98.75 148 GLU B CA 1
ATOM 3811 C C . GLU B 1 148 ? -21.672 18.422 5.555 1 98.75 148 GLU B C 1
ATOM 3813 O O . GLU B 1 148 ? -22.25 18.984 4.617 1 98.75 148 GLU B O 1
ATOM 3818 N N . PHE B 1 149 ? -20.531 17.766 5.445 1 98.75 149 PHE B N 1
ATOM 3819 C CA . PHE B 1 149 ? -19.906 17.656 4.125 1 98.75 149 PHE B CA 1
ATOM 3820 C C . PHE B 1 149 ? -20.781 16.828 3.188 1 98.75 149 PHE B C 1
ATOM 3822 O O . PHE B 1 149 ? -20.875 17.125 1.995 1 98.75 149 PHE B O 1
ATOM 3829 N N . LYS B 1 150 ? -21.359 15.742 3.752 1 98.56 150 LYS B N 1
ATOM 3830 C CA . LYS B 1 150 ? -22.312 14.961 2.973 1 98.56 150 LYS B CA 1
ATOM 3831 C C . LYS B 1 150 ? -23.469 15.836 2.488 1 98.56 150 LYS B C 1
ATOM 3833 O O . LYS B 1 150 ? -23.844 15.789 1.313 1 98.56 150 LYS B O 1
ATOM 3838 N N . ALA B 1 151 ? -23.984 16.625 3.379 1 98.25 151 ALA B N 1
ATOM 3839 C CA . ALA B 1 151 ? -25.094 17.531 3.057 1 98.25 151 ALA B CA 1
ATOM 3840 C C . ALA B 1 151 ? -24.688 18.531 1.982 1 98.25 151 ALA B C 1
ATOM 3842 O O . ALA B 1 151 ? -25.5 18.922 1.149 1 98.25 151 ALA B O 1
ATOM 3843 N N . ALA B 1 152 ? -23.453 18.906 1.985 1 98.31 152 ALA B N 1
ATOM 3844 C CA . ALA B 1 152 ? -22.938 19.891 1.042 1 98.31 152 ALA B CA 1
ATOM 3845 C C . ALA B 1 152 ? -22.484 19.234 -0.259 1 98.31 152 ALA B C 1
ATOM 3847 O O . ALA B 1 152 ? -22.062 19.906 -1.197 1 98.31 152 ALA B O 1
ATOM 3848 N N . ASN B 1 153 ? -22.578 17.969 -0.345 1 98.19 153 ASN B N 1
ATOM 3849 C CA . ASN B 1 153 ? -22.062 17.172 -1.457 1 98.19 153 ASN B CA 1
ATOM 3850 C C . ASN B 1 153 ? -20.594 17.469 -1.716 1 98.19 153 ASN B C 1
ATOM 3852 O O . ASN B 1 153 ? -20.156 17.484 -2.867 1 98.19 153 ASN B O 1
ATOM 3856 N N . ALA B 1 154 ? -19.891 17.828 -0.594 1 97.94 154 ALA B N 1
ATOM 3857 C CA . ALA B 1 154 ? -18.438 18.016 -0.664 1 97.94 154 ALA B CA 1
ATOM 3858 C C . ALA B 1 154 ? -17.703 16.703 -0.449 1 97.94 154 ALA B C 1
ATOM 3860 O O . ALA B 1 154 ? -17.109 16.484 0.61 1 97.94 154 ALA B O 1
ATOM 3861 N N . LYS B 1 155 ? -17.594 15.906 -1.445 1 97.62 155 LYS B N 1
ATOM 3862 C CA . LYS B 1 155 ? -17.156 14.508 -1.347 1 97.62 155 LYS B CA 1
ATOM 3863 C C . LYS B 1 155 ? -15.711 14.414 -0.865 1 97.62 155 LYS B C 1
ATOM 3865 O O . LYS B 1 155 ? -15.398 13.609 0.016 1 97.62 155 LYS B O 1
ATOM 3870 N N . ARG B 1 156 ? -14.82 15.188 -1.434 1 96.75 156 ARG B N 1
ATOM 3871 C CA . ARG B 1 156 ? -13.406 15.109 -1.06 1 96.75 156 ARG B CA 1
ATOM 3872 C C . ARG B 1 156 ? -13.211 15.469 0.409 1 96.75 156 ARG B C 1
ATOM 3874 O O . ARG B 1 156 ? -12.453 14.797 1.12 1 96.75 156 ARG B O 1
ATOM 3881 N N . LYS B 1 157 ? -13.883 16.531 0.855 1 97.75 157 LYS B N 1
ATOM 3882 C CA . LYS B 1 157 ? -13.805 16.938 2.256 1 97.75 157 LYS B CA 1
ATOM 3883 C C . LYS B 1 157 ? -14.391 15.875 3.172 1 97.75 157 LYS B C 1
ATOM 3885 O O . LYS B 1 157 ? -13.875 15.633 4.266 1 97.75 157 LYS B O 1
ATOM 3890 N N . GLU B 1 158 ? -15.484 15.336 2.67 1 98.5 158 GLU B N 1
ATOM 3891 C CA . GLU B 1 158 ? -16.078 14.227 3.412 1 98.5 158 GLU B CA 1
ATOM 3892 C C . GLU B 1 158 ? -15.078 13.086 3.602 1 98.5 158 GLU B C 1
ATOM 3894 O O . GLU B 1 158 ? -14.914 12.578 4.711 1 98.5 158 GLU B O 1
ATOM 3899 N N . LEU B 1 159 ? -14.414 12.68 2.555 1 98.31 159 LEU B N 1
ATOM 3900 C CA . LEU B 1 159 ? -13.461 11.578 2.596 1 98.31 159 LEU B CA 1
ATOM 3901 C C . LEU B 1 159 ? -12.266 11.914 3.486 1 98.31 159 LEU B C 1
ATOM 3903 O O . LEU B 1 159 ? -11.805 11.078 4.258 1 98.31 159 LEU B O 1
ATOM 3907 N N . GLN B 1 160 ? -11.805 13.148 3.404 1 97.88 160 GLN B N 1
ATOM 3908 C CA . GLN B 1 160 ? -10.727 13.602 4.273 1 97.88 160 GLN B CA 1
ATOM 3909 C C . GLN B 1 160 ? -11.133 13.516 5.742 1 97.88 160 GLN B C 1
ATOM 3911 O O . GLN B 1 160 ? -10.336 13.109 6.59 1 97.88 160 GLN B O 1
ATOM 3916 N N . ALA B 1 161 ? -12.305 13.914 6 1 98.69 161 ALA B N 1
ATOM 3917 C CA . ALA B 1 161 ? -12.82 13.859 7.363 1 98.69 161 ALA B CA 1
ATOM 3918 C C . ALA B 1 161 ? -12.945 12.414 7.848 1 98.69 161 ALA B C 1
ATOM 3920 O O . ALA B 1 161 ? -12.727 12.133 9.023 1 98.69 161 ALA B O 1
ATOM 3921 N N . ARG B 1 162 ? -13.297 11.531 6.969 1 98.69 162 ARG B N 1
ATOM 3922 C CA . ARG B 1 162 ? -13.406 10.117 7.332 1 98.69 162 ARG B CA 1
ATOM 3923 C C . ARG B 1 162 ? -12.031 9.531 7.652 1 98.69 162 ARG B C 1
ATOM 3925 O O . ARG B 1 162 ? -11.898 8.711 8.562 1 98.69 162 ARG B O 1
ATOM 3932 N N . VAL B 1 163 ? -11.047 9.914 6.879 1 98.56 163 VAL B N 1
ATOM 3933 C CA . VAL B 1 163 ? -9.688 9.492 7.207 1 98.56 163 VAL B CA 1
ATOM 3934 C C . VAL B 1 163 ? -9.32 9.984 8.609 1 98.56 163 VAL B C 1
ATOM 3936 O O . VAL B 1 163 ? -8.781 9.227 9.414 1 98.56 163 VAL B O 1
ATOM 3939 N N . TYR B 1 164 ? -9.641 11.266 8.852 1 98.5 164 TYR B N 1
ATOM 3940 C CA . TYR B 1 164 ? -9.344 11.852 10.156 1 98.5 164 TYR B CA 1
ATOM 3941 C C . TYR B 1 164 ? -10.102 11.125 11.258 1 98.5 164 TYR B C 1
ATOM 3943 O O . TYR B 1 164 ? -9.57 10.93 12.359 1 98.5 164 TYR B O 1
ATOM 3951 N N . GLU B 1 165 ? -11.359 10.719 10.992 1 98.81 165 GLU B N 1
ATOM 3952 C CA . GLU B 1 165 ? -12.109 9.914 11.945 1 98.81 165 GLU B CA 1
ATOM 3953 C C . GLU B 1 165 ? -11.367 8.633 12.297 1 98.81 165 GLU B C 1
ATOM 3955 O O . GLU B 1 165 ? -11.281 8.266 13.469 1 98.81 165 GLU B O 1
ATOM 3960 N N . GLY B 1 166 ? -10.891 7.93 11.219 1 98.69 166 GLY B N 1
ATOM 3961 C CA . GLY B 1 166 ? -10.102 6.734 11.461 1 98.69 166 GLY B CA 1
ATOM 3962 C C . GLY B 1 166 ? -8.906 6.984 12.359 1 98.69 166 GLY B C 1
ATOM 3963 O O . GLY B 1 166 ? -8.664 6.223 13.305 1 98.69 166 GLY B O 1
ATOM 3964 N N . TYR B 1 167 ? -8.195 8.094 12.102 1 98.19 167 TYR B N 1
ATOM 3965 C CA . TYR B 1 167 ? -7.039 8.461 12.914 1 98.19 167 TYR B CA 1
ATOM 3966 C C . TYR B 1 167 ? -7.445 8.734 14.352 1 98.19 167 TYR B C 1
ATOM 3968 O O . TYR B 1 167 ? -6.785 8.273 15.289 1 98.19 167 TYR B O 1
ATOM 3976 N N . LEU B 1 168 ? -8.531 9.461 14.531 1 98.69 168 LEU B N 1
ATOM 3977 C CA . LEU B 1 168 ? -9.008 9.82 15.867 1 98.69 168 LEU B CA 1
ATOM 3978 C C . LEU B 1 168 ? -9.438 8.578 16.641 1 98.69 168 LEU B C 1
ATOM 3980 O O . LEU B 1 168 ? -9.227 8.5 17.859 1 98.69 168 LEU B O 1
ATOM 3984 N N . LEU B 1 169 ? -10.055 7.629 15.977 1 98.56 169 LEU B N 1
ATOM 3985 C CA . LEU B 1 169 ? -10.445 6.379 16.625 1 98.56 169 LEU B CA 1
ATOM 3986 C C . LEU B 1 169 ? -9.219 5.613 17.109 1 98.56 169 LEU B C 1
ATOM 3988 O O . LEU B 1 169 ? -9.219 5.078 18.219 1 98.56 169 LEU B O 1
ATOM 3992 N N . TYR B 1 170 ? -8.195 5.617 16.391 1 98.19 170 TYR B N 1
ATOM 3993 C CA . TYR B 1 170 ? -6.945 5 16.812 1 98.19 170 TYR B CA 1
ATOM 3994 C C . TYR B 1 170 ? -6.387 5.691 18.047 1 98.19 170 TYR B C 1
ATOM 3996 O O . TYR B 1 170 ? -6.039 5.035 19.031 1 98.19 170 TYR B O 1
ATOM 4004 N N . GLU B 1 171 ? -6.344 7.051 17.953 1 97.5 171 GLU B N 1
ATOM 4005 C CA . GLU B 1 171 ? -5.809 7.82 19.078 1 97.5 171 GLU B CA 1
ATOM 4006 C C . GLU B 1 171 ? -6.633 7.598 20.344 1 97.5 171 GLU B C 1
ATOM 4008 O O . GLU B 1 171 ? -6.094 7.641 21.453 1 97.5 171 GLU B O 1
ATOM 4013 N N . SER B 1 172 ? -7.926 7.316 20.141 1 97.56 172 SER B N 1
ATOM 4014 C CA . SER B 1 172 ? -8.812 7.094 21.281 1 97.56 172 SER B CA 1
ATOM 4015 C C . SER B 1 172 ? -8.672 5.672 21.812 1 97.56 172 SER B C 1
ATOM 4017 O O . SER B 1 172 ? -9.281 5.324 22.828 1 97.56 172 SER B O 1
ATOM 4019 N N . GLY B 1 173 ? -7.965 4.793 21.062 1 97.06 173 GLY B N 1
ATOM 4020 C CA . GLY B 1 173 ? -7.707 3.443 21.531 1 97.06 173 GLY B CA 1
ATOM 4021 C C . GLY B 1 173 ? -8.5 2.389 20.797 1 97.06 173 GLY B C 1
ATOM 4022 O O . GLY B 1 173 ? -8.359 1.193 21.047 1 97.06 173 GLY B O 1
ATOM 4023 N N . ASP B 1 174 ? -9.328 2.781 19.906 1 97.44 174 ASP B N 1
ATOM 4024 C CA . ASP B 1 174 ? -10.117 1.836 19.109 1 97.44 174 ASP B CA 1
ATOM 4025 C C . ASP B 1 174 ? -9.43 1.525 17.781 1 97.44 174 ASP B C 1
ATOM 4027 O O . ASP B 1 174 ? -9.969 1.836 16.719 1 97.44 174 ASP B O 1
ATOM 4031 N N . LYS B 1 175 ? -8.406 0.8 17.875 1 97.94 175 LYS B N 1
ATOM 4032 C CA . LYS B 1 175 ? -7.543 0.51 16.734 1 97.94 175 LYS B CA 1
ATOM 4033 C C . LYS B 1 175 ? -8.281 -0.307 15.672 1 97.94 175 LYS B C 1
ATOM 4035 O O . LYS B 1 175 ? -8.148 -0.049 14.477 1 97.94 175 LYS B O 1
ATOM 4040 N N . VAL B 1 176 ? -9.062 -1.297 16.047 1 98.31 176 VAL B N 1
ATOM 4041 C CA . VAL B 1 176 ? -9.758 -2.191 15.125 1 98.31 176 VAL B CA 1
ATOM 4042 C C . VAL B 1 176 ? -10.75 -1.394 14.281 1 98.31 176 VAL B C 1
ATOM 4044 O O . VAL B 1 176 ? -10.758 -1.503 13.055 1 98.31 176 VAL B O 1
ATOM 4047 N N . LYS B 1 177 ? -11.508 -0.527 14.922 1 98.19 177 LYS B N 1
ATOM 4048 C CA . LYS B 1 177 ? -12.469 0.299 14.195 1 98.19 177 LYS B CA 1
ATOM 4049 C C . LYS B 1 177 ? -11.75 1.307 13.297 1 98.19 177 LYS B C 1
ATOM 4051 O O . LYS B 1 177 ? -12.227 1.617 12.203 1 98.19 177 LYS B O 1
ATOM 4056 N N . ALA B 1 178 ? -10.664 1.893 13.82 1 98.62 178 ALA B N 1
ATOM 4057 C CA . ALA B 1 178 ? -9.852 2.795 13.016 1 98.62 178 ALA B CA 1
ATOM 4058 C C . ALA B 1 178 ? -9.422 2.129 11.711 1 98.62 178 ALA B C 1
ATOM 4060 O O . ALA B 1 178 ? -9.625 2.678 10.625 1 98.62 178 ALA B O 1
ATOM 4061 N N . LYS B 1 179 ? -8.906 0.876 11.828 1 98.56 179 LYS B N 1
ATOM 4062 C CA . LYS B 1 179 ? -8.422 0.141 10.664 1 98.56 179 LYS B CA 1
ATOM 4063 C C . LYS B 1 179 ? -9.562 -0.201 9.711 1 98.56 179 LYS B C 1
ATOM 4065 O O . LYS B 1 179 ? -9.383 -0.209 8.492 1 98.56 179 LYS B O 1
ATOM 4070 N N . GLU B 1 180 ? -10.719 -0.437 10.266 1 98.25 180 GLU B N 1
ATOM 4071 C CA . GLU B 1 180 ? -11.898 -0.7 9.445 1 98.25 180 GLU B CA 1
ATOM 4072 C C . GLU B 1 180 ? -12.234 0.492 8.555 1 98.25 180 GLU B C 1
ATOM 4074 O O . GLU B 1 180 ? -12.438 0.333 7.348 1 98.25 180 GLU B O 1
ATOM 4079 N N . ILE B 1 181 ? -12.25 1.625 9.156 1 98.38 181 ILE B N 1
ATOM 4080 C CA . ILE B 1 181 ? -12.609 2.84 8.43 1 98.38 181 ILE B CA 1
ATOM 4081 C C . ILE B 1 181 ? -11.562 3.129 7.359 1 98.38 181 ILE B C 1
ATOM 4083 O O . ILE B 1 181 ? -11.898 3.395 6.203 1 98.38 181 ILE B O 1
ATOM 4087 N N . LEU B 1 182 ? -10.344 3.035 7.711 1 98.81 182 LEU B N 1
ATOM 4088 C CA . LEU B 1 182 ? -9.258 3.367 6.801 1 98.81 182 LEU B CA 1
ATOM 4089 C C . LEU B 1 182 ? -9.18 2.363 5.656 1 98.81 182 LEU B C 1
ATOM 4091 O O . LEU B 1 182 ? -8.953 2.746 4.504 1 98.81 182 LEU B O 1
ATOM 4095 N N . ALA B 1 183 ? -9.383 1.088 5.961 1 98.69 183 ALA B N 1
ATOM 4096 C CA . ALA B 1 183 ? -9.367 0.048 4.934 1 98.69 183 ALA B CA 1
ATOM 4097 C C . ALA B 1 183 ? -10.516 0.23 3.949 1 98.69 183 ALA B C 1
ATOM 4099 O O . ALA B 1 183 ? -10.344 0.043 2.742 1 98.69 183 ALA B O 1
ATOM 4100 N N . LYS B 1 184 ? -11.68 0.562 4.477 1 98.38 184 LYS B N 1
ATOM 4101 C CA . LYS B 1 184 ? -12.82 0.835 3.602 1 98.38 184 LYS B CA 1
ATOM 4102 C C . LYS B 1 184 ? -12.5 1.962 2.623 1 98.38 184 LYS B C 1
ATOM 4104 O O . LYS B 1 184 ? -12.758 1.842 1.424 1 98.38 184 LYS B O 1
ATOM 4109 N N . LEU B 1 185 ? -11.945 3.008 3.18 1 98.56 185 LEU B N 1
ATOM 4110 C CA . LEU B 1 185 ? -11.594 4.152 2.348 1 98.56 185 LEU B CA 1
ATOM 4111 C C . LEU B 1 185 ? -10.547 3.768 1.305 1 98.56 185 LEU B C 1
ATOM 4113 O O . LEU B 1 185 ? -10.648 4.168 0.143 1 98.56 185 LEU B O 1
ATOM 4117 N N . LEU B 1 186 ? -9.578 2.973 1.698 1 98.25 186 LEU B N 1
ATOM 4118 C CA . LEU B 1 186 ? -8.523 2.537 0.791 1 98.25 186 LEU B CA 1
ATOM 4119 C C . LEU B 1 186 ? -9.102 1.771 -0.393 1 98.25 186 LEU B C 1
ATOM 4121 O O . LEU B 1 186 ? -8.602 1.882 -1.515 1 98.25 186 LEU B O 1
ATOM 4125 N N . ALA B 1 187 ? -10.141 1.04 -0.164 1 97.81 187 ALA B N 1
ATOM 4126 C CA . ALA B 1 187 ? -10.758 0.207 -1.192 1 97.81 187 ALA B CA 1
ATOM 4127 C C . ALA B 1 187 ? -11.625 1.044 -2.127 1 97.81 187 ALA B C 1
ATOM 4129 O O . ALA B 1 187 ? -11.945 0.614 -3.238 1 97.81 187 ALA B O 1
ATOM 4130 N N . GLU B 1 188 ? -11.93 2.287 -1.687 1 96.5 188 GLU B N 1
ATOM 4131 C CA . GLU B 1 188 ? -12.969 3.02 -2.414 1 96.5 188 GLU B CA 1
ATOM 4132 C C . GLU B 1 188 ? -12.391 4.246 -3.111 1 96.5 188 GLU B C 1
ATOM 4134 O O . GLU B 1 188 ? -12.984 4.77 -4.055 1 96.5 188 GLU B O 1
ATOM 4139 N N . VAL B 1 189 ? -11.281 4.672 -2.637 1 96.19 189 VAL B N 1
ATOM 4140 C CA . VAL B 1 189 ? -10.812 5.969 -3.113 1 96.19 189 VAL B CA 1
ATOM 4141 C C . VAL B 1 189 ? -9.648 5.777 -4.082 1 96.19 189 VAL B C 1
ATOM 4143 O O . VAL B 1 189 ? -8.883 4.82 -3.963 1 96.19 189 VAL B O 1
ATOM 4146 N N . GLU B 1 190 ? -9.57 6.715 -5.023 1 94.19 190 GLU B N 1
ATOM 4147 C CA . GLU B 1 190 ? -8.461 6.703 -5.977 1 94.19 190 GLU B CA 1
ATOM 4148 C C . GLU B 1 190 ? -7.57 7.93 -5.805 1 94.19 190 GLU B C 1
ATOM 4150 O O . GLU B 1 190 ? -6.484 8 -6.379 1 94.19 190 GLU B O 1
ATOM 4155 N N . ASP B 1 191 ? -8.016 8.875 -4.934 1 95.81 191 ASP B N 1
ATOM 4156 C CA . ASP B 1 191 ? -7.254 10.094 -4.66 1 95.81 191 ASP B CA 1
ATOM 4157 C C . ASP B 1 191 ? -5.93 9.766 -3.971 1 95.81 191 ASP B C 1
ATOM 4159 O O . ASP B 1 191 ? -5.918 9.352 -2.812 1 95.81 191 ASP B O 1
ATOM 4163 N N . LYS B 1 192 ? -4.793 10.023 -4.637 1 96.56 192 LYS B N 1
ATOM 4164 C CA . LYS B 1 192 ? -3.471 9.609 -4.18 1 96.56 192 LYS B CA 1
ATOM 4165 C C . LYS B 1 192 ? -3.105 10.297 -2.865 1 96.56 192 LYS B C 1
ATOM 4167 O O . LYS B 1 192 ? -2.418 9.711 -2.023 1 96.56 192 LYS B O 1
ATOM 4172 N N . GLU B 1 193 ? -3.488 11.508 -2.732 1 96.69 193 GLU B N 1
ATOM 4173 C CA . GLU B 1 193 ? -3.209 12.203 -1.483 1 96.69 193 GLU B CA 1
ATOM 4174 C C . GLU B 1 193 ? -3.945 11.562 -0.312 1 96.69 193 GLU B C 1
ATOM 4176 O O . GLU B 1 193 ? -3.379 11.406 0.772 1 96.69 193 GLU B O 1
ATOM 4181 N N . LEU B 1 194 ? -5.238 11.203 -0.494 1 97.38 194 LEU B N 1
ATOM 4182 C CA . LEU B 1 194 ? -6.008 10.523 0.544 1 97.38 194 LEU B CA 1
ATOM 4183 C C . LEU B 1 194 ? -5.383 9.172 0.887 1 97.38 194 LEU B C 1
ATOM 4185 O O . LEU B 1 194 ? -5.293 8.805 2.061 1 97.38 194 LEU B O 1
ATOM 4189 N N . ILE B 1 195 ? -4.918 8.469 -0.148 1 98.31 195 ILE B N 1
ATOM 4190 C CA . ILE B 1 195 ? -4.262 7.184 0.053 1 98.31 195 ILE B CA 1
ATOM 4191 C C . ILE B 1 195 ? -2.998 7.379 0.892 1 98.31 195 ILE B C 1
ATOM 4193 O O . ILE B 1 195 ? -2.738 6.605 1.817 1 98.31 195 ILE B O 1
ATOM 4197 N N . ALA B 1 196 ? -2.254 8.422 0.556 1 98.38 196 ALA B N 1
ATOM 4198 C CA . ALA B 1 196 ? -1.054 8.734 1.326 1 98.38 196 ALA B CA 1
ATOM 4199 C C . ALA B 1 196 ? -1.396 9 2.791 1 98.38 196 ALA B C 1
ATOM 4201 O O . ALA B 1 196 ? -0.688 8.539 3.691 1 98.38 196 ALA B O 1
ATOM 4202 N N . GLN B 1 197 ? -2.463 9.734 3.041 1 97.75 197 GLN B N 1
ATOM 4203 C CA . GLN B 1 197 ? -2.893 10.023 4.406 1 97.75 197 GLN B CA 1
ATOM 4204 C C . GLN B 1 197 ? -3.244 8.742 5.156 1 97.75 197 GLN B C 1
ATOM 4206 O O . GLN B 1 197 ? -2.924 8.602 6.336 1 97.75 197 GLN B O 1
ATOM 4211 N N . ILE B 1 198 ? -3.889 7.832 4.469 1 98.75 198 ILE B N 1
ATOM 4212 C CA . ILE B 1 198 ? -4.262 6.559 5.07 1 98.75 198 ILE B CA 1
ATOM 4213 C C . ILE B 1 198 ? -3.008 5.781 5.461 1 98.75 198 ILE B C 1
ATOM 4215 O O . ILE B 1 198 ? -2.908 5.273 6.582 1 98.75 198 ILE B O 1
ATOM 4219 N N . HIS B 1 199 ? -2.037 5.723 4.59 1 98.81 199 HIS B N 1
ATOM 4220 C CA . HIS B 1 199 ? -0.8 5.004 4.879 1 98.81 199 HIS B CA 1
ATOM 4221 C C . HIS B 1 199 ? -0.031 5.664 6.016 1 98.81 199 HIS B C 1
ATOM 4223 O O . HIS B 1 199 ? 0.628 4.984 6.805 1 98.81 199 HIS B O 1
ATOM 4229 N N . LEU B 1 200 ? -0.135 6.984 6.133 1 98.44 200 LEU B N 1
ATOM 4230 C CA . LEU B 1 200 ? 0.5 7.652 7.266 1 98.44 200 LEU B CA 1
ATOM 4231 C C . LEU B 1 200 ? -0.187 7.273 8.57 1 98.44 200 LEU B C 1
ATOM 4233 O O . LEU B 1 200 ? 0.469 7.152 9.609 1 98.44 200 LEU B O 1
ATOM 4237 N N . ALA B 1 201 ? -1.508 7.16 8.539 1 98.44 201 ALA B N 1
ATOM 4238 C CA . ALA B 1 201 ? -2.225 6.711 9.727 1 98.44 201 ALA B CA 1
ATOM 4239 C C . ALA B 1 201 ? -1.778 5.309 10.141 1 98.44 201 ALA B C 1
ATOM 4241 O O . ALA B 1 201 ? -1.509 5.055 11.312 1 98.44 201 ALA B O 1
ATOM 4242 N N . PHE B 1 202 ? -1.668 4.375 9.125 1 98.75 202 PHE B N 1
ATOM 4243 C CA . PHE B 1 202 ? -1.194 3.027 9.414 1 98.75 202 PHE B CA 1
ATOM 4244 C C . PHE B 1 202 ? 0.239 3.055 9.93 1 98.75 202 PHE B C 1
ATOM 4246 O O . PHE B 1 202 ? 0.602 2.275 10.812 1 98.75 202 PHE B O 1
ATOM 4253 N N . GLU B 1 203 ? 1.056 3.955 9.352 1 98.69 203 GLU B N 1
ATOM 4254 C CA . GLU B 1 203 ? 2.43 4.125 9.82 1 98.69 203 GLU B CA 1
ATOM 4255 C C . GLU B 1 203 ? 2.471 4.445 11.312 1 98.69 203 GLU B C 1
ATOM 4257 O O . GLU B 1 203 ? 3.24 3.836 12.062 1 98.69 203 GLU B O 1
ATOM 4262 N N . GLU B 1 204 ? 1.684 5.363 11.758 1 97.88 204 GLU B N 1
ATOM 4263 C CA . GLU B 1 204 ? 1.654 5.758 13.164 1 97.88 204 GLU B CA 1
ATOM 4264 C C . GLU B 1 204 ? 1.267 4.586 14.062 1 97.88 204 GLU B C 1
ATOM 4266 O O . GLU B 1 204 ? 1.826 4.418 15.148 1 97.88 204 GLU B O 1
ATOM 4271 N N . MET B 1 205 ? 0.32 3.797 13.594 1 98.25 205 MET B N 1
ATOM 4272 C CA . MET B 1 205 ? -0.121 2.641 14.375 1 98.25 205 MET B CA 1
ATOM 4273 C C . MET B 1 205 ? 1.018 1.644 14.562 1 98.25 205 MET B C 1
ATOM 4275 O O . MET B 1 205 ? 1.258 1.171 15.672 1 98.25 205 MET B O 1
ATOM 4279 N N . PHE B 1 206 ? 1.744 1.35 13.477 1 98.62 206 PHE B N 1
ATOM 4280 C CA . PHE B 1 206 ? 2.855 0.407 13.547 1 98.62 206 PHE B CA 1
ATOM 4281 C C . PHE B 1 206 ? 3.998 0.983 14.375 1 98.62 206 PHE B C 1
ATOM 4283 O O . PHE B 1 206 ? 4.676 0.252 15.102 1 98.62 206 PHE B O 1
ATOM 4290 N N . GLU B 1 207 ? 4.215 2.316 14.242 1 98.25 207 GLU B N 1
ATOM 4291 C CA . GLU B 1 207 ? 5.238 2.979 15.047 1 98.25 207 GLU B CA 1
ATOM 4292 C C . GLU B 1 207 ? 4.945 2.844 16.531 1 98.25 207 GLU B C 1
ATOM 4294 O O . GLU B 1 207 ? 5.84 2.527 17.328 1 98.25 207 GLU B O 1
ATOM 4299 N N . ASP B 1 208 ? 3.719 3.061 16.906 1 97.19 208 ASP B N 1
ATOM 4300 C CA . ASP B 1 208 ? 3.303 2.963 18.297 1 97.19 208 ASP B CA 1
ATOM 4301 C C . ASP B 1 208 ? 3.543 1.56 18.844 1 97.19 208 ASP B C 1
ATOM 4303 O O . ASP B 1 208 ? 3.785 1.388 20.047 1 97.19 208 ASP B O 1
ATOM 4307 N N . GLU B 1 209 ? 3.463 0.572 17.953 1 97.12 209 GLU B N 1
ATOM 4308 C CA . GLU B 1 209 ? 3.707 -0.815 18.344 1 97.12 209 GLU B CA 1
ATOM 4309 C C . GLU B 1 209 ? 5.191 -1.159 18.25 1 97.12 209 GLU B C 1
ATOM 4311 O O . GLU B 1 209 ? 5.578 -2.312 18.453 1 97.12 209 GLU B O 1
ATOM 4316 N N . GLU B 1 210 ? 6.012 -0.202 17.891 1 97.88 210 GLU B N 1
ATOM 4317 C CA . GLU B 1 210 ? 7.449 -0.341 17.688 1 97.88 210 GLU B CA 1
ATOM 4318 C C . GLU B 1 210 ? 7.758 -1.359 16.594 1 97.88 210 GLU B C 1
ATOM 4320 O O . GLU B 1 210 ? 8.758 -2.074 16.672 1 97.88 210 GLU B O 1
ATOM 4325 N N . ASN B 1 211 ? 6.781 -1.6 15.766 1 98.25 211 ASN B N 1
ATOM 4326 C CA . ASN B 1 211 ? 7.023 -2.352 14.539 1 98.25 211 ASN B CA 1
ATOM 4327 C C . ASN B 1 211 ? 7.582 -1.459 13.438 1 98.25 211 ASN B C 1
ATOM 4329 O O . ASN B 1 211 ? 6.883 -1.153 12.469 1 98.25 211 ASN B O 1
ATOM 4333 N N . TYR B 1 212 ? 8.797 -1.093 13.508 1 98.69 212 TYR B N 1
ATOM 4334 C CA . TYR B 1 212 ? 9.414 -0.052 12.688 1 98.69 212 TYR B CA 1
ATOM 4335 C C . TYR B 1 212 ? 9.523 -0.494 11.234 1 98.69 212 TYR B C 1
ATOM 4337 O O . TYR B 1 212 ? 9.391 0.323 10.32 1 98.69 212 TYR B O 1
ATOM 4345 N N . GLU B 1 213 ? 9.805 -1.771 10.977 1 98.62 213 GLU B N 1
ATOM 4346 C CA . GLU B 1 213 ? 9.867 -2.227 9.586 1 98.62 213 GLU B CA 1
ATOM 4347 C C . GLU B 1 213 ? 8.562 -1.952 8.852 1 98.62 213 GLU B C 1
ATOM 4349 O O . GLU B 1 213 ? 8.562 -1.368 7.77 1 98.62 213 GLU B O 1
ATOM 4354 N N . ALA B 1 214 ? 7.426 -2.377 9.516 1 98.81 214 ALA B N 1
ATOM 4355 C CA . ALA B 1 214 ? 6.117 -2.125 8.914 1 98.81 214 ALA B CA 1
ATOM 4356 C C . ALA B 1 214 ? 5.852 -0.628 8.789 1 98.81 214 ALA B C 1
ATOM 4358 O O . ALA B 1 214 ? 5.273 -0.176 7.797 1 98.81 214 ALA B O 1
ATOM 4359 N N . ALA B 1 215 ? 6.234 0.131 9.812 1 98.88 215 ALA B N 1
ATOM 4360 C CA . ALA B 1 215 ? 6.055 1.58 9.773 1 98.88 215 ALA B CA 1
ATOM 4361 C C . ALA B 1 215 ? 6.809 2.199 8.602 1 98.88 215 ALA B C 1
ATOM 4363 O O . ALA B 1 215 ? 6.289 3.086 7.922 1 98.88 215 ALA B O 1
ATOM 4364 N N . PHE B 1 216 ? 8.039 1.727 8.328 1 98.94 216 PHE B N 1
ATOM 4365 C CA . PHE B 1 216 ? 8.82 2.229 7.203 1 98.94 216 PHE B CA 1
ATOM 4366 C C . PHE B 1 216 ? 8.148 1.889 5.879 1 98.94 216 PHE B C 1
ATOM 4368 O O . PHE B 1 216 ? 8.141 2.707 4.957 1 98.94 216 PHE B O 1
ATOM 4375 N N . HIS B 1 217 ? 7.605 0.646 5.781 1 98.88 217 HIS B N 1
ATOM 4376 C CA . HIS B 1 217 ? 6.867 0.298 4.57 1 98.88 217 HIS B CA 1
ATOM 4377 C C . HIS B 1 217 ? 5.699 1.25 4.348 1 98.88 217 HIS B C 1
ATOM 4379 O O . HIS B 1 217 ? 5.52 1.767 3.24 1 98.88 217 HIS B O 1
ATOM 4385 N N . GLU B 1 218 ? 4.918 1.493 5.41 1 98.88 218 GLU B N 1
ATOM 4386 C CA . GLU B 1 218 ? 3.766 2.383 5.305 1 98.88 218 GLU B CA 1
ATOM 4387 C C . GLU B 1 218 ? 4.195 3.797 4.918 1 98.88 218 GLU B C 1
ATOM 4389 O O . GLU B 1 218 ? 3.516 4.465 4.133 1 98.88 218 GLU B O 1
ATOM 4394 N N . CYS B 1 219 ? 5.254 4.25 5.449 1 98.75 219 CYS B N 1
ATOM 4395 C CA . CYS B 1 219 ? 5.766 5.57 5.102 1 98.75 219 CYS B CA 1
ATOM 4396 C C . CYS B 1 219 ? 6.184 5.621 3.637 1 98.75 219 CYS B C 1
ATOM 4398 O O . CYS B 1 219 ? 5.949 6.621 2.955 1 98.75 219 CYS B O 1
ATOM 4400 N N . LEU B 1 220 ? 6.852 4.559 3.191 1 98.88 220 LEU B N 1
ATOM 4401 C CA . LEU B 1 220 ? 7.238 4.461 1.789 1 98.88 220 LEU B CA 1
ATOM 4402 C C . LEU B 1 220 ? 6.02 4.586 0.879 1 98.88 220 LEU B C 1
ATOM 4404 O O . LEU B 1 220 ? 6.047 5.332 -0.103 1 98.88 220 LEU B O 1
ATOM 4408 N N . TYR B 1 221 ? 4.941 3.848 1.268 1 98.81 221 TYR B N 1
ATOM 4409 C CA . TYR B 1 221 ? 3.717 3.906 0.48 1 98.81 221 TYR B CA 1
ATOM 4410 C C . TYR B 1 221 ? 3.145 5.32 0.464 1 98.81 221 TYR B C 1
ATOM 4412 O O . TYR B 1 221 ? 2.701 5.805 -0.58 1 98.81 221 TYR B O 1
ATOM 4420 N N . ALA B 1 222 ? 3.166 5.98 1.606 1 98.75 222 ALA B N 1
ATOM 4421 C CA . ALA B 1 222 ? 2.662 7.348 1.704 1 98.75 222 ALA B CA 1
ATOM 4422 C C . ALA B 1 222 ? 3.459 8.289 0.808 1 98.75 222 ALA B C 1
ATOM 4424 O O . ALA B 1 222 ? 2.883 9.102 0.078 1 98.75 222 ALA B O 1
ATOM 4425 N N . MET B 1 223 ? 4.77 8.148 0.826 1 98.56 223 MET B N 1
ATOM 4426 C CA . MET B 1 223 ? 5.633 9.023 0.042 1 98.56 223 MET B CA 1
ATOM 4427 C C . MET B 1 223 ? 5.453 8.773 -1.451 1 98.56 223 MET B C 1
ATOM 4429 O O . MET B 1 223 ? 5.418 9.719 -2.244 1 98.56 223 MET B O 1
ATOM 4433 N N . ILE B 1 224 ? 5.32 7.508 -1.82 1 98.56 224 ILE B N 1
ATOM 4434 C CA . ILE B 1 224 ? 5.141 7.16 -3.225 1 98.56 224 ILE B CA 1
ATOM 4435 C C . ILE B 1 224 ? 3.826 7.746 -3.736 1 98.56 224 ILE B C 1
ATOM 4437 O O . ILE B 1 224 ? 3.781 8.336 -4.82 1 98.56 224 ILE B O 1
ATOM 4441 N N . ASN B 1 225 ? 2.768 7.676 -2.93 1 98.06 225 ASN B N 1
ATOM 4442 C CA . ASN B 1 225 ? 1.457 8.164 -3.348 1 98.06 225 ASN B CA 1
ATOM 4443 C C . ASN B 1 225 ? 1.386 9.688 -3.318 1 98.06 225 ASN B C 1
ATOM 4445 O O . ASN B 1 225 ? 0.515 10.281 -3.953 1 98.06 225 ASN B O 1
ATOM 4449 N N . SER B 1 226 ? 2.318 10.383 -2.635 1 97.25 226 SER B N 1
ATOM 4450 C CA . SER B 1 226 ? 2.266 11.836 -2.516 1 97.25 226 SER B CA 1
ATOM 4451 C C . SER B 1 226 ? 3.379 12.5 -3.32 1 97.25 226 SER B C 1
ATOM 4453 O O . SER B 1 226 ? 3.6 13.703 -3.207 1 97.25 226 SER B O 1
ATOM 4455 N N . LYS B 1 227 ? 4.105 11.781 -4.09 1 94.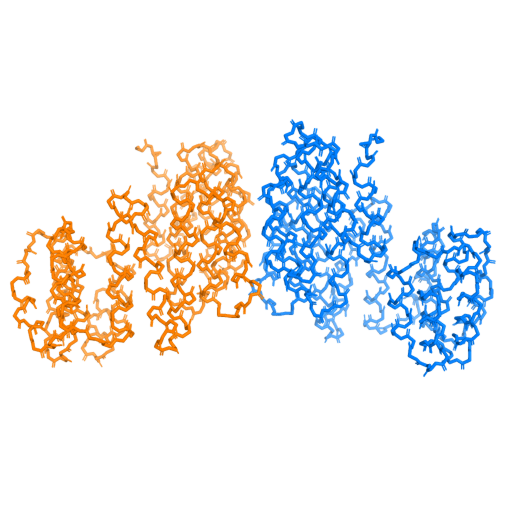62 227 LYS B N 1
ATOM 4456 C CA . LYS B 1 227 ? 5.359 12.203 -4.703 1 94.62 227 LYS B CA 1
ATOM 4457 C C . LYS B 1 227 ? 5.172 13.492 -5.504 1 94.62 227 LYS B C 1
ATOM 4459 O O . LYS B 1 227 ? 6.07 14.336 -5.551 1 94.62 227 LYS B O 1
ATOM 4464 N N . ASP B 1 228 ? 3.953 13.781 -6.09 1 90.31 228 ASP B N 1
ATOM 4465 C CA . ASP B 1 228 ? 3.738 14.922 -6.969 1 90.31 228 ASP B CA 1
ATOM 4466 C C . ASP B 1 228 ? 2.789 15.938 -6.328 1 90.31 228 ASP B C 1
ATOM 4468 O O . ASP B 1 228 ? 2.174 16.75 -7.023 1 90.31 228 ASP B O 1
ATOM 4472 N N . SER B 1 229 ? 2.662 15.758 -5.039 1 90.06 229 SER B N 1
ATOM 4473 C CA . SER B 1 229 ? 1.758 16.688 -4.359 1 90.06 229 SER B CA 1
ATOM 4474 C C . SER B 1 229 ? 2.453 17.391 -3.197 1 90.06 229 SER B C 1
ATOM 4476 O O . SER B 1 229 ? 3.561 17 -2.811 1 90.06 229 SER B O 1
ATOM 4478 N N . ASP B 1 230 ? 1.866 18.391 -2.721 1 85 230 ASP B N 1
ATOM 4479 C CA . ASP B 1 230 ? 2.395 19.109 -1.573 1 85 230 ASP B CA 1
ATOM 4480 C C . ASP B 1 230 ? 2.404 18.234 -0.323 1 85 230 ASP B C 1
ATOM 4482 O O . ASP B 1 230 ? 3.111 18.531 0.643 1 85 230 ASP B O 1
ATOM 4486 N N . PHE B 1 231 ? 1.668 17.219 -0.493 1 92.62 231 PHE B N 1
ATOM 4487 C CA . PHE B 1 231 ? 1.562 16.328 0.658 1 92.62 231 PHE B CA 1
ATOM 4488 C C . PHE B 1 231 ? 2.834 15.508 0.828 1 92.62 231 PHE B C 1
ATOM 4490 O O . PHE B 1 231 ? 3.051 14.898 1.878 1 92.62 231 PHE B O 1
ATOM 4497 N N . PHE B 1 232 ? 3.713 15.508 -0.155 1 94.75 232 PHE B N 1
ATOM 4498 C CA . PHE B 1 232 ? 4.977 14.781 -0.076 1 94.75 232 PHE B CA 1
ATOM 4499 C C . PHE B 1 232 ? 5.789 15.234 1.13 1 94.75 232 PHE B C 1
ATOM 4501 O O . PHE B 1 232 ? 6.406 14.422 1.815 1 94.75 232 PHE B O 1
ATOM 4508 N N . GLU B 1 233 ? 5.746 16.531 1.376 1 91.25 233 GLU B N 1
ATOM 4509 C CA . GLU B 1 233 ? 6.535 17.078 2.475 1 91.25 233 GLU B CA 1
ATOM 4510 C C . GLU B 1 233 ? 6.02 16.578 3.824 1 91.25 233 GLU B C 1
ATOM 4512 O O . GLU B 1 233 ? 6.805 16.359 4.746 1 91.25 233 GLU B O 1
ATOM 4517 N N . ILE B 1 234 ? 4.758 16.469 3.92 1 92.94 234 ILE B N 1
ATOM 4518 C CA . ILE B 1 234 ? 4.16 15.961 5.148 1 92.94 234 ILE B CA 1
ATOM 4519 C C . ILE B 1 234 ? 4.602 14.516 5.383 1 92.94 234 ILE B C 1
ATOM 4521 O O . ILE B 1 234 ? 5.004 14.148 6.488 1 92.94 234 ILE B O 1
ATOM 4525 N N . ALA B 1 235 ? 4.543 13.688 4.312 1 96.94 235 ALA B N 1
ATOM 4526 C CA . ALA B 1 235 ? 4.984 12.297 4.398 1 96.94 235 ALA B CA 1
ATOM 4527 C C . ALA B 1 235 ? 6.473 12.211 4.723 1 96.94 235 ALA B C 1
ATOM 4529 O O . ALA B 1 235 ? 6.895 11.375 5.527 1 96.94 235 ALA B O 1
ATOM 4530 N N . PHE B 1 236 ? 7.266 13.117 4.129 1 96.75 236 PHE B N 1
ATOM 4531 C CA . PHE B 1 236 ? 8.703 13.141 4.355 1 96.75 236 PHE B CA 1
ATOM 4532 C C . PHE B 1 236 ? 9.016 13.508 5.801 1 96.75 236 PHE B C 1
ATOM 4534 O O . PHE B 1 236 ? 9.883 12.891 6.43 1 96.75 236 PHE B O 1
ATOM 4541 N N . ASP B 1 237 ? 8.328 14.453 6.312 1 93.69 237 ASP B N 1
ATOM 4542 C CA . ASP B 1 237 ? 8.492 14.82 7.711 1 93.69 237 ASP B CA 1
ATOM 4543 C C . ASP B 1 237 ? 8.125 13.664 8.633 1 93.69 237 ASP B C 1
ATOM 4545 O O . ASP B 1 237 ? 8.781 13.438 9.656 1 93.69 237 ASP B O 1
ATOM 4549 N N . GLY B 1 238 ? 7.016 13.008 8.211 1 96.56 238 GLY B N 1
ATOM 4550 C CA . GLY B 1 238 ? 6.645 11.812 8.953 1 96.56 238 GLY B CA 1
ATOM 4551 C C . GLY B 1 238 ? 7.742 10.766 8.984 1 96.56 238 GLY B C 1
ATOM 4552 O O . GLY B 1 238 ? 7.977 10.141 10.016 1 96.56 238 GLY B O 1
ATOM 4553 N N . LEU B 1 239 ? 8.461 10.578 7.871 1 98.44 239 LEU B N 1
ATOM 4554 C CA . LEU B 1 239 ? 9.57 9.633 7.801 1 98.44 239 LEU B CA 1
ATOM 4555 C C . LEU B 1 239 ? 10.703 10.055 8.734 1 98.44 239 LEU B C 1
ATOM 4557 O O . LEU B 1 239 ? 11.25 9.219 9.461 1 98.44 239 LEU B O 1
ATOM 4561 N N . VAL B 1 240 ? 11.008 11.32 8.734 1 97.06 240 VAL B N 1
ATOM 4562 C CA . VAL B 1 240 ? 12.094 11.82 9.57 1 97.06 240 VAL B CA 1
ATOM 4563 C C . VAL B 1 240 ? 11.766 11.586 11.047 1 97.06 240 VAL B C 1
ATOM 4565 O O . VAL B 1 240 ? 12.617 11.133 11.812 1 97.06 240 VAL B O 1
ATOM 4568 N N . ASP B 1 241 ? 10.539 11.844 11.398 1 97.19 241 ASP B N 1
ATOM 4569 C CA . ASP B 1 241 ? 10.102 11.586 12.766 1 97.19 241 ASP B CA 1
ATOM 4570 C C . ASP B 1 241 ? 10.219 10.102 13.109 1 97.19 241 ASP B C 1
ATOM 4572 O O . ASP B 1 241 ? 10.625 9.75 14.219 1 97.19 241 ASP B O 1
ATOM 4576 N N . LEU B 1 242 ? 9.852 9.289 12.172 1 98.62 242 LEU B N 1
ATOM 4577 C CA . LEU B 1 242 ? 9.922 7.844 12.367 1 98.62 242 LEU B CA 1
ATOM 4578 C C . LEU B 1 242 ? 11.359 7.395 12.586 1 98.62 242 LEU B C 1
ATOM 4580 O O . LEU B 1 242 ? 11.633 6.594 13.477 1 98.62 242 LEU B O 1
ATOM 4584 N N . ILE B 1 243 ? 12.242 7.918 11.75 1 98.62 243 ILE B N 1
ATOM 4585 C CA . ILE B 1 243 ? 13.656 7.586 11.867 1 98.62 243 ILE B CA 1
ATOM 4586 C C . ILE B 1 243 ? 14.172 8.008 13.242 1 98.62 243 ILE B C 1
ATOM 4588 O O . ILE B 1 243 ? 14.867 7.242 13.914 1 98.62 243 ILE B O 1
ATOM 4592 N N . TRP B 1 244 ? 13.766 9.148 13.656 1 97.56 244 TRP B N 1
ATOM 4593 C CA . TRP B 1 244 ? 14.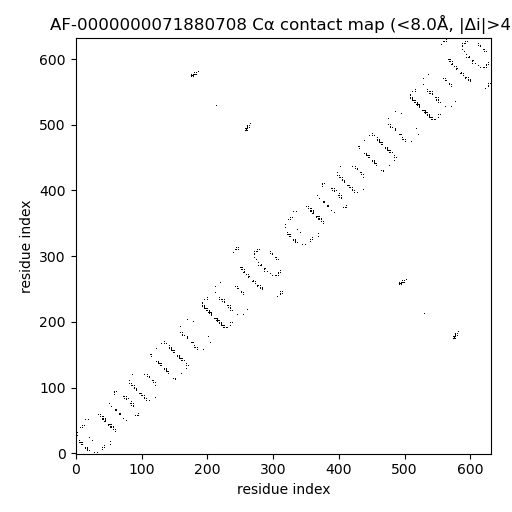195 9.664 14.953 1 97.56 244 TRP B CA 1
ATOM 4594 C C . TRP B 1 244 ? 13.719 8.766 16.078 1 97.56 244 TRP B C 1
ATOM 4596 O O . TRP B 1 244 ? 14.484 8.43 16.984 1 97.56 244 TRP B O 1
ATOM 4606 N N . GLN B 1 245 ? 12.469 8.438 16.016 1 97.75 245 GLN B N 1
ATOM 4607 C CA . GLN B 1 245 ? 11.914 7.57 17.047 1 97.75 245 GLN B CA 1
ATOM 4608 C C . GLN B 1 245 ? 12.625 6.219 17.078 1 97.75 245 GLN B C 1
ATOM 4610 O O . GLN B 1 245 ? 12.898 5.672 18.141 1 97.75 245 GLN B O 1
ATOM 4615 N N . ALA B 1 246 ? 12.867 5.668 15.875 1 98.38 246 ALA B N 1
ATOM 4616 C CA . ALA B 1 246 ? 13.57 4.395 15.781 1 98.38 246 ALA B CA 1
ATOM 4617 C C . ALA B 1 246 ? 14.977 4.5 16.359 1 98.38 246 ALA B C 1
ATOM 4619 O O . ALA B 1 246 ? 15.469 3.553 16.984 1 98.38 246 ALA B O 1
ATOM 4620 N N . ILE B 1 247 ? 15.641 5.602 16.219 1 97.75 247 ILE B N 1
ATOM 4621 C CA . ILE B 1 247 ? 16.969 5.832 16.797 1 97.75 247 ILE B CA 1
ATOM 4622 C C . ILE B 1 247 ? 16.875 5.848 18.312 1 97.75 247 ILE B C 1
ATOM 4624 O O . ILE B 1 247 ? 17.672 5.195 19 1 97.75 247 ILE B O 1
ATOM 4628 N N . ILE B 1 248 ? 15.906 6.555 18.812 1 96.5 248 ILE B N 1
ATOM 4629 C CA . ILE B 1 248 ? 15.719 6.656 20.266 1 96.5 248 ILE B CA 1
ATOM 4630 C C . ILE B 1 248 ? 15.516 5.266 20.859 1 96.5 248 ILE B C 1
ATOM 4632 O O . ILE B 1 248 ? 16 4.973 21.953 1 96.5 248 ILE B O 1
ATOM 4636 N N . ASP B 1 249 ? 14.906 4.43 20.125 1 97.69 249 ASP B N 1
ATOM 4637 C CA . ASP B 1 249 ? 14.586 3.09 20.609 1 97.69 249 ASP B CA 1
ATOM 4638 C C . ASP B 1 249 ? 15.672 2.09 20.234 1 97.69 249 ASP B C 1
ATOM 4640 O O . ASP B 1 249 ? 15.492 0.879 20.375 1 97.69 249 ASP B O 1
ATOM 4644 N N . ASP B 1 250 ? 16.75 2.574 19.688 1 97.75 250 ASP B N 1
ATOM 4645 C CA . ASP B 1 250 ? 17.922 1.781 19.312 1 97.75 250 ASP B CA 1
ATOM 4646 C C . ASP B 1 250 ? 17.562 0.757 18.234 1 97.75 250 ASP B C 1
ATOM 4648 O O . ASP B 1 250 ? 18.094 -0.355 18.234 1 97.75 250 ASP B O 1
ATOM 4652 N N . SER B 1 251 ? 16.562 1.096 17.422 1 98.31 251 SER B N 1
ATOM 4653 C CA . SER B 1 251 ? 16.156 0.207 16.328 1 98.31 251 SER B CA 1
ATOM 4654 C C . SER B 1 251 ? 16.938 0.507 15.055 1 98.31 251 SER B C 1
ATOM 4656 O O . SER B 1 251 ? 16.344 0.722 14 1 98.31 251 SER B O 1
ATOM 4658 N N . PHE B 1 252 ? 18.234 0.418 15.117 1 98.44 252 PHE B N 1
ATOM 4659 C CA . PHE B 1 252 ? 19.141 0.826 14.047 1 98.44 252 PHE B CA 1
ATOM 4660 C C . PHE B 1 252 ? 19.062 -0.137 12.867 1 98.44 252 PHE B C 1
ATOM 4662 O O . PHE B 1 252 ? 19.125 0.283 11.711 1 98.44 252 PHE B O 1
ATOM 4669 N N . GLU B 1 253 ? 18.906 -1.416 13.172 1 98.44 253 GLU B N 1
ATOM 4670 C CA . GLU B 1 253 ? 18.844 -2.438 12.133 1 98.44 253 GLU B CA 1
ATOM 4671 C C . GLU B 1 253 ? 17.656 -2.195 11.188 1 98.44 253 GLU B C 1
ATOM 4673 O O . GLU B 1 253 ? 17.797 -2.318 9.969 1 98.44 253 GLU B O 1
ATOM 4678 N N . GLU B 1 254 ? 16.531 -1.833 11.773 1 98.44 254 GLU B N 1
ATOM 4679 C CA . GLU B 1 254 ? 15.359 -1.534 10.953 1 98.44 254 GLU B CA 1
ATOM 4680 C C . GLU B 1 254 ? 15.602 -0.314 10.07 1 98.44 254 GLU B C 1
ATOM 4682 O O . GLU B 1 254 ? 15.133 -0.263 8.93 1 98.44 254 GLU B O 1
ATOM 4687 N N . ILE B 1 255 ? 16.328 0.596 10.562 1 98.69 255 ILE B N 1
ATOM 4688 C CA . ILE B 1 255 ? 16.609 1.81 9.805 1 98.69 255 ILE B CA 1
ATOM 4689 C C . ILE B 1 255 ? 17.516 1.476 8.617 1 98.69 255 ILE B C 1
ATOM 4691 O O . ILE B 1 255 ? 17.125 1.669 7.465 1 98.69 255 ILE B O 1
ATOM 4695 N N . TYR B 1 256 ? 18.688 0.926 8.914 1 98.5 256 TYR B N 1
ATOM 4696 C CA . TYR B 1 256 ? 19.641 0.791 7.812 1 98.5 256 TYR B CA 1
ATOM 4697 C C . TYR B 1 256 ? 19.203 -0.303 6.844 1 98.5 256 TYR B C 1
ATOM 4699 O O . TYR B 1 256 ? 19.625 -0.323 5.688 1 98.5 256 TYR B O 1
ATOM 4707 N N . ASN B 1 257 ? 18.312 -1.229 7.211 1 98.5 257 ASN B N 1
ATOM 4708 C CA . ASN B 1 257 ? 17.781 -2.23 6.301 1 98.5 257 ASN B CA 1
ATOM 4709 C C . ASN B 1 257 ? 16.625 -1.671 5.469 1 98.5 257 ASN B C 1
ATOM 4711 O O . ASN B 1 257 ? 16.25 -2.258 4.453 1 98.5 257 ASN B O 1
ATOM 4715 N N . SER B 1 258 ? 16.031 -0.534 5.863 1 98.69 258 SER B N 1
ATOM 4716 C CA . SER B 1 258 ? 14.883 0.019 5.16 1 98.69 258 SER B CA 1
ATOM 4717 C C . SER B 1 258 ? 15.305 1.146 4.219 1 98.69 258 SER B C 1
ATOM 4719 O O . SER B 1 258 ? 14.633 1.401 3.215 1 98.69 258 SER B O 1
ATOM 4721 N N . MET B 1 259 ? 16.391 1.811 4.43 1 98.69 259 MET B N 1
ATOM 4722 C CA . MET B 1 259 ? 16.781 3.012 3.695 1 98.69 259 MET B CA 1
ATOM 4723 C C . MET B 1 259 ? 17.031 2.693 2.227 1 98.69 259 MET B C 1
ATOM 4725 O O . MET B 1 259 ? 16.75 3.508 1.35 1 98.69 259 MET B O 1
ATOM 4729 N N . PRO B 1 260 ? 17.562 1.477 1.962 1 98.56 260 PRO B N 1
ATOM 4730 C CA . PRO B 1 260 ? 17.781 1.179 0.544 1 98.56 260 PRO B CA 1
ATOM 4731 C C . PRO B 1 260 ? 16.5 1.224 -0.271 1 98.56 260 PRO B C 1
ATOM 4733 O O . PRO B 1 260 ? 16.5 1.648 -1.429 1 98.56 260 PRO B O 1
ATOM 4736 N N . MET B 1 261 ? 15.312 0.848 0.285 1 98.5 261 MET B N 1
ATOM 4737 C CA . MET B 1 261 ? 14.023 0.956 -0.386 1 98.5 261 MET B CA 1
ATOM 4738 C C . MET B 1 261 ? 13.727 2.402 -0.771 1 98.5 261 MET B C 1
ATOM 4740 O O . MET B 1 261 ? 13.359 2.682 -1.912 1 98.5 261 MET B O 1
ATOM 4744 N N . PHE B 1 262 ? 13.938 3.262 0.198 1 98.75 262 PHE B N 1
ATOM 4745 C CA . PHE B 1 262 ? 13.656 4.676 -0.023 1 98.75 262 PHE B CA 1
ATOM 4746 C C . PHE B 1 262 ? 14.617 5.266 -1.051 1 98.75 262 PHE B C 1
ATOM 4748 O O . PHE B 1 262 ? 14.211 6.055 -1.904 1 98.75 262 PHE B O 1
ATOM 4755 N N . LYS B 1 263 ? 15.891 4.855 -0.971 1 98.5 263 LYS B N 1
ATOM 4756 C CA . LYS B 1 263 ? 16.938 5.359 -1.85 1 98.5 263 LYS B CA 1
ATOM 4757 C C . LYS B 1 263 ? 16.609 5.102 -3.314 1 98.5 263 LYS B C 1
ATOM 4759 O O . LYS B 1 263 ? 16.734 6 -4.152 1 98.5 263 LYS B O 1
ATOM 4764 N N . VAL B 1 264 ? 16.094 3.938 -3.613 1 98.31 264 VAL B N 1
ATOM 4765 C CA . VAL B 1 264 ? 15.844 3.588 -5.008 1 98.31 264 VAL B CA 1
ATOM 4766 C C . VAL B 1 264 ? 14.477 4.121 -5.438 1 98.31 264 VAL B C 1
ATOM 4768 O O . VAL B 1 264 ? 14.266 4.414 -6.617 1 98.31 264 VAL B O 1
ATOM 4771 N N . ALA B 1 265 ? 13.547 4.223 -4.512 1 98.38 265 ALA B N 1
ATOM 4772 C CA . ALA B 1 265 ? 12.211 4.73 -4.824 1 98.38 265 ALA B CA 1
ATOM 4773 C C . ALA B 1 265 ? 12.25 6.23 -5.102 1 98.38 265 ALA B C 1
ATOM 4775 O O . ALA B 1 265 ? 11.438 6.746 -5.875 1 98.38 265 ALA B O 1
ATOM 4776 N N . PHE B 1 266 ? 13.195 6.926 -4.469 1 98.19 266 PHE B N 1
ATOM 4777 C CA . PHE B 1 266 ? 13.352 8.367 -4.617 1 98.19 266 PHE B CA 1
ATOM 4778 C C . PHE B 1 266 ? 14.797 8.727 -4.926 1 98.19 266 PHE B C 1
ATOM 4780 O O . PHE B 1 266 ? 15.5 9.305 -4.086 1 98.19 266 PHE B O 1
ATOM 4787 N N . PRO B 1 267 ? 15.164 8.555 -6.145 1 97.38 267 PRO B N 1
ATOM 4788 C CA . PRO B 1 267 ? 16.562 8.727 -6.523 1 97.38 267 PRO B CA 1
ATOM 4789 C C . PRO B 1 267 ? 17.078 10.141 -6.285 1 97.38 267 PRO B C 1
ATOM 4791 O O . PRO B 1 267 ? 18.266 10.344 -6.023 1 97.38 267 PRO B O 1
ATOM 4794 N N . GLU B 1 268 ? 16.203 11.133 -6.355 1 95.19 268 GLU B N 1
ATOM 4795 C CA . GLU B 1 268 ? 16.578 12.523 -6.117 1 95.19 268 GLU B CA 1
ATOM 4796 C C . GLU B 1 268 ? 17.031 12.734 -4.672 1 95.19 268 GLU B C 1
ATOM 4798 O O . GLU B 1 268 ? 17.688 13.719 -4.355 1 95.19 268 GLU B O 1
ATOM 4803 N N . LEU B 1 269 ? 16.688 11.805 -3.793 1 97 269 LEU B N 1
ATOM 4804 C CA . LEU B 1 269 ? 17.031 11.891 -2.381 1 97 269 LEU B CA 1
ATOM 4805 C C . LEU B 1 269 ? 18.016 10.789 -2 1 97 269 LEU B C 1
ATOM 4807 O O . LEU B 1 269 ? 18.156 10.453 -0.82 1 97 269 LEU B O 1
ATOM 4811 N N . SER B 1 270 ? 18.703 10.18 -2.934 1 97.5 270 SER B N 1
ATOM 4812 C CA . SER B 1 270 ? 19.531 9 -2.752 1 97.5 270 SER B CA 1
ATOM 4813 C C . SER B 1 270 ? 20.625 9.25 -1.716 1 97.5 270 SER B C 1
ATOM 4815 O O . SER B 1 270 ? 20.812 8.438 -0.805 1 97.5 270 SER B O 1
ATOM 4817 N N . ASP B 1 271 ? 21.281 10.375 -1.836 1 97.25 271 ASP B N 1
ATOM 4818 C CA . ASP B 1 271 ? 22.375 10.672 -0.913 1 97.25 271 ASP B CA 1
ATOM 4819 C C . ASP B 1 271 ? 21.859 10.875 0.508 1 97.25 271 ASP B C 1
ATOM 4821 O O . ASP B 1 271 ? 22.531 10.523 1.479 1 97.25 271 ASP B O 1
ATOM 4825 N N . PHE B 1 272 ? 20.766 11.484 0.643 1 97.94 272 PHE B N 1
ATOM 4826 C CA . PHE B 1 272 ? 20.141 11.672 1.952 1 97.94 272 PHE B CA 1
ATOM 4827 C C . PHE B 1 272 ? 19.875 10.328 2.623 1 97.94 272 PHE B C 1
ATOM 4829 O O . PHE B 1 272 ? 20.266 10.117 3.773 1 97.94 272 PHE B O 1
ATOM 4836 N N . PHE B 1 273 ? 19.266 9.375 1.913 1 98.62 273 PHE B N 1
ATOM 4837 C CA . PHE B 1 273 ? 18.906 8.078 2.479 1 98.62 273 PHE B CA 1
ATOM 4838 C C . PHE B 1 273 ? 20.156 7.258 2.773 1 98.62 273 PHE B C 1
ATOM 4840 O O . PHE B 1 273 ? 20.188 6.5 3.746 1 98.62 273 PHE B O 1
ATOM 4847 N N . GLU B 1 274 ? 21.141 7.41 1.91 1 98.06 274 GLU B N 1
ATOM 4848 C CA . GLU B 1 274 ? 22.422 6.77 2.23 1 98.06 274 GLU B CA 1
ATOM 4849 C C . GLU B 1 274 ? 23.016 7.344 3.512 1 98.06 274 GLU B C 1
ATOM 4851 O O . GLU B 1 274 ? 23.609 6.609 4.309 1 98.06 274 GLU B O 1
ATOM 4856 N N . GLY B 1 275 ? 22.875 8.641 3.66 1 97.88 275 GLY B N 1
ATOM 4857 C CA . GLY B 1 275 ? 23.312 9.273 4.898 1 97.88 275 GLY B CA 1
ATOM 4858 C C . GLY B 1 275 ? 22.609 8.719 6.125 1 97.88 275 GLY B C 1
ATOM 4859 O O . GLY B 1 275 ? 23.25 8.398 7.125 1 97.88 275 GLY B O 1
ATOM 4860 N N . VAL B 1 276 ? 21.312 8.617 6.07 1 98.62 276 VAL B N 1
ATOM 4861 C CA . VAL B 1 276 ? 20.531 8.055 7.168 1 98.62 276 VAL B CA 1
ATOM 4862 C C . VAL B 1 276 ? 21.016 6.637 7.465 1 98.62 276 VAL B C 1
ATOM 4864 O O . VAL B 1 276 ? 21.188 6.262 8.633 1 98.62 276 VAL B O 1
ATOM 4867 N N . ARG B 1 277 ? 21.172 5.801 6.383 1 98.5 277 ARG B N 1
ATOM 4868 C CA . ARG B 1 277 ? 21.609 4.422 6.523 1 98.5 277 ARG B CA 1
ATOM 4869 C C . ARG B 1 277 ? 22.953 4.348 7.254 1 98.5 277 ARG B C 1
ATOM 4871 O O . ARG B 1 277 ? 23.109 3.582 8.203 1 98.5 277 ARG B O 1
ATOM 4878 N N . LEU B 1 278 ? 23.875 5.199 6.859 1 98 278 LEU B N 1
ATOM 4879 C CA . LEU B 1 278 ? 25.219 5.18 7.43 1 98 278 LEU B CA 1
ATOM 4880 C C . LEU B 1 278 ? 25.203 5.66 8.875 1 98 278 LEU B C 1
ATOM 4882 O O . LEU B 1 278 ? 25.953 5.152 9.711 1 98 278 LEU B O 1
ATOM 4886 N N . ILE B 1 279 ? 24.391 6.645 9.164 1 97.81 279 ILE B N 1
ATOM 4887 C CA . ILE B 1 279 ? 24.234 7.125 10.531 1 97.81 279 ILE B CA 1
ATOM 4888 C C . ILE B 1 279 ? 23.734 5.988 11.422 1 97.81 279 ILE B C 1
ATOM 4890 O O . ILE B 1 279 ? 24.266 5.773 12.516 1 97.81 279 ILE B O 1
ATOM 4894 N N . ALA B 1 280 ? 22.719 5.262 10.969 1 98.31 280 ALA B N 1
ATOM 4895 C CA . ALA B 1 280 ? 22.188 4.137 11.727 1 98.31 280 ALA B CA 1
ATOM 4896 C C . ALA B 1 280 ? 23.25 3.059 11.93 1 98.31 280 ALA B C 1
ATOM 4898 O O . ALA B 1 280 ? 23.391 2.498 13.016 1 98.31 280 ALA B O 1
ATOM 4899 N N . LEU B 1 281 ? 24.031 2.764 10.875 1 98.31 281 LEU B N 1
ATOM 4900 C CA . LEU B 1 281 ? 25.109 1.785 10.969 1 98.31 281 LEU B CA 1
ATOM 4901 C C . LEU B 1 281 ? 26.156 2.229 11.977 1 98.31 281 LEU B C 1
ATOM 4903 O O . LEU B 1 281 ? 26.656 1.416 12.766 1 98.31 281 LEU B O 1
ATOM 4907 N N . TYR B 1 282 ? 26.469 3.438 11.938 1 97.19 282 TYR B N 1
ATOM 4908 C CA . TYR B 1 282 ? 27.453 3.99 12.875 1 97.19 282 TYR B CA 1
ATOM 4909 C C . TYR B 1 282 ? 26.969 3.865 14.312 1 97.19 282 TYR B C 1
ATOM 4911 O O . TYR B 1 282 ? 27.719 3.43 15.188 1 97.19 282 TYR B O 1
ATOM 4919 N N . LYS B 1 283 ? 25.734 4.23 14.492 1 96.56 283 LYS B N 1
ATOM 4920 C CA . LYS B 1 283 ? 25.172 4.156 15.836 1 96.56 283 LYS B CA 1
ATOM 4921 C C . LYS B 1 283 ? 25.078 2.711 16.312 1 96.56 283 LYS B C 1
ATOM 4923 O O . LYS B 1 283 ? 25.141 2.445 17.516 1 96.56 283 LYS B O 1
ATOM 4928 N N . ASP B 1 284 ? 24.938 1.809 15.398 1 97 284 ASP B N 1
ATOM 4929 C CA . ASP B 1 284 ? 24.891 0.386 15.727 1 97 284 ASP B CA 1
ATOM 4930 C C . ASP B 1 284 ? 26.297 -0.196 15.867 1 97 284 ASP B C 1
ATOM 4932 O O . ASP B 1 284 ? 26.453 -1.398 16.094 1 97 284 ASP B O 1
ATOM 4936 N N . GLY B 1 285 ? 27.359 0.588 15.648 1 96.5 285 GLY B N 1
ATOM 4937 C CA . GLY B 1 285 ? 28.734 0.153 15.781 1 96.5 285 GLY B CA 1
ATOM 4938 C C . GLY B 1 285 ? 29.25 -0.594 14.562 1 96.5 285 GLY B C 1
ATOM 4939 O O . GLY B 1 285 ? 30.234 -1.321 14.641 1 96.5 285 GLY B O 1
ATOM 4940 N N . LYS B 1 286 ? 28.594 -0.473 13.383 1 97.31 286 LYS B N 1
ATOM 4941 C CA . LYS B 1 286 ? 28.922 -1.277 12.203 1 97.31 286 LYS B CA 1
ATOM 4942 C C . LYS B 1 286 ? 29.578 -0.428 11.125 1 97.31 286 LYS B C 1
ATOM 4944 O O . LYS B 1 286 ? 29.891 -0.929 10.039 1 97.31 286 LYS B O 1
ATOM 4949 N N . ALA B 1 287 ? 29.672 0.901 11.312 1 95.19 287 ALA B N 1
ATOM 4950 C CA . ALA B 1 287 ? 30.344 1.808 10.383 1 95.19 287 ALA B CA 1
ATOM 4951 C C . ALA B 1 287 ? 31.141 2.873 11.125 1 95.19 287 ALA B C 1
ATOM 4953 O O . ALA B 1 287 ? 30.875 3.146 12.297 1 95.19 287 ALA B O 1
ATOM 4954 N N . GLY B 1 288 ? 32.188 3.381 10.539 1 92.94 288 GLY B N 1
ATOM 4955 C CA . GLY B 1 288 ? 33.031 4.402 11.148 1 92.94 288 GLY B CA 1
ATOM 4956 C C . GLY B 1 288 ? 32.5 5.809 10.922 1 92.94 288 GLY B C 1
ATOM 4957 O O . GLY B 1 288 ? 31.656 6.035 10.047 1 92.94 288 GLY B O 1
ATOM 4958 N N . ARG B 1 289 ? 32.969 6.684 11.727 1 92.75 289 ARG B N 1
ATOM 4959 C CA . ARG B 1 289 ? 32.594 8.094 11.617 1 92.75 289 ARG B CA 1
ATOM 4960 C C . ARG B 1 289 ? 32.969 8.656 10.258 1 92.75 289 ARG B C 1
ATOM 4962 O O . ARG B 1 289 ? 32.281 9.523 9.711 1 92.75 289 ARG B O 1
ATOM 4969 N N . GLU B 1 290 ? 34.031 8.188 9.703 1 93.62 290 GLU B N 1
ATOM 4970 C CA . GLU B 1 290 ? 34.562 8.664 8.422 1 93.62 290 GLU B CA 1
ATOM 4971 C C . GLU B 1 290 ? 33.562 8.383 7.293 1 93.62 290 GLU B C 1
ATOM 4973 O O . GLU B 1 290 ? 33.438 9.18 6.363 1 93.62 290 GLU B O 1
ATOM 4978 N N . ASP B 1 291 ? 32.906 7.25 7.359 1 93.12 291 ASP B N 1
ATOM 4979 C CA . ASP B 1 291 ? 31.891 6.906 6.359 1 93.12 291 ASP B CA 1
ATOM 4980 C C . ASP B 1 291 ? 30.734 7.902 6.379 1 93.12 291 ASP B C 1
ATOM 4982 O O . ASP B 1 291 ? 30.281 8.344 5.324 1 93.12 291 ASP B O 1
ATOM 4986 N N . VAL B 1 292 ? 30.359 8.242 7.543 1 94.44 292 VAL B N 1
ATOM 4987 C CA . VAL B 1 292 ? 29.266 9.188 7.723 1 94.44 292 VAL B CA 1
ATOM 4988 C C . VAL B 1 292 ? 29.688 10.57 7.234 1 94.44 292 VAL B C 1
ATOM 4990 O O . VAL B 1 292 ? 28.953 11.234 6.508 1 94.44 292 VAL B O 1
ATOM 4993 N N . SER B 1 293 ? 30.875 10.977 7.57 1 94 293 SER B N 1
ATOM 4994 C CA . SER B 1 293 ? 31.391 12.289 7.18 1 94 293 SER B CA 1
ATOM 4995 C C . SER B 1 293 ? 31.469 12.414 5.664 1 94 293 SER B C 1
ATOM 4997 O O . SER B 1 293 ? 31.141 13.461 5.102 1 94 293 SER B O 1
ATOM 4999 N N . ALA B 1 294 ? 31.891 11.422 4.996 1 94.5 294 ALA B N 1
ATOM 5000 C CA . ALA B 1 294 ? 32.062 11.422 3.547 1 94.5 294 ALA B CA 1
ATOM 5001 C C . ALA B 1 294 ? 30.734 11.664 2.832 1 94.5 294 ALA B C 1
ATOM 5003 O O . ALA B 1 294 ? 30.688 12.414 1.856 1 94.5 294 ALA B O 1
ATOM 5004 N N . ILE B 1 295 ? 29.719 10.953 3.32 1 94.19 295 ILE B N 1
ATOM 5005 C CA . ILE B 1 295 ? 28.422 11.094 2.656 1 94.19 295 ILE B CA 1
ATOM 5006 C C . ILE B 1 295 ? 27.828 12.469 2.965 1 94.19 295 ILE B C 1
ATOM 5008 O O . ILE B 1 295 ? 27.156 13.062 2.125 1 94.19 295 ILE B O 1
ATOM 5012 N N . LEU B 1 296 ? 28 12.977 4.145 1 94.06 296 LEU B N 1
ATOM 5013 C CA . LEU B 1 296 ? 27.484 14.297 4.512 1 94.06 296 LEU B CA 1
ATOM 5014 C C . LEU B 1 296 ? 28.094 15.375 3.621 1 94.06 296 LEU B C 1
ATOM 5016 O O . LEU B 1 296 ? 27.422 16.344 3.273 1 94.06 296 LEU B O 1
ATOM 5020 N N . ASP B 1 297 ? 29.297 15.156 3.117 1 93.19 297 ASP B N 1
ATOM 5021 C CA . ASP B 1 297 ? 30 16.109 2.268 1 93.19 297 ASP B CA 1
ATOM 5022 C C . ASP B 1 297 ? 29.359 16.188 0.879 1 93.19 297 ASP B C 1
ATOM 5024 O O . ASP B 1 297 ? 29.531 17.188 0.169 1 93.19 297 ASP B O 1
ATOM 5028 N N . ARG B 1 298 ? 28.672 15.164 0.6 1 92.88 298 ARG B N 1
ATOM 5029 C CA . ARG B 1 298 ? 28.078 15.086 -0.729 1 92.88 298 ARG B CA 1
ATOM 5030 C C . ARG B 1 298 ? 26.719 15.773 -0.755 1 92.88 298 ARG B C 1
ATOM 5032 O O . ARG B 1 298 ? 26.188 16.062 -1.827 1 92.88 298 ARG B O 1
ATOM 5039 N N . ILE B 1 299 ? 26.172 16.047 0.43 1 93.5 299 ILE B N 1
ATOM 5040 C CA . ILE B 1 299 ? 24.828 16.609 0.507 1 93.5 299 ILE B CA 1
ATOM 5041 C C . ILE B 1 299 ? 24.891 18.125 0.352 1 93.5 299 ILE B C 1
ATOM 5043 O O . ILE B 1 299 ? 25.438 18.828 1.212 1 93.5 299 ILE B O 1
ATOM 5047 N N . LYS B 1 300 ? 24.375 18.609 -0.747 1 89.5 300 LYS B N 1
ATOM 5048 C CA . LYS B 1 300 ? 24.406 20.031 -1.043 1 89.5 300 LYS B CA 1
ATOM 5049 C C . LYS B 1 300 ? 23.188 20.75 -0.473 1 89.5 300 LYS B C 1
ATOM 5051 O O . LYS B 1 300 ? 23.25 21.922 -0.123 1 89.5 300 LYS B O 1
ATOM 5056 N N . ASP B 1 301 ? 22.109 20.031 -0.397 1 89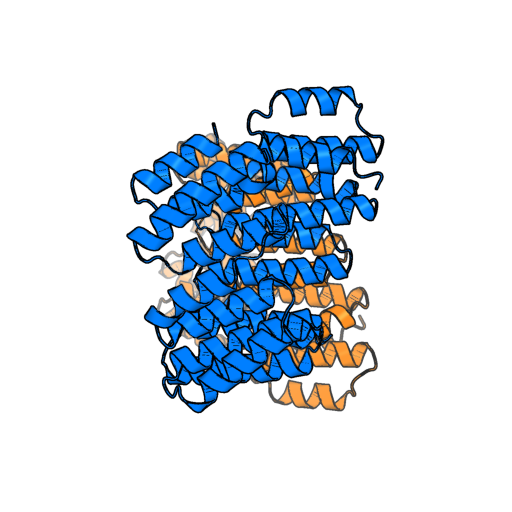.38 301 ASP B N 1
ATOM 5057 C CA . ASP B 1 301 ? 20.891 20.609 0.156 1 89.38 301 ASP B CA 1
ATOM 5058 C C . ASP B 1 301 ? 21.016 20.828 1.659 1 89.38 301 ASP B C 1
ATOM 5060 O O . ASP B 1 301 ? 21.109 19.875 2.434 1 89.38 301 ASP B O 1
ATOM 5064 N N . GLU B 1 302 ? 20.969 22 2.002 1 85.62 302 GLU B N 1
ATOM 5065 C CA . GLU B 1 302 ? 21.234 22.391 3.387 1 85.62 302 GLU B CA 1
ATOM 5066 C C . GLU B 1 302 ? 20.172 21.812 4.328 1 85.62 302 GLU B C 1
ATOM 5068 O O . GLU B 1 302 ? 20.484 21.453 5.465 1 85.62 302 GLU B O 1
ATOM 5073 N N . ARG B 1 303 ? 18.984 21.812 3.953 1 86.44 303 ARG B N 1
ATOM 5074 C CA . ARG B 1 303 ? 17.922 21.25 4.777 1 86.44 303 ARG B CA 1
ATOM 5075 C C . ARG B 1 303 ? 18.172 19.781 5.07 1 86.44 303 ARG B C 1
ATOM 5077 O O . ARG B 1 303 ? 18.109 19.344 6.227 1 86.44 303 ARG B O 1
ATOM 5084 N N . LEU B 1 304 ? 18.453 19.016 4.02 1 93.75 304 LEU B N 1
ATOM 5085 C CA . LEU B 1 304 ? 18.734 17.578 4.164 1 93.75 304 LEU B CA 1
ATOM 5086 C C . LEU B 1 304 ? 19.953 17.359 5.043 1 93.75 304 LEU B C 1
ATOM 5088 O O . LEU B 1 304 ? 19.969 16.438 5.871 1 93.75 304 LEU B O 1
ATOM 5092 N N . LEU B 1 305 ? 20.922 18.234 4.816 1 92.31 305 LEU B N 1
ATOM 5093 C CA . LEU B 1 305 ? 22.125 18.125 5.625 1 92.31 305 LEU B CA 1
ATOM 5094 C C . LEU B 1 305 ? 21.812 18.375 7.098 1 92.31 305 LEU B C 1
ATOM 5096 O O . LEU B 1 305 ? 22.312 17.656 7.973 1 92.31 305 LEU B O 1
ATOM 5100 N N . SER B 1 306 ? 21.031 19.375 7.375 1 90.31 306 SER B N 1
ATOM 5101 C CA . SER B 1 306 ? 20.656 19.703 8.742 1 90.31 306 SER B CA 1
ATOM 5102 C C . SER B 1 306 ? 19.906 18.547 9.406 1 90.31 306 SER B C 1
ATOM 5104 O O . SER B 1 306 ? 20.141 18.25 10.578 1 90.31 306 SER B O 1
ATOM 5106 N N . ILE B 1 307 ? 19 17.906 8.711 1 93.5 307 ILE B N 1
ATOM 5107 C CA . ILE B 1 307 ? 18.266 16.766 9.219 1 93.5 307 ILE B CA 1
ATOM 5108 C C . ILE B 1 307 ? 19.219 15.633 9.578 1 93.5 307 ILE B C 1
ATOM 5110 O O . ILE B 1 307 ? 19.125 15.039 10.656 1 93.5 307 ILE B O 1
ATOM 5114 N N . LEU B 1 308 ? 20.172 15.398 8.68 1 95.62 308 LEU B N 1
ATOM 5115 C CA . LEU B 1 308 ? 21.141 14.328 8.906 1 95.62 308 LEU B CA 1
ATOM 5116 C C . LEU B 1 308 ? 22 14.617 10.141 1 95.62 308 LEU B C 1
ATOM 5118 O O . LEU B 1 308 ? 22.281 13.719 10.93 1 95.62 308 LEU B O 1
ATOM 5122 N N . GLU B 1 309 ? 22.438 15.82 10.25 1 92.88 309 GLU B N 1
ATOM 5123 C CA . GLU B 1 309 ? 23.234 16.203 11.414 1 92.88 309 GLU B CA 1
ATOM 5124 C C . GLU B 1 309 ? 22.438 16.031 12.703 1 92.88 309 GLU B C 1
ATOM 5126 O O . GLU B 1 309 ? 22.984 15.586 13.719 1 92.88 309 GLU B O 1
ATOM 5131 N N . PHE B 1 310 ? 21.203 16.422 12.625 1 91.5 310 PHE B N 1
ATOM 5132 C CA . PHE B 1 310 ? 20.328 16.25 13.766 1 91.5 310 PHE B CA 1
ATOM 5133 C C . PHE B 1 310 ? 20.188 14.766 14.117 1 91.5 310 PHE B C 1
ATOM 5135 O O . PHE B 1 310 ? 20.297 14.391 15.289 1 91.5 310 PHE B O 1
ATOM 5142 N N . LEU B 1 311 ? 19.969 13.852 13.125 1 94.25 311 LEU B N 1
ATOM 5143 C CA . LEU B 1 311 ? 19.812 12.414 13.328 1 94.25 311 LEU B CA 1
ATOM 5144 C C . LEU B 1 311 ? 21.094 11.797 13.852 1 94.25 311 LEU B C 1
ATOM 5146 O O . LEU B 1 311 ? 21.062 10.828 14.609 1 94.25 311 LEU B O 1
ATOM 5150 N N . GLY B 1 312 ? 22.234 12.312 13.406 1 91.88 312 GLY B N 1
ATOM 5151 C CA . GLY B 1 312 ? 23.531 11.789 13.812 1 91.88 312 GLY B CA 1
ATOM 5152 C C . GLY B 1 312 ? 23.922 12.164 15.227 1 91.88 312 GLY B C 1
ATOM 5153 O O . GLY B 1 312 ? 24.703 11.461 15.875 1 91.88 312 GLY B O 1
ATOM 5154 N N . GLU B 1 313 ? 23.562 13.406 15.695 1 80.12 313 GLU B N 1
ATOM 5155 C CA . GLU B 1 313 ? 23.953 13.945 16.984 1 80.12 313 GLU B CA 1
ATOM 5156 C C . GLU B 1 313 ? 23 13.492 18.094 1 80.12 313 GLU B C 1
ATOM 5158 O O . GLU B 1 313 ? 23.094 13.961 19.234 1 80.12 313 GLU B O 1
ATOM 5163 N N . ALA B 1 314 ? 21.891 12.508 17.906 1 56.97 314 ALA B N 1
ATOM 5164 C CA . ALA B 1 314 ? 20.844 12.156 18.844 1 56.97 314 ALA B CA 1
ATOM 5165 C C . ALA B 1 314 ? 21.422 11.758 20.203 1 56.97 314 ALA B C 1
ATOM 5167 O O . ALA B 1 314 ? 21.531 10.562 20.5 1 56.97 314 ALA B O 1
ATOM 5168 N N . GLU B 1 315 ? 22.531 12.047 20.703 1 44.22 315 GLU B N 1
ATOM 5169 C CA . GLU B 1 315 ? 22.75 11.719 22.109 1 44.22 315 GLU B CA 1
ATOM 5170 C C . GLU B 1 315 ? 21.656 12.305 22.984 1 44.22 315 GLU B C 1
ATOM 5172 O O . GLU B 1 315 ? 21.609 12.039 24.188 1 44.22 315 GLU B O 1
ATOM 5177 N N . LEU B 1 316 ? 21.016 13.43 22.484 1 34.62 316 LEU B N 1
ATOM 5178 C CA . LEU B 1 316 ? 20.438 14.164 23.594 1 34.62 316 LEU B CA 1
ATOM 5179 C C . LEU B 1 316 ? 19.109 13.531 24.016 1 34.62 316 LEU B C 1
ATOM 5181 O O . LEU B 1 316 ? 18.359 13.016 23.188 1 34.62 316 LEU B O 1
#

Secondary structure (DSSP, 8-state):
-HHHHHHHHHHHT-HHHHHHHHHHHGGGS-HHHHHHHHHHHHHHHHHHT-HHHHHHHHHHHHHHH----HHHHHHHHGGGHHHHHHHHHHHHHHTT-HHHHHHHHHHHHHH---HHHHHHHHHHHHHHHHHTT-HHHHHHHHHHHHHHHHHTT-HHHHHHHHHHHHHHHHHTT-HHHHHHHHHHHHHH---HHHHHHHHHHHHHHHHHTT-HHHHHHHHHHHHHHTTTSTHHHHHHHHHHHHHHHHHHTT-HHHHHHHHHHHHHH-GGGHHHHHHHHHHHHHHTTSS-HHHHHHHHTT---HHHHHHHHHHHH---/-HHHHHHHHHHHT-HHHHHHHHHHHGGGS-HHHHHHHHHHHHHHHHHHT-HHHHHHHHHHHHHHH----HHHHHHHHGGGHHHHHHHHHHHHHHTT-HHHHHHHHHHHHHH---HHHHHHHHHHHHHHHHHTT-HHHHHHHHHHHHHHHHHTT-HHHHHHHHHHHHHHHHHTT-HHHHHHHHHHHHHH---HHHHHHHHHHHHHHHHHTT-HHHHHHHHHHHHHHTTTSTHHHHHHHHHHHHHHHHHHTT-HHHHHHHHHHHHHH-GGGHHHHHHHHHHHHHHTTSS-HHHHHHHHTT---HHHHHHHHHHHTTT-

InterPro domains:
  IPR011990 Tetratricopeptide-like helical domain superfamily [G3DSA:1.25.40.10] (76-237)
  IPR011990 Tetratricopeptide-like helical domain superfamily [SSF48452] (85-215)
  IPR019734 Tetratricopeptide repeat [PF13181] (120-147)
  IPR019734 Tetratricopeptide repeat [PS50005] (119-152)
  IPR019734 Tetratricopeptide repeat [SM00028] (82-115)
  IPR019734 Tetratricopeptide repeat [SM00028] (119-152)

Sequence (632 aa):
MTSEDIINALKAGNIEKAKELLTKEIDRLTDEELREVLEVAEEVAKEKRDLELYKLVVYYYAEFFGISKLHEFEEFARKFETKGLLHVADLYSLLGYPEKALEIYEGVLAEEKRPEIVGEVYYSIAAIYEELQEYEKAIEFIRKAIEEFKAANAKRKELQARVYEGYLLYESGDKVKAKEILAKLLAEVEDKELIAQIHLAFEEMFEDEENYEAAFHECLYAMINSKDSDFFEIAFDGLVDLIWQAIIDDSFEEIYNSMPMFKVAFPELSDFFEGVRLIALYKDGKAGREDVSAILDRIKDERLLSILEFLGEAELMTSEDIINALKAGNIEKAKELLTKEIDRLTDEELREVLEVAEEVAKEKRDLELYKLVVYYYAEFFGISKLHEFEEFARKFETKGLLHVADLYSLLGYPEKALEIYEGVLAEEKRPEIVGEVYYSIAAIYEELQEYEKAIEFIRKAIEEFKAANAKRKELQARVYEGYLLYESGDKVKAKEILAKLLAEVEDKELIAQIHLAFEEMFEDEENYEAAFHECLYAMINSKDSDFFEIAFDGLVDLIWQAIIDDSFEEIYNSMPMFKVAFPELSDFFEGVRLIALYKDGKAGREDVSAILDRIKDERLLSILEFLGEAEL

Organism: Pyrococcus furiosus (strain ATCC 43587 / DSM 3638 / JCM 8422 / Vc1) (NCBI:txid186497)

Solvent-accessible surface area (backbone atoms only — not comparable to full-atom values): 31810 Å² total; per-residue (Å²): 110,69,55,56,52,32,44,48,26,42,73,69,64,38,51,69,59,20,52,51,45,43,69,72,43,51,88,75,44,48,73,67,47,45,49,51,41,40,52,53,44,39,52,47,15,62,74,69,65,34,65,66,55,34,50,52,36,36,50,49,35,33,75,74,65,67,40,82,46,62,68,63,46,47,60,58,25,57,75,49,52,69,64,19,49,52,52,47,20,50,49,31,38,74,74,71,34,49,69,60,16,51,52,48,47,52,55,46,59,73,72,54,75,52,36,50,62,49,14,51,47,25,41,52,51,13,52,50,28,44,76,69,65,38,32,70,58,14,46,55,28,26,52,51,13,30,54,22,12,56,73,50,68,36,62,70,62,23,52,52,35,48,48,48,42,17,47,40,32,36,76,63,65,41,48,53,61,14,43,21,47,40,35,29,46,60,56,69,55,80,56,40,59,61,50,15,51,46,26,44,48,53,16,51,54,28,45,75,68,66,36,52,59,55,15,49,52,25,35,49,52,11,31,57,43,10,65,91,44,80,55,22,57,57,36,48,50,50,46,52,52,49,51,49,53,32,52,77,68,67,39,28,66,49,45,39,56,45,24,51,24,52,20,54,44,36,61,94,45,28,63,57,30,51,39,53,24,39,40,26,31,31,75,66,71,76,42,56,71,65,61,40,52,56,45,56,70,66,49,78,53,61,69,62,42,51,53,49,50,51,66,63,60,64,77,118,109,69,55,56,53,31,44,48,26,43,75,71,62,38,52,69,59,20,51,51,45,43,69,73,43,51,88,73,44,49,73,68,47,45,49,52,41,41,51,53,44,40,49,47,16,62,74,69,65,34,64,66,55,33,50,52,37,38,48,48,36,33,74,76,68,70,41,82,44,60,68,61,47,48,62,58,26,56,76,49,51,70,64,18,51,53,51,48,21,51,49,30,39,74,74,71,34,48,70,62,16,50,51,47,48,52,54,45,60,75,72,52,77,52,36,50,61,48,13,50,46,25,39,52,51,14,52,50,27,44,76,70,65,38,34,70,58,13,45,53,28,25,52,50,12,31,52,22,13,56,73,51,67,35,59,69,62,24,52,51,37,47,48,49,42,18,48,39,32,35,76,62,65,40,48,53,60,12,44,21,47,40,34,28,47,58,56,68,56,81,57,40,58,61,50,16,52,45,25,44,49,54,15,51,55,28,44,76,69,67,37,49,59,56,16,50,52,24,35,51,51,12,30,56,44,10,65,92,43,81,55,23,57,57,36,48,52,50,45,52,52,49,53,48,52,33,52,76,68,67,39,28,67,50,45,39,56,44,26,52,23,52,20,54,44,36,62,94,46,28,65,58,29,50,39,55,24,38,39,28,31,32,75,66,69,75,43,54,72,66,62,40,52,57,45,54,69,69,48,77,52,60,67,62,42,50,52,49,51,53,66,63,60,64,78,117